Protein AF-A0A3R7MHE7-F1 (afdb_monomer)

Sequence (450 aa):
MKKVASTMKINSPQDFKVLLMLHLLTDVRHISLKADDLVHLDTDDCRDILQLVKDVPHFRMETLSLENITMEEGLLSSIMGRSPRLPPFEKPCALRSLHLDSCNVSDEDVVSALVGTRTDFNTLGNIICNGGDVKELQPAALQSLRYLSVESPRLSACGALILLVSLRNLQQIHYTTWSSPIGETLLFLNQINSTIGSFSLTSLAKWQPTEHSLRNLQKLCPRLQKLMIECFDPSLTSLDVLSEFKELTALNLRLVSEELIVSAVKALGKNLLELQVEFEEYSYHTISLDTIKTIQEHCPHLQRLEMKHVNISSNPGDHLHSKNTIALPELKELVLSSAVIQPASLETLLSGNESLESLVLDVNQDALTDTVLATFLKHNSLHRLSSIFLGAGSLSAQALTSLLCLPDLQKLSLDLKRFPFIPVFAFSSLEGSLSKGNFQCVLTNDVRDD

Mean predicted aligned error: 13.72 Å

Secondary structure (DSSP, 8-state):
-------EEE-SHHHHHHHHHHHHHTT-SEEEEEEEEEEE--HHHHHHHHHHTTT------SEEEEEEEE--TTHHHHHHTTS---TTS-------EEEEES----HHHHHHHHT-TT--HHHHHHHHHHT--GGGSPPPS-TT--EEEEE-TT--HHHHHHHHHH-TT--EEEEES-SS-HHHHHHHHHHH-TTS------EEEEE---HHHHHHHHHH-TT--EEEEE---TT----GGGGG-SS--EEEEES--HHHHHHHHHHHGGG-SEEEEE--TTT-EEEEHHHHHHHHHH-TT--EEEEESEEEE--TTHHHH-SS----TT--EEEEEEEEE-HHHHHHHHTT-TT--EEEEEE-TTTSBHHHHHHHHHHS--TT--EEEESS-B--HHHHHHHHT-TT--EEEE-GGG-TT--HHHHHHHHHHHTTTTPPP------S--

Foldseek 3Di:
DDQPAPADEDADLVSVLVLLLVPLLDLHQEYAYEYPEQHEQDPVSLVVSLVSSVPRAARQHQYDHYERYEYDAPSLLSSQVRHDPDPDDDDQRNHAEYHAHNYADALQRVCCNWQHVPDDLVVLVCCVVPVDQCVPRDARSCQNYAYDHHAHLRAELSSVLSCQSRNQNYAEYEDHNYVDAVLVSLVSCLVNVPPPDARNYQEYEPHADDPVSLLSCCVRHLQHAEYEYEYPDPRHQADLSLLSRPNHAEYEYEQDDLSHLLRNLQSCQCRYAYYHYYYDAQPQAEHELVSVVSSLVRRLNHAYYEYESHEYDYDPCNVVPPPDLRANANHAYYYYYAYEDAQVSLLSHLAPNQNYQEYHAPYDANNAELVSLVSNLVRYVNQNHAYYEHAHYAYDLVSVVSVVPRNNHNYYHYNVVRHPPCPVVSVVVVVVVCVVDPDDDDDDPPPPDD

Nearest PDB structures (foldseek):
  1dfj-assembly1_I  TM=5.451E-01  e=4.485E-06  Sus scrofa
  6brq-assembly2_D  TM=3.396E-01  e=7.312E-07  Oryza sativa Japonica Group
  8if6-assembly1_A  TM=3.819E-01  e=4.723E-06  Oryza sativa Japonica Group
  7z8v-assembly1_F  TM=4.742E-01  e=7.198E-04  Homo sapiens
  1fs2-assembly1_C  TM=4.479E-01  e=5.431E-03  Homo sapiens

pLDDT: mean 72.87, std 16.81, range [27.36, 97.81]

Solvent-accessible surface area (backbone atoms only — not comparable to full-atom values): 23672 Å² total; per-residue (Å²): 134,80,88,66,69,57,75,47,85,31,92,43,59,66,55,43,54,51,51,52,47,50,49,68,68,39,82,49,39,40,46,36,46,40,36,84,55,81,30,71,44,48,72,64,56,47,49,51,49,53,58,70,48,62,80,59,79,69,55,62,38,35,33,46,34,42,30,27,38,36,57,51,88,53,50,64,20,56,65,53,63,54,29,64,90,53,88,91,66,85,51,60,41,63,34,30,36,43,38,32,38,66,21,61,48,46,29,68,32,55,41,30,34,48,45,31,90,80,71,57,64,65,65,47,52,44,29,73,74,68,70,52,71,73,86,75,61,72,77,26,50,35,65,56,30,30,38,44,32,54,25,17,71,56,28,36,45,68,36,53,41,52,48,60,70,36,37,60,54,28,30,34,41,46,48,39,63,49,66,41,65,65,54,61,37,51,52,52,46,60,75,69,43,86,83,61,76,77,45,51,34,29,32,43,32,70,35,72,70,49,68,70,41,50,57,51,46,42,72,47,26,60,61,26,28,34,43,27,42,30,42,84,59,87,83,60,73,63,33,56,71,51,51,74,42,82,49,39,27,32,42,34,43,30,50,56,55,66,63,39,53,51,29,36,37,70,32,36,11,80,54,26,33,33,42,36,40,37,44,56,84,87,60,44,51,76,38,52,51,64,53,55,50,50,42,30,72,36,20,54,57,24,29,34,44,37,41,30,16,32,21,48,42,74,59,90,67,58,79,78,68,58,89,69,76,65,38,31,59,46,21,28,33,44,35,35,37,66,21,40,46,49,38,71,59,50,41,54,72,52,35,45,36,36,46,25,31,35,41,35,39,24,40,37,45,81,26,42,29,47,65,39,50,52,50,38,64,72,53,23,65,49,61,52,31,24,36,39,38,37,44,27,23,54,50,47,72,66,50,55,51,57,58,71,67,38,85,44,52,77,44,81,46,71,43,66,92,43,35,92,65,70,52,73,68,54,48,55,54,47,48,61,52,31,70,74,50,96,56,84,89,79,91,78,77,87,63,90,84,121

InterPro domains:
  IPR013101 Phosphate response ubiquitin E3 ligase 1-like, LRR [PF07723] (95-111)
  IPR032675 Leucine-rich repeat domain superfamily [G3DSA:3.80.10.10] (20-419)
  IPR055411 F-box/LRR-repeat protein 15/At3g58940/PEG3-like, LRR domain [PF24758] (298-366)

Radius of gyration: 25.89 Å; Cα contacts (8 Å, |Δi|>4): 893; chains: 1; bounding box: 60×51×73 Å

Organism: Penaeus vannamei (NCBI:txid6689)

Structure (mmCIF, N/CA/C/O backbone):
data_AF-A0A3R7MHE7-F1
#
_entry.id   AF-A0A3R7MHE7-F1
#
loop_
_atom_site.group_PDB
_atom_site.id
_atom_site.type_symbol
_atom_site.label_atom_id
_atom_site.label_alt_id
_atom_site.label_comp_id
_atom_site.label_asym_id
_atom_site.label_entity_id
_atom_site.label_seq_id
_atom_site.pdbx_PDB_ins_code
_atom_site.Cartn_x
_atom_site.Cartn_y
_atom_site.Cartn_z
_atom_site.occupancy
_atom_site.B_iso_or_equiv
_atom_site.auth_seq_id
_atom_site.auth_comp_id
_atom_site.auth_asym_id
_atom_site.auth_atom_id
_atom_site.pdbx_PDB_model_num
ATOM 1 N N . MET A 1 1 ? -16.681 -17.021 -22.315 1.00 27.77 1 MET A N 1
ATOM 2 C CA . MET A 1 1 ? -15.830 -18.065 -21.704 1.00 27.77 1 MET A CA 1
ATOM 3 C C . MET A 1 1 ? -15.075 -17.442 -20.546 1.00 27.77 1 MET A C 1
ATOM 5 O O . MET A 1 1 ? -14.620 -16.313 -20.675 1.00 27.77 1 MET A O 1
ATOM 9 N N . LYS A 1 2 ? -15.097 -18.126 -19.400 1.00 27.36 2 LYS A N 1
ATOM 10 C CA . LYS A 1 2 ? -14.645 -17.657 -18.084 1.00 27.36 2 LYS A CA 1
ATOM 11 C C . LYS A 1 2 ? -13.160 -17.268 -18.115 1.00 27.36 2 LYS A C 1
ATOM 13 O O . LYS A 1 2 ? -12.383 -17.934 -18.789 1.00 27.36 2 LYS A O 1
ATOM 18 N N . LYS A 1 3 ? -12.789 -16.216 -17.372 1.00 32.38 3 LYS A N 1
ATOM 19 C CA . LYS A 1 3 ? -11.398 -15.909 -17.006 1.00 32.38 3 LYS A CA 1
ATOM 20 C C . LYS A 1 3 ? -10.812 -17.149 -16.323 1.00 32.38 3 LYS A C 1
ATOM 22 O O . LYS A 1 3 ? -11.110 -17.390 -15.160 1.00 32.38 3 LYS A O 1
ATOM 27 N N . VAL A 1 4 ? -10.043 -17.955 -17.045 1.00 37.00 4 VAL A N 1
ATOM 28 C CA . VAL A 1 4 ? -9.148 -18.930 -16.420 1.00 37.00 4 VAL A CA 1
ATOM 29 C C . VAL A 1 4 ? -7.872 -18.152 -16.129 1.00 37.00 4 VAL A C 1
ATOM 31 O O . VAL A 1 4 ? -6.983 -18.083 -16.965 1.00 37.00 4 VAL A O 1
ATOM 34 N N . ALA A 1 5 ? -7.856 -17.450 -14.996 1.00 40.03 5 ALA A N 1
ATOM 35 C CA . ALA A 1 5 ? -6.602 -17.119 -14.340 1.00 40.03 5 ALA A CA 1
ATOM 36 C C . ALA A 1 5 ? -6.221 -18.391 -13.584 1.00 40.03 5 ALA A C 1
ATOM 38 O O . ALA A 1 5 ? -6.853 -18.739 -12.589 1.00 40.03 5 ALA A O 1
ATOM 39 N N . SER A 1 6 ? -5.290 -19.160 -14.126 1.00 46.72 6 SER A N 1
ATOM 40 C CA . SER A 1 6 ? -4.763 -20.355 -13.475 1.00 46.72 6 SER A CA 1
ATOM 41 C C . SER A 1 6 ? -3.659 -19.945 -12.512 1.00 46.72 6 SER A C 1
ATOM 43 O O . SER A 1 6 ? -2.501 -20.272 -12.719 1.00 46.72 6 SER A O 1
ATOM 45 N N . THR A 1 7 ? -4.006 -19.225 -11.445 1.00 47.75 7 THR A N 1
ATOM 46 C CA . THR A 1 7 ? -3.087 -19.089 -10.313 1.00 47.75 7 THR A CA 1
ATOM 47 C C . THR A 1 7 ? -3.014 -20.458 -9.643 1.00 47.75 7 THR A C 1
ATOM 49 O O . THR A 1 7 ? -3.844 -20.802 -8.802 1.00 47.75 7 THR A O 1
ATOM 52 N N . MET A 1 8 ? -2.098 -21.301 -10.107 1.00 57.91 8 MET A N 1
ATOM 53 C CA . MET A 1 8 ? -1.849 -22.618 -9.533 1.00 57.91 8 MET A CA 1
ATOM 54 C C . MET A 1 8 ? -0.556 -22.535 -8.739 1.00 57.91 8 MET A C 1
ATOM 56 O O . MET A 1 8 ? 0.442 -22.027 -9.243 1.00 57.91 8 MET A O 1
ATOM 60 N N . LYS A 1 9 ? -0.603 -23.004 -7.490 1.00 58.81 9 LYS A N 1
ATOM 61 C CA . LYS A 1 9 ? 0.602 -23.234 -6.698 1.00 58.81 9 LYS A CA 1
ATOM 62 C C . LYS A 1 9 ? 1.353 -24.410 -7.295 1.00 58.81 9 LYS A C 1
ATOM 64 O O . LYS A 1 9 ? 0.747 -25.447 -7.576 1.00 58.81 9 LYS A O 1
ATOM 69 N N . ILE A 1 10 ? 2.643 -24.219 -7.513 1.00 65.12 10 ILE A N 1
ATOM 70 C CA . ILE A 1 10 ? 3.487 -25.179 -8.206 1.00 65.12 10 ILE A CA 1
ATOM 71 C C . ILE A 1 10 ? 4.452 -25.771 -7.192 1.00 65.12 10 ILE A C 1
ATOM 73 O O . ILE A 1 10 ? 5.289 -25.063 -6.641 1.00 65.12 10 ILE A O 1
ATOM 77 N N . ASN A 1 11 ? 4.304 -27.076 -6.962 1.00 66.94 11 ASN A N 1
ATOM 78 C CA . ASN A 1 11 ? 5.062 -27.818 -5.956 1.00 66.94 11 ASN A CA 1
ATOM 79 C C . ASN A 1 11 ? 6.304 -28.512 -6.549 1.00 66.94 11 ASN A C 1
ATOM 81 O O . ASN A 1 11 ? 7.073 -29.119 -5.810 1.00 66.94 11 ASN A O 1
ATOM 85 N N . SER A 1 12 ? 6.483 -28.488 -7.878 1.00 70.31 12 SER A N 1
ATOM 86 C CA . SER A 1 12 ? 7.648 -29.073 -8.545 1.00 70.31 12 SER A CA 1
ATOM 87 C C . SER A 1 12 ? 8.007 -28.354 -9.862 1.00 70.31 12 SER A C 1
ATOM 89 O O . SER A 1 12 ? 7.116 -27.848 -10.552 1.00 70.31 12 SER A O 1
ATOM 91 N N . PRO A 1 13 ? 9.292 -28.347 -10.274 1.00 69.19 13 PRO A N 1
ATOM 92 C CA . PRO A 1 13 ? 9.730 -27.817 -11.573 1.00 69.19 13 PRO A CA 1
ATOM 93 C C . PRO A 1 13 ? 9.023 -28.460 -12.775 1.00 69.19 13 PRO A C 1
ATOM 95 O O . PRO A 1 13 ? 8.718 -27.795 -13.764 1.00 69.19 13 PRO A O 1
ATOM 98 N N . GLN A 1 14 ? 8.705 -29.753 -12.677 1.00 77.12 14 GLN A N 1
ATOM 99 C CA . GLN A 1 14 ? 8.017 -30.477 -13.743 1.00 77.12 14 GLN A CA 1
ATOM 100 C C . GLN A 1 14 ? 6.569 -29.997 -13.903 1.00 77.12 14 GLN A C 1
ATOM 102 O O . GLN A 1 14 ? 6.103 -29.814 -15.030 1.00 77.12 14 GLN A O 1
ATOM 107 N N . ASP A 1 15 ? 5.874 -29.740 -12.791 1.00 76.62 15 ASP A N 1
ATOM 108 C CA . ASP A 1 15 ? 4.529 -29.161 -12.814 1.00 76.62 15 ASP A CA 1
ATOM 109 C C . ASP A 1 15 ? 4.560 -27.755 -13.423 1.00 76.62 15 ASP A C 1
ATOM 111 O O . ASP A 1 15 ? 3.691 -27.422 -14.232 1.00 76.62 15 ASP A O 1
ATOM 115 N N . PHE A 1 16 ? 5.598 -26.963 -13.115 1.00 77.56 16 PHE A N 1
ATOM 116 C CA . PHE A 1 16 ? 5.815 -25.656 -13.739 1.00 77.56 16 PHE A CA 1
ATOM 117 C C . PHE A 1 16 ? 5.907 -25.773 -15.260 1.00 77.56 16 PHE A C 1
ATOM 119 O O . PHE A 1 16 ? 5.154 -25.115 -15.983 1.00 77.56 16 PHE A O 1
ATOM 126 N N . LYS A 1 17 ? 6.807 -26.637 -15.747 1.00 78.19 17 LYS A N 1
ATOM 127 C CA . LYS A 1 17 ? 7.044 -26.860 -17.179 1.00 78.19 17 LYS A CA 1
ATOM 128 C C . LYS A 1 17 ? 5.754 -27.282 -17.877 1.00 78.19 17 LYS A C 1
ATOM 130 O O . LYS A 1 17 ? 5.383 -26.694 -18.891 1.00 78.19 17 LYS A O 1
ATOM 135 N N . VAL A 1 18 ? 5.037 -28.259 -17.322 1.00 79.56 18 VAL A N 1
ATOM 136 C CA . VAL A 1 18 ? 3.774 -28.761 -17.886 1.00 79.56 18 VAL A CA 1
ATOM 137 C C . VAL A 1 18 ? 2.708 -27.669 -17.934 1.00 79.56 18 VAL A C 1
ATOM 139 O O . VAL A 1 18 ? 2.077 -27.495 -18.976 1.00 79.56 18 VAL A O 1
ATOM 142 N N . LEU A 1 19 ? 2.525 -26.904 -16.856 1.00 78.50 19 LEU A N 1
ATOM 143 C CA . LEU A 1 19 ? 1.540 -25.823 -16.806 1.00 78.50 19 LEU A CA 1
ATOM 144 C C . LEU A 1 19 ? 1.885 -24.690 -17.772 1.00 78.50 19 LEU A C 1
ATOM 146 O O . LEU A 1 19 ? 1.011 -24.247 -18.518 1.00 78.50 19 LEU A O 1
ATOM 150 N N . LEU A 1 20 ? 3.148 -24.259 -17.821 1.00 79.12 20 LEU A N 1
ATOM 151 C CA . LEU A 1 20 ? 3.601 -23.250 -18.774 1.00 79.12 20 LEU A CA 1
ATOM 152 C C . LEU A 1 20 ? 3.357 -23.717 -20.213 1.00 79.12 20 LEU A C 1
ATOM 154 O O . LEU A 1 20 ? 2.761 -22.982 -20.996 1.00 79.12 20 LEU A O 1
ATOM 158 N N . MET A 1 21 ? 3.731 -24.954 -20.555 1.00 78.19 21 MET A N 1
ATOM 159 C CA . MET A 1 21 ? 3.462 -25.517 -21.882 1.00 78.19 21 MET A CA 1
ATOM 160 C C . MET A 1 21 ? 1.963 -25.555 -22.183 1.00 78.19 21 MET A C 1
ATOM 162 O O . MET A 1 21 ? 1.548 -25.091 -23.241 1.00 78.19 21 MET A O 1
ATOM 166 N N . LEU A 1 22 ? 1.131 -26.039 -21.259 1.00 76.00 22 LEU A N 1
ATOM 167 C CA . LEU A 1 22 ? -0.324 -26.066 -21.432 1.00 76.00 22 LEU A CA 1
ATOM 168 C C . LEU A 1 22 ? -0.890 -24.665 -21.686 1.00 76.00 22 LEU A C 1
ATOM 170 O O . LEU A 1 22 ? -1.713 -24.495 -22.586 1.00 76.00 22 LEU A O 1
ATOM 174 N N . HIS A 1 23 ? -0.441 -23.657 -20.940 1.00 76.81 23 HIS A N 1
ATOM 175 C CA . HIS A 1 23 ? -0.891 -22.275 -21.105 1.00 76.81 23 HIS A CA 1
ATOM 176 C C . HIS A 1 23 ? -0.392 -21.607 -22.376 1.00 76.81 23 HIS A C 1
ATOM 178 O O . HIS A 1 23 ? -1.083 -20.741 -22.894 1.00 76.81 23 HIS A O 1
ATOM 184 N N . LEU A 1 24 ? 0.772 -21.995 -22.885 1.00 74.81 24 LEU A N 1
ATOM 185 C CA . LEU A 1 24 ? 1.274 -21.492 -24.161 1.00 74.81 24 LEU A CA 1
ATOM 18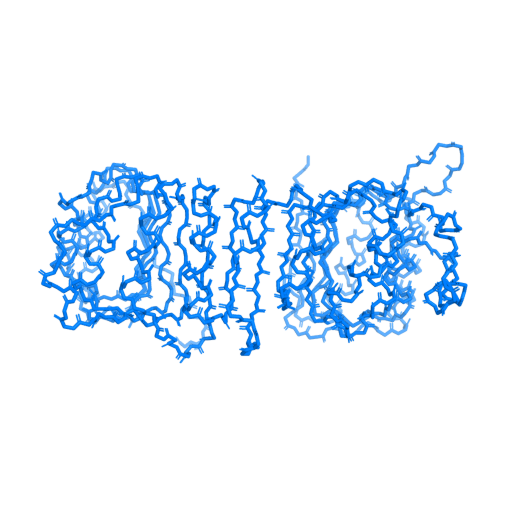6 C C . LEU A 1 24 ? 0.624 -22.206 -25.359 1.00 74.81 24 LEU A C 1
ATOM 188 O O . LEU A 1 24 ? 0.479 -21.608 -26.422 1.00 74.81 24 LEU A O 1
ATOM 192 N N . LEU A 1 25 ? 0.218 -23.472 -25.201 1.00 73.25 25 LEU A N 1
ATOM 193 C CA . LEU A 1 25 ? -0.496 -24.254 -26.220 1.00 73.25 25 LEU A CA 1
ATOM 194 C C . LEU A 1 25 ? -1.993 -23.898 -26.305 1.00 73.25 25 LEU A C 1
ATOM 196 O O . LEU A 1 25 ? -2.614 -24.063 -27.355 1.00 73.25 25 LEU A O 1
ATOM 200 N N . THR A 1 26 ? -2.596 -23.446 -25.205 1.00 65.88 26 THR A N 1
ATOM 201 C CA . THR A 1 26 ? -4.006 -23.028 -25.141 1.00 65.88 26 THR A CA 1
ATOM 202 C C . THR A 1 26 ? -4.063 -21.505 -25.209 1.00 65.88 26 THR A C 1
ATOM 204 O O . THR A 1 26 ? -3.370 -20.890 -24.432 1.00 65.88 26 THR A O 1
ATOM 207 N N . ASP A 1 27 ? -4.846 -20.872 -26.098 1.00 65.69 27 ASP A N 1
ATOM 208 C CA . ASP A 1 27 ? -4.922 -19.395 -26.289 1.00 65.69 27 ASP A CA 1
ATOM 209 C C . ASP A 1 27 ? -5.495 -18.629 -25.063 1.00 65.69 27 ASP A C 1
ATOM 211 O O . ASP A 1 27 ? -6.555 -17.996 -25.103 1.00 65.69 27 ASP A O 1
ATOM 215 N N . VAL A 1 28 ? -4.821 -18.744 -23.919 1.00 70.38 28 VAL A N 1
ATOM 216 C CA . VAL A 1 28 ? -5.136 -18.143 -22.628 1.00 70.38 28 VAL A CA 1
ATOM 217 C C . VAL A 1 28 ? -4.569 -16.731 -22.583 1.00 70.38 28 VAL A C 1
ATOM 219 O O . VAL A 1 28 ? -3.388 -16.491 -22.787 1.00 70.38 28 VAL A O 1
ATOM 222 N N . ARG A 1 29 ? -5.418 -15.760 -22.246 1.00 71.50 29 ARG A N 1
ATOM 223 C CA . ARG A 1 29 ? -5.016 -14.346 -22.250 1.00 71.50 29 ARG A CA 1
ATOM 224 C C . ARG A 1 29 ? -4.223 -13.912 -21.022 1.00 71.50 29 ARG A C 1
ATOM 226 O O . ARG A 1 29 ? -3.535 -12.898 -21.081 1.00 71.50 29 ARG A O 1
ATOM 233 N N . HIS A 1 30 ? -4.343 -14.639 -19.915 1.00 73.38 30 HIS A N 1
ATOM 234 C CA . HIS A 1 30 ? -3.713 -14.289 -18.645 1.00 73.38 30 HIS A CA 1
ATOM 235 C C . HIS A 1 30 ? -3.021 -15.517 -18.064 1.00 73.38 30 HIS A C 1
ATOM 237 O O . HIS A 1 30 ? -3.690 -16.448 -17.622 1.00 73.38 30 HIS A O 1
ATOM 243 N N . ILE A 1 31 ? -1.692 -15.501 -18.067 1.00 76.94 31 ILE A N 1
ATOM 244 C CA . ILE A 1 31 ? -0.862 -16.536 -17.453 1.00 76.94 31 ILE A CA 1
ATOM 245 C C . ILE A 1 31 ? -0.321 -15.972 -16.139 1.00 76.94 31 ILE A C 1
ATOM 247 O O . ILE A 1 31 ? 0.270 -14.894 -16.136 1.00 76.94 31 ILE A O 1
ATOM 251 N N . SER A 1 32 ? -0.536 -16.684 -15.033 1.00 79.06 32 SER A N 1
ATOM 252 C CA . SER A 1 32 ? 0.043 -16.362 -13.726 1.00 79.06 32 SER A CA 1
ATOM 253 C C . SER A 1 32 ? 0.520 -17.651 -13.075 1.00 79.06 32 SER A C 1
ATOM 255 O O . SER A 1 32 ? -0.299 -18.474 -12.679 1.00 79.06 32 SER A O 1
ATOM 257 N N . LEU A 1 33 ? 1.834 -17.848 -13.020 1.00 78.88 33 LEU A N 1
ATOM 258 C CA . LEU A 1 33 ? 2.457 -19.042 -12.459 1.00 78.88 33 LEU A CA 1
ATOM 259 C C . LEU A 1 33 ? 3.350 -18.634 -11.294 1.00 78.88 33 LEU A C 1
ATOM 261 O O . LEU A 1 33 ? 4.264 -17.828 -11.466 1.00 78.88 33 LEU A O 1
ATOM 265 N N . LYS A 1 34 ? 3.070 -19.211 -10.125 1.00 78.38 34 LYS A N 1
ATOM 266 C CA . LYS A 1 34 ? 3.801 -18.966 -8.885 1.00 78.38 34 LYS A CA 1
ATOM 267 C C . LYS A 1 34 ? 4.357 -20.281 -8.361 1.00 78.38 34 LYS A C 1
ATOM 269 O O . LYS A 1 34 ? 3.589 -21.208 -8.084 1.00 78.38 34 LYS A O 1
ATOM 274 N N . ALA A 1 35 ? 5.675 -20.341 -8.228 1.00 76.00 35 ALA A N 1
ATOM 275 C CA . ALA A 1 35 ? 6.346 -21.430 -7.540 1.00 76.00 35 ALA A CA 1
ATOM 276 C C . ALA A 1 35 ? 6.622 -21.036 -6.083 1.00 76.00 35 ALA A C 1
ATOM 278 O O . ALA A 1 35 ? 7.015 -19.900 -5.809 1.00 76.00 35 ALA A O 1
ATOM 279 N N . ASP A 1 36 ? 6.373 -21.961 -5.152 1.00 68.81 36 ASP A N 1
ATOM 280 C CA . ASP A 1 36 ? 6.685 -21.742 -3.732 1.00 68.81 36 ASP A CA 1
ATOM 281 C C . ASP A 1 36 ? 8.213 -21.810 -3.496 1.00 68.81 36 ASP A C 1
ATOM 283 O O . ASP A 1 36 ? 8.738 -21.059 -2.679 1.00 68.81 36 ASP A O 1
ATOM 287 N N . ASP A 1 37 ? 8.924 -22.617 -4.294 1.00 73.88 37 ASP A N 1
ATOM 288 C CA . ASP A 1 37 ? 10.389 -22.708 -4.339 1.00 73.88 37 ASP A CA 1
ATOM 289 C C . ASP A 1 37 ? 10.952 -22.190 -5.672 1.00 73.88 37 ASP A C 1
ATOM 291 O O . ASP A 1 37 ? 10.259 -22.167 -6.691 1.00 73.88 37 ASP A O 1
ATOM 295 N N . LEU A 1 38 ? 12.240 -21.825 -5.693 1.00 75.56 38 LEU A N 1
ATOM 296 C CA . LEU A 1 38 ? 12.929 -21.405 -6.917 1.00 75.56 38 LEU A CA 1
ATOM 297 C C . LEU A 1 38 ? 12.949 -22.542 -7.954 1.00 75.56 38 LEU A C 1
ATOM 299 O O . LEU A 1 38 ? 13.634 -23.551 -7.775 1.00 75.56 38 LEU A O 1
ATOM 303 N N . VAL A 1 39 ? 12.252 -22.352 -9.075 1.00 79.12 39 VAL A N 1
ATOM 304 C CA . VAL A 1 39 ? 12.245 -23.293 -10.203 1.00 79.12 39 VAL A CA 1
ATOM 305 C C . VAL A 1 39 ? 13.321 -22.901 -11.207 1.00 79.12 39 VAL A C 1
ATOM 307 O O . VAL A 1 39 ? 13.333 -21.781 -11.713 1.00 79.12 39 VAL A O 1
ATOM 310 N N . HIS A 1 40 ? 14.216 -23.833 -11.528 1.00 81.12 40 HIS A N 1
ATOM 311 C CA . HIS A 1 40 ? 15.213 -23.656 -12.578 1.00 81.12 40 HIS A CA 1
ATOM 312 C C . HIS A 1 40 ? 14.760 -24.365 -13.854 1.00 81.12 40 HIS A C 1
ATOM 314 O O . HIS A 1 40 ? 14.555 -25.575 -13.832 1.00 81.12 40 HIS A O 1
ATOM 320 N N . LEU A 1 41 ? 14.600 -23.608 -14.941 1.00 77.56 41 LEU A N 1
ATOM 321 C CA . LEU A 1 41 ? 14.450 -24.153 -16.287 1.00 77.56 41 LEU A CA 1
ATOM 322 C C . LEU A 1 41 ? 15.829 -24.215 -16.932 1.00 77.56 41 LEU A C 1
ATOM 324 O O . LEU A 1 41 ? 16.429 -23.171 -17.203 1.00 77.56 41 LEU A O 1
ATOM 328 N N . ASP A 1 42 ? 16.318 -25.427 -17.166 1.00 78.12 42 ASP A N 1
ATOM 329 C CA . ASP A 1 42 ? 17.597 -25.633 -17.837 1.00 78.12 42 ASP A CA 1
ATOM 330 C C . ASP A 1 42 ? 17.485 -25.462 -19.367 1.00 78.12 42 ASP A C 1
ATOM 332 O O . ASP A 1 42 ? 16.413 -25.204 -19.930 1.00 78.12 42 ASP A O 1
ATOM 336 N N . THR A 1 43 ? 18.617 -25.574 -20.063 1.00 76.12 43 THR A N 1
ATOM 337 C CA . THR A 1 43 ? 18.702 -25.433 -21.524 1.00 76.12 43 THR A CA 1
ATOM 338 C C . THR A 1 43 ? 17.779 -26.404 -22.268 1.00 76.12 43 THR A C 1
ATOM 340 O O . THR A 1 43 ? 17.192 -26.048 -23.298 1.00 76.12 43 THR A O 1
ATOM 343 N N . ASP A 1 44 ? 17.666 -27.644 -21.788 1.00 78.50 44 ASP A N 1
ATOM 344 C CA . ASP A 1 44 ? 16.885 -28.686 -22.453 1.00 78.50 44 ASP A CA 1
ATOM 345 C C . ASP A 1 44 ? 15.387 -28.467 -22.204 1.00 78.50 44 ASP A C 1
ATOM 347 O O . ASP A 1 44 ? 14.595 -28.545 -23.146 1.00 78.50 44 ASP A O 1
ATOM 351 N N . ASP A 1 45 ? 15.001 -28.041 -21.000 1.00 78.12 45 ASP A N 1
ATOM 352 C CA . ASP A 1 45 ? 13.647 -27.596 -20.680 1.00 78.12 45 ASP A CA 1
ATOM 353 C C . ASP A 1 45 ? 13.200 -26.432 -21.563 1.00 78.12 45 ASP A C 1
ATOM 355 O O . ASP A 1 45 ? 12.101 -26.459 -22.130 1.00 78.12 45 ASP A O 1
ATOM 359 N N . CYS A 1 46 ? 14.060 -25.424 -21.720 1.00 73.69 46 CYS A N 1
ATOM 360 C CA . CYS A 1 46 ? 13.799 -24.281 -22.586 1.00 73.69 46 CYS A CA 1
ATOM 361 C C . CYS A 1 46 ? 13.630 -24.728 -24.043 1.00 73.69 46 CYS A C 1
ATOM 363 O O . CYS A 1 46 ? 12.680 -24.314 -24.714 1.00 73.69 46 CYS A O 1
ATOM 365 N N . ARG A 1 47 ? 14.508 -25.610 -24.537 1.00 77.44 47 ARG A N 1
ATOM 366 C CA . ARG A 1 47 ? 14.431 -26.143 -25.905 1.00 77.44 47 ARG A CA 1
ATOM 367 C C . ARG A 1 47 ? 13.142 -26.929 -26.135 1.00 77.44 47 ARG A C 1
ATOM 369 O O . ARG A 1 47 ? 12.486 -26.705 -27.155 1.00 77.44 47 ARG A O 1
ATOM 376 N N . ASP A 1 48 ? 12.763 -27.785 -25.192 1.00 79.81 48 ASP A N 1
ATOM 377 C CA . ASP A 1 48 ? 11.536 -28.582 -25.245 1.00 79.81 48 ASP A CA 1
ATOM 378 C C . ASP A 1 48 ? 10.301 -27.687 -25.334 1.00 79.81 48 ASP A C 1
ATOM 380 O O . ASP A 1 48 ? 9.473 -27.855 -26.236 1.00 79.81 48 ASP A O 1
ATOM 384 N N . ILE A 1 49 ? 10.200 -26.696 -24.438 1.00 76.06 49 ILE A N 1
ATOM 385 C CA . ILE A 1 49 ? 9.102 -25.723 -24.431 1.00 76.06 49 ILE A CA 1
ATOM 386 C C . ILE A 1 49 ? 9.041 -25.027 -25.793 1.00 76.06 49 ILE A C 1
ATOM 388 O O . ILE A 1 49 ? 7.989 -25.012 -26.436 1.00 76.06 49 ILE A O 1
ATOM 392 N N . LEU A 1 50 ? 10.168 -24.491 -26.270 1.00 72.75 50 LEU A N 1
ATOM 393 C CA . LEU A 1 50 ? 10.243 -23.728 -27.518 1.00 72.75 50 LEU A CA 1
ATOM 394 C C . LEU A 1 50 ? 9.875 -24.547 -28.755 1.00 72.75 50 LEU A C 1
ATOM 396 O O . LEU A 1 50 ? 9.231 -24.004 -29.668 1.00 72.75 50 LEU A O 1
ATOM 400 N N . GLN A 1 51 ? 10.273 -25.821 -28.781 1.00 77.06 51 GLN A N 1
ATOM 401 C CA . GLN A 1 51 ? 9.952 -26.771 -29.839 1.00 77.06 51 GLN A CA 1
ATOM 402 C C . GLN A 1 51 ? 8.463 -27.120 -29.836 1.00 77.06 51 GLN A C 1
ATOM 404 O O . GLN A 1 51 ? 7.839 -27.084 -30.895 1.00 77.06 51 GLN A O 1
ATOM 409 N N . LEU A 1 52 ? 7.877 -27.376 -28.664 1.00 72.81 52 LEU A N 1
ATOM 410 C CA . LEU A 1 52 ? 6.452 -27.689 -28.515 1.00 72.81 52 LEU A CA 1
ATOM 411 C C . LEU A 1 52 ? 5.552 -26.527 -28.927 1.00 72.81 52 LEU A C 1
ATOM 413 O O . LEU A 1 52 ? 4.539 -26.726 -29.593 1.00 72.81 52 LEU A O 1
ATOM 417 N N . VAL A 1 53 ? 5.936 -25.301 -28.580 1.00 68.69 53 VAL A N 1
ATOM 418 C CA . VAL A 1 53 ? 5.128 -24.116 -28.892 1.00 68.69 53 VAL A CA 1
ATOM 419 C C . VAL A 1 53 ? 5.393 -23.561 -30.301 1.00 68.69 53 VAL A C 1
ATOM 421 O O . VAL A 1 53 ? 4.829 -22.530 -30.665 1.00 68.69 53 VAL A O 1
ATOM 424 N N . LYS A 1 54 ? 6.262 -24.203 -31.104 1.00 68.69 54 LYS A N 1
ATOM 425 C CA . LYS A 1 54 ? 6.725 -23.698 -32.414 1.00 68.69 54 LYS A CA 1
ATOM 426 C C . LYS A 1 54 ? 5.649 -23.580 -33.468 1.00 68.69 54 LYS A C 1
ATOM 428 O O . LYS A 1 54 ? 5.654 -22.606 -34.221 1.00 68.69 54 LYS A O 1
ATOM 433 N N . ASP A 1 55 ? 4.732 -24.528 -33.463 1.00 65.25 55 ASP A N 1
ATOM 434 C CA . ASP A 1 55 ? 3.703 -24.639 -34.486 1.00 65.25 55 ASP A CA 1
ATOM 435 C C . ASP A 1 55 ? 2.336 -24.145 -33.988 1.00 65.25 55 ASP A C 1
ATOM 437 O O . ASP A 1 55 ? 1.336 -24.292 -34.688 1.00 65.25 55 ASP A O 1
ATOM 441 N N . VAL A 1 56 ? 2.275 -23.535 -32.793 1.00 61.00 56 VAL A N 1
ATOM 442 C CA . VAL A 1 56 ? 1.043 -22.955 -32.239 1.00 61.00 56 VAL A CA 1
ATOM 443 C C . VAL A 1 56 ? 0.744 -21.630 -32.946 1.00 61.00 56 VAL A C 1
ATOM 445 O O . VAL A 1 56 ? 1.505 -20.668 -32.805 1.00 61.00 56 VAL A O 1
ATOM 448 N N . PRO A 1 57 ? -0.359 -21.526 -33.709 1.00 56.03 57 PRO A N 1
ATOM 449 C CA . PRO A 1 57 ? -0.727 -20.276 -34.349 1.00 56.03 57 PRO A CA 1
ATOM 450 C C . PRO A 1 57 ? -1.296 -19.288 -33.323 1.00 56.03 57 PRO A C 1
ATOM 452 O O . PRO A 1 57 ? -2.163 -19.646 -32.539 1.00 56.03 57 PRO A O 1
ATOM 455 N N . HIS A 1 58 ? -0.872 -18.024 -33.424 1.00 58.06 58 HIS A N 1
ATOM 456 C CA . HIS A 1 58 ? -1.489 -16.833 -32.819 1.00 58.06 58 HIS A CA 1
ATOM 457 C C . HIS A 1 58 ? -1.908 -16.961 -31.348 1.00 58.06 58 HIS A C 1
ATOM 459 O O . HIS A 1 58 ? -3.039 -17.321 -31.042 1.00 58.06 58 HIS A O 1
ATOM 465 N N . PHE A 1 59 ? -1.042 -16.505 -30.449 1.00 59.69 59 PHE A N 1
ATOM 466 C CA . PHE A 1 59 ? -1.350 -16.413 -29.026 1.00 59.69 59 PHE A CA 1
ATOM 467 C C . PHE A 1 59 ? -1.678 -14.964 -28.623 1.00 59.69 59 PHE A C 1
ATOM 469 O O . PHE A 1 59 ? -0.880 -14.052 -28.864 1.00 59.69 59 PHE A O 1
ATOM 476 N N . ARG A 1 60 ? -2.861 -14.712 -28.043 1.00 62.75 60 ARG A N 1
ATOM 477 C CA . ARG A 1 60 ? -3.311 -13.376 -27.592 1.00 62.75 60 ARG A CA 1
ATOM 478 C C . ARG A 1 60 ? -3.062 -13.170 -26.096 1.00 62.75 60 ARG A C 1
ATOM 480 O O . ARG A 1 60 ? -4.004 -12.975 -25.327 1.00 62.75 60 ARG A O 1
ATOM 487 N N . MET A 1 61 ? -1.793 -13.166 -25.693 1.00 69.75 61 MET A N 1
ATOM 488 C CA . MET A 1 61 ? -1.412 -12.861 -24.311 1.00 69.75 61 MET A CA 1
ATOM 489 C C . MET A 1 61 ? -1.674 -11.388 -23.979 1.00 69.75 61 MET A C 1
ATOM 491 O O . MET A 1 61 ? -1.134 -10.494 -24.627 1.00 69.75 61 MET A O 1
ATOM 495 N N . GLU A 1 62 ? -2.477 -11.132 -22.951 1.00 69.31 62 GLU A N 1
ATOM 496 C CA . GLU A 1 62 ? -2.704 -9.801 -22.377 1.00 69.31 62 GLU A CA 1
ATOM 497 C C . GLU A 1 62 ? -1.926 -9.618 -21.059 1.00 69.31 62 GLU A C 1
ATOM 499 O O . GLU A 1 62 ? -1.534 -8.493 -20.730 1.00 69.31 62 GLU A O 1
ATOM 504 N N . THR A 1 63 ? -1.661 -10.706 -20.322 1.00 67.81 63 THR A N 1
ATOM 505 C CA . THR A 1 63 ? -0.923 -10.696 -19.046 1.00 67.81 63 THR A CA 1
ATOM 506 C C . THR A 1 63 ? -0.010 -11.910 -18.903 1.00 67.81 63 THR A C 1
ATOM 508 O O . THR A 1 63 ? -0.464 -13.036 -19.105 1.00 67.81 63 THR A O 1
ATOM 511 N N . LEU A 1 64 ? 1.234 -11.668 -18.484 1.00 76.12 64 LEU A N 1
ATOM 512 C CA . LEU A 1 64 ? 2.182 -12.690 -18.040 1.00 76.12 64 LEU A CA 1
ATOM 513 C C . LEU A 1 64 ? 2.679 -12.334 -16.635 1.00 76.12 64 LEU A C 1
ATOM 515 O O . LEU A 1 64 ? 3.174 -11.229 -16.428 1.00 76.12 64 LEU A O 1
ATOM 519 N N . SER A 1 65 ? 2.522 -13.253 -15.688 1.00 77.62 65 SER A N 1
ATOM 520 C CA . SER A 1 65 ? 3.013 -13.150 -14.316 1.00 77.62 65 SER A CA 1
ATOM 521 C C . SER A 1 65 ? 3.763 -14.428 -13.962 1.00 77.62 65 SER A C 1
ATOM 523 O O . SER A 1 65 ? 3.200 -15.520 -14.044 1.00 77.62 65 SER A O 1
ATOM 525 N N . LEU A 1 66 ? 5.039 -14.280 -13.633 1.00 77.94 66 LEU A N 1
ATOM 526 C CA . LEU A 1 66 ? 5.962 -15.354 -13.291 1.00 77.94 66 LEU A CA 1
ATOM 527 C C . LEU A 1 66 ? 6.625 -14.994 -11.959 1.00 77.94 66 LEU A C 1
ATOM 529 O O . LEU A 1 66 ? 7.112 -13.874 -11.821 1.00 77.94 66 LEU A O 1
ATOM 533 N N . GLU A 1 67 ? 6.624 -15.917 -10.998 1.00 78.12 67 GLU A N 1
ATOM 534 C CA . GLU A 1 67 ? 7.238 -15.724 -9.678 1.00 78.12 67 GLU A CA 1
ATOM 535 C C . GLU A 1 67 ? 8.174 -16.893 -9.323 1.00 78.12 67 GLU A C 1
ATOM 537 O O . GLU A 1 67 ? 7.790 -18.053 -9.504 1.00 78.12 67 GLU A O 1
ATOM 542 N N . ASN A 1 68 ? 9.371 -16.582 -8.801 1.00 76.38 68 ASN A N 1
ATOM 543 C CA . ASN A 1 68 ? 10.402 -17.536 -8.350 1.00 76.38 68 ASN A CA 1
ATOM 544 C C . ASN A 1 68 ? 10.943 -18.468 -9.450 1.00 76.38 68 ASN A C 1
ATOM 546 O O . ASN A 1 68 ? 11.075 -19.678 -9.251 1.00 76.38 68 ASN A O 1
ATOM 550 N N . ILE A 1 69 ? 11.275 -17.925 -10.628 1.00 74.56 69 ILE A N 1
ATOM 551 C CA . ILE A 1 69 ? 11.765 -18.727 -11.763 1.00 74.56 69 ILE A CA 1
ATOM 552 C C . ILE A 1 69 ? 13.131 -18.237 -12.249 1.00 74.56 69 ILE A C 1
ATOM 554 O O . ILE A 1 69 ? 13.362 -17.053 -12.492 1.00 74.56 69 ILE A O 1
ATOM 558 N N . THR A 1 70 ? 14.041 -19.182 -12.464 1.00 75.06 70 THR A N 1
ATOM 559 C CA . THR A 1 70 ? 15.276 -18.973 -13.221 1.00 75.06 70 THR A CA 1
ATOM 560 C C . THR A 1 70 ? 15.091 -19.534 -14.623 1.00 75.06 70 THR A C 1
ATOM 562 O O . THR A 1 70 ? 14.771 -20.711 -14.777 1.00 75.06 70 THR A O 1
ATOM 565 N N . MET A 1 71 ? 15.290 -18.692 -15.634 1.00 73.44 71 MET A N 1
ATOM 566 C CA . MET A 1 71 ? 15.148 -19.043 -17.048 1.00 73.44 71 MET A CA 1
ATOM 567 C C . MET A 1 71 ? 16.496 -18.868 -17.743 1.00 73.44 71 MET A C 1
ATOM 569 O O . MET A 1 71 ? 17.263 -17.979 -17.370 1.00 73.44 71 MET A O 1
ATOM 573 N N . GLU A 1 72 ? 16.776 -19.687 -18.754 1.00 74.81 72 GLU A N 1
ATOM 574 C CA . GLU A 1 72 ? 17.882 -19.402 -19.664 1.00 74.81 72 GLU A CA 1
ATOM 575 C C . GLU A 1 72 ? 17.592 -18.213 -20.584 1.00 74.81 72 GLU A C 1
ATOM 577 O O . GLU A 1 72 ? 16.441 -17.883 -20.904 1.00 74.81 72 GLU A O 1
ATOM 582 N N . GLU A 1 73 ? 18.689 -17.616 -21.045 1.00 67.00 73 GLU A N 1
ATOM 583 C CA . GLU A 1 73 ? 18.693 -16.476 -21.946 1.00 67.00 73 GLU A CA 1
ATOM 584 C C . GLU A 1 73 ? 17.972 -16.815 -23.264 1.00 67.00 73 GLU A C 1
ATOM 586 O O . GLU A 1 73 ? 18.154 -17.872 -23.871 1.00 67.00 73 GLU A O 1
ATOM 591 N N . GLY A 1 74 ? 17.087 -15.928 -23.703 1.00 65.12 74 GLY A N 1
ATOM 592 C CA . GLY A 1 74 ? 16.293 -16.053 -24.921 1.00 65.12 74 GLY A CA 1
ATOM 593 C C . GLY A 1 74 ? 14.930 -16.735 -24.758 1.00 65.12 74 GLY A C 1
ATOM 594 O O . GLY A 1 74 ? 14.101 -16.626 -25.671 1.00 65.12 74 GLY A O 1
ATOM 595 N N . LEU A 1 75 ? 14.628 -17.391 -23.629 1.00 72.81 75 LEU A N 1
ATOM 596 C CA . LEU A 1 75 ? 13.322 -18.044 -23.440 1.00 72.81 75 LEU A CA 1
ATOM 597 C C . LEU A 1 75 ? 12.182 -17.011 -23.356 1.00 72.81 75 LEU A C 1
ATOM 599 O O . LEU A 1 75 ? 11.181 -17.138 -24.067 1.00 72.81 75 LEU A O 1
ATOM 603 N N . LEU A 1 76 ? 12.344 -15.957 -22.547 1.00 72.88 76 LEU A N 1
ATOM 604 C CA . LEU A 1 76 ? 11.341 -14.892 -22.393 1.00 72.88 76 LEU A CA 1
ATOM 605 C C . LEU A 1 76 ? 11.070 -14.178 -23.725 1.00 72.88 76 LEU A C 1
ATOM 607 O O . LEU A 1 76 ? 9.916 -14.008 -24.129 1.00 72.88 76 LEU A O 1
ATOM 611 N N . SER A 1 77 ? 12.132 -13.806 -24.442 1.00 67.44 77 SER A N 1
ATOM 612 C CA . SER A 1 77 ? 12.021 -13.123 -25.734 1.00 67.44 77 SER A CA 1
ATOM 613 C C . SER A 1 77 ? 11.368 -14.002 -26.798 1.00 67.44 77 SER A C 1
ATOM 615 O O . SER A 1 77 ? 10.578 -13.507 -27.603 1.00 67.44 77 SER A O 1
ATOM 617 N N . SER A 1 78 ? 11.604 -15.312 -26.759 1.00 70.50 78 SER A N 1
ATOM 618 C CA . SER A 1 78 ? 10.968 -16.275 -27.656 1.00 70.50 78 SER A CA 1
ATOM 619 C C . SER A 1 78 ? 9.484 -16.487 -27.348 1.00 70.50 78 SER A C 1
ATOM 621 O O . SER A 1 78 ? 8.682 -16.586 -28.279 1.00 70.50 78 SER A O 1
ATOM 623 N N . ILE A 1 79 ? 9.089 -16.509 -26.070 1.00 70.94 79 ILE A N 1
ATOM 624 C CA . ILE A 1 79 ? 7.674 -16.554 -25.661 1.00 70.94 79 ILE A CA 1
ATOM 625 C C . ILE A 1 79 ? 6.954 -15.279 -26.124 1.00 70.94 79 ILE A C 1
ATOM 627 O O . ILE A 1 79 ? 5.880 -15.342 -26.724 1.00 70.94 79 ILE A O 1
ATOM 631 N N . MET A 1 80 ? 7.563 -14.112 -25.902 1.00 66.88 80 MET A N 1
ATOM 632 C CA . MET A 1 80 ? 6.956 -12.810 -26.203 1.00 66.88 80 MET A CA 1
ATOM 633 C C . MET A 1 80 ? 6.977 -12.452 -27.698 1.00 66.88 80 MET A C 1
ATOM 635 O O . MET A 1 80 ? 6.046 -11.821 -28.205 1.00 66.88 80 MET A O 1
ATOM 639 N N . GLY A 1 81 ? 8.004 -12.890 -28.430 1.00 59.34 81 GLY A N 1
ATOM 640 C CA . GLY A 1 81 ? 8.218 -12.622 -29.855 1.00 59.34 81 GLY A CA 1
ATOM 641 C C . GLY A 1 81 ? 7.280 -13.374 -30.807 1.00 59.34 81 GLY A C 1
ATOM 642 O O . GLY A 1 81 ? 7.346 -13.153 -32.017 1.00 59.34 81 GLY A O 1
ATOM 643 N N . ARG A 1 82 ? 6.398 -14.237 -30.284 1.00 57.84 82 ARG A N 1
ATOM 644 C CA . ARG A 1 82 ? 5.484 -15.103 -31.051 1.00 57.84 82 ARG A CA 1
ATOM 645 C C . ARG A 1 82 ? 4.106 -14.521 -31.381 1.00 57.84 82 ARG A C 1
ATOM 647 O O . ARG A 1 82 ? 3.270 -15.206 -31.965 1.00 57.84 82 ARG A O 1
ATOM 654 N N . SER A 1 83 ? 3.873 -13.244 -31.095 1.00 44.16 83 SER A N 1
ATOM 655 C CA . SER A 1 83 ? 2.727 -12.511 -31.655 1.00 44.16 83 SER A CA 1
ATOM 656 C C . SER A 1 83 ? 2.918 -12.259 -33.161 1.00 44.16 83 SER A C 1
ATOM 658 O O . SER A 1 83 ? 4.055 -12.033 -33.578 1.00 44.16 83 SER A O 1
ATOM 660 N N . PRO A 1 84 ? 1.858 -12.275 -34.002 1.00 37.47 84 PRO A N 1
ATOM 661 C CA . PRO A 1 84 ? 1.983 -12.265 -35.460 1.00 37.47 84 PRO A CA 1
ATOM 662 C C . PRO A 1 84 ? 2.921 -11.177 -35.992 1.00 37.47 84 PRO A C 1
ATOM 664 O O . PRO A 1 84 ? 2.635 -9.985 -35.909 1.00 37.47 84 PRO A O 1
ATOM 667 N N . ARG A 1 85 ? 4.005 -11.615 -36.636 1.00 40.19 85 ARG A N 1
ATOM 668 C CA . ARG A 1 85 ? 4.750 -10.826 -37.620 1.00 40.19 85 ARG A CA 1
ATOM 669 C C . ARG A 1 85 ? 4.297 -11.255 -39.013 1.00 40.19 85 ARG A C 1
ATOM 671 O O . ARG A 1 85 ? 4.974 -12.037 -39.672 1.00 40.19 85 ARG A O 1
ATOM 678 N N . LEU A 1 86 ? 3.133 -10.774 -39.447 1.00 30.30 86 LEU A N 1
ATOM 679 C CA . LEU A 1 86 ? 2.710 -10.875 -40.846 1.00 30.30 86 LEU A CA 1
ATOM 680 C C . LEU A 1 86 ? 2.482 -9.464 -41.419 1.00 30.30 86 LEU A C 1
ATOM 682 O O . LEU A 1 86 ? 1.644 -8.732 -40.890 1.00 30.30 86 LEU A O 1
ATOM 686 N N . PRO A 1 87 ? 3.203 -9.063 -42.484 1.00 31.14 87 PRO A N 1
ATOM 687 C CA . PRO A 1 87 ? 2.919 -7.824 -43.208 1.00 31.14 87 PRO A CA 1
ATOM 688 C C . PRO A 1 87 ? 1.609 -7.957 -44.016 1.00 31.14 87 PRO A C 1
ATOM 690 O O . PRO A 1 87 ? 1.291 -9.066 -44.452 1.00 31.14 87 PRO A O 1
ATOM 693 N N . PRO A 1 88 ? 0.836 -6.872 -44.251 1.00 35.47 88 PRO A N 1
ATOM 694 C CA . PRO A 1 88 ? 1.200 -5.461 -44.093 1.00 35.47 88 PRO A CA 1
ATOM 695 C C . PRO A 1 88 ? 0.458 -4.722 -42.958 1.00 35.47 88 PRO A C 1
ATOM 697 O O . PRO A 1 88 ? 0.528 -3.501 -42.891 1.00 35.47 88 PRO A O 1
ATOM 700 N N . PHE A 1 89 ? -0.248 -5.425 -42.065 1.00 33.75 89 PHE A N 1
ATOM 701 C CA . PHE A 1 89 ? -0.961 -4.801 -40.942 1.00 33.75 89 PHE A CA 1
ATOM 702 C C . PHE A 1 89 ? -0.419 -5.313 -39.609 1.00 33.75 89 PHE A C 1
ATOM 704 O O . PHE A 1 89 ? -0.874 -6.315 -39.060 1.00 33.75 89 PHE A O 1
ATOM 711 N N . GLU A 1 90 ? 0.578 -4.582 -39.120 1.00 40.50 90 GLU A N 1
ATOM 712 C CA . GLU A 1 90 ? 1.174 -4.677 -37.793 1.00 40.50 90 GLU A CA 1
ATOM 713 C C . GLU A 1 90 ? 0.086 -4.713 -36.711 1.00 40.50 90 GLU A C 1
ATOM 715 O O . GLU A 1 90 ? -0.607 -3.724 -36.461 1.00 40.50 90 GLU A O 1
ATOM 720 N N . LYS A 1 91 ? -0.067 -5.847 -36.027 1.00 38.75 91 LYS A N 1
ATOM 721 C CA . LYS A 1 91 ? -0.640 -5.838 -34.682 1.00 38.75 91 LYS A CA 1
ATOM 722 C C . LYS A 1 91 ? 0.445 -6.297 -33.716 1.00 38.75 91 LYS A C 1
ATOM 724 O O . LYS A 1 91 ? 0.728 -7.495 -33.678 1.00 38.75 91 LYS A O 1
ATOM 729 N N . PRO A 1 92 ? 1.079 -5.363 -32.979 1.00 46.94 92 PRO A N 1
ATOM 730 C CA . PRO A 1 92 ? 2.029 -5.727 -31.940 1.00 46.94 92 PRO A CA 1
ATOM 731 C C . PRO A 1 92 ? 1.347 -6.643 -30.920 1.00 46.94 92 PRO A C 1
ATOM 733 O O . PRO A 1 92 ? 0.121 -6.620 -30.767 1.00 46.94 92 PRO A O 1
ATOM 736 N N . CYS A 1 93 ? 2.149 -7.478 -30.260 1.00 53.81 93 CYS A N 1
ATOM 737 C CA . CYS A 1 93 ? 1.701 -8.342 -29.172 1.00 53.81 93 CYS A CA 1
ATOM 738 C C . CYS A 1 93 ? 0.795 -7.564 -28.215 1.00 53.81 93 CYS A C 1
ATOM 740 O O . CYS A 1 93 ? 1.130 -6.459 -27.807 1.00 53.81 93 CYS A O 1
ATOM 742 N N . ALA A 1 94 ? -0.383 -8.121 -27.911 1.00 60.75 94 ALA A N 1
ATOM 743 C CA . ALA A 1 94 ? -1.446 -7.447 -27.163 1.00 60.75 94 ALA A CA 1
ATOM 744 C C . ALA A 1 94 ? -1.159 -7.343 -25.654 1.00 60.75 94 ALA A C 1
ATOM 746 O O . ALA A 1 94 ? -2.058 -6.998 -24.883 1.00 60.75 94 ALA A O 1
ATOM 747 N N . LEU A 1 95 ? 0.076 -7.641 -25.241 1.00 62.16 95 LEU A N 1
ATOM 748 C CA . LEU A 1 95 ? 0.498 -7.661 -23.853 1.00 62.16 95 LEU A CA 1
ATOM 749 C C . LEU A 1 95 ? 0.304 -6.273 -23.240 1.00 62.16 95 LEU A C 1
ATOM 751 O O . LEU A 1 95 ? 0.788 -5.263 -23.762 1.00 62.16 95 LEU A O 1
ATOM 755 N N . ARG A 1 96 ? -0.446 -6.232 -22.138 1.00 62.59 96 ARG A N 1
ATOM 756 C CA . ARG A 1 96 ? -0.728 -5.018 -21.364 1.00 62.59 96 ARG A CA 1
ATOM 757 C C . ARG A 1 96 ? 0.004 -5.013 -20.030 1.00 62.59 96 ARG A C 1
ATOM 759 O O . ARG A 1 96 ? 0.313 -3.925 -19.549 1.00 62.59 96 ARG A O 1
ATOM 766 N N . SER A 1 97 ? 0.282 -6.192 -19.471 1.00 60.00 97 SER A N 1
ATOM 767 C CA . SER A 1 97 ? 0.903 -6.359 -18.155 1.00 60.00 97 SER A CA 1
ATOM 768 C C . SER A 1 97 ? 1.968 -7.454 -18.166 1.00 60.00 97 SER A C 1
ATOM 770 O O . SER A 1 97 ? 1.693 -8.562 -18.634 1.00 60.00 97 SER A O 1
ATOM 772 N N . LEU A 1 98 ? 3.150 -7.149 -17.630 1.00 73.19 98 LEU A N 1
ATOM 773 C CA . LEU A 1 98 ? 4.238 -8.101 -17.401 1.00 73.19 98 LEU A CA 1
ATOM 774 C C . LEU A 1 98 ? 4.699 -8.005 -15.942 1.00 73.19 98 LEU A C 1
ATOM 776 O O . LEU A 1 98 ? 5.067 -6.918 -15.493 1.00 73.19 98 LEU A O 1
ATOM 780 N N . HIS A 1 99 ? 4.683 -9.137 -15.239 1.00 72.00 99 HIS A N 1
ATOM 781 C CA . HIS A 1 99 ? 5.188 -9.288 -13.876 1.00 72.00 99 HIS A CA 1
ATOM 782 C C . HIS A 1 99 ? 6.216 -10.418 -13.843 1.00 72.00 99 HIS A C 1
ATOM 784 O O . HIS A 1 99 ? 5.891 -11.555 -14.185 1.00 72.00 99 HIS A O 1
ATOM 790 N N . LEU A 1 100 ? 7.446 -10.092 -13.471 1.00 71.38 100 LEU A N 1
ATOM 791 C CA . LEU A 1 100 ? 8.541 -11.034 -13.274 1.00 71.38 100 LEU A CA 1
ATOM 792 C C . LEU A 1 100 ? 9.060 -10.814 -11.855 1.00 71.38 100 LEU A C 1
ATOM 794 O O . LEU A 1 100 ? 9.908 -9.950 -11.647 1.00 71.38 100 LEU A O 1
ATOM 798 N N . ASP A 1 101 ? 8.511 -11.546 -10.895 1.00 68.12 101 ASP A N 1
ATOM 799 C CA . ASP A 1 101 ? 8.812 -11.371 -9.475 1.00 68.12 101 ASP A CA 1
ATOM 800 C C . ASP A 1 101 ? 9.834 -12.438 -9.043 1.00 68.12 101 ASP A C 1
ATOM 802 O O . ASP A 1 101 ? 9.706 -13.616 -9.389 1.00 68.12 101 ASP A O 1
ATOM 806 N N . SER A 1 102 ? 10.902 -12.032 -8.351 1.00 67.31 102 SER A N 1
ATOM 807 C CA . SER A 1 102 ? 12.027 -12.909 -7.977 1.00 67.31 102 SER A CA 1
ATOM 808 C C . SER A 1 102 ? 12.532 -13.812 -9.125 1.00 67.31 102 SER A C 1
ATOM 810 O O . SER A 1 102 ? 12.811 -15.000 -8.944 1.00 67.31 102 SER A O 1
ATOM 812 N N . CYS A 1 103 ? 12.627 -13.250 -10.336 1.00 68.19 103 CYS A N 1
ATOM 813 C CA . CYS A 1 103 ? 13.070 -13.958 -11.538 1.00 68.19 103 CYS A CA 1
ATOM 814 C C . CYS A 1 103 ? 14.507 -13.565 -11.908 1.00 68.19 103 CYS A C 1
ATOM 816 O O . CYS A 1 103 ? 14.859 -12.389 -11.930 1.00 68.19 103 CYS A O 1
ATOM 818 N N . ASN A 1 104 ? 15.348 -14.534 -12.274 1.00 71.12 104 ASN A N 1
ATOM 819 C CA . ASN A 1 104 ? 16.743 -14.266 -12.649 1.00 71.12 104 ASN A CA 1
ATOM 820 C C . ASN A 1 104 ? 16.884 -13.991 -14.161 1.00 71.12 104 ASN A C 1
ATOM 822 O O . ASN A 1 104 ? 17.409 -14.826 -14.894 1.00 71.12 104 ASN A O 1
ATOM 826 N N . VAL A 1 105 ? 16.381 -12.842 -14.627 1.00 67.88 105 VAL A N 1
ATOM 827 C CA . VAL A 1 105 ? 16.395 -12.426 -16.050 1.00 67.88 105 VAL A CA 1
ATOM 828 C C . VAL A 1 105 ? 17.453 -11.351 -16.330 1.00 67.88 105 VAL A C 1
ATOM 830 O O . VAL A 1 105 ? 17.625 -10.448 -15.508 1.00 67.88 105 VAL A O 1
ATOM 833 N N . SER A 1 106 ? 18.163 -11.431 -17.465 1.00 68.25 106 SER A N 1
ATOM 834 C CA . SER A 1 106 ? 19.184 -10.443 -17.866 1.00 68.25 106 SER A CA 1
ATOM 835 C C . SER A 1 106 ? 18.575 -9.202 -18.540 1.00 68.25 106 SER A C 1
ATOM 837 O O . SER A 1 106 ? 17.430 -9.220 -19.002 1.00 68.25 106 SER A O 1
ATOM 839 N N . ASP A 1 107 ? 19.346 -8.110 -18.624 1.00 65.25 107 ASP A N 1
ATOM 840 C CA . ASP A 1 107 ? 18.982 -6.939 -19.437 1.00 65.25 107 ASP A CA 1
ATOM 841 C C . ASP A 1 107 ? 18.691 -7.316 -20.886 1.00 65.25 107 ASP A C 1
ATOM 843 O O . ASP A 1 107 ? 17.698 -6.865 -21.464 1.00 65.25 107 ASP A O 1
ATOM 847 N N . GLU A 1 108 ? 19.561 -8.148 -21.463 1.00 65.62 108 GLU A N 1
ATOM 848 C CA . GLU A 1 108 ? 19.462 -8.593 -22.847 1.00 65.62 108 GLU A CA 1
ATOM 849 C C . GLU A 1 108 ? 18.154 -9.332 -23.085 1.00 65.62 108 GLU A C 1
ATOM 851 O O . GLU A 1 108 ? 17.459 -9.026 -24.054 1.00 65.62 108 GLU A O 1
ATOM 856 N N . ASP A 1 109 ? 17.739 -10.194 -22.160 1.00 66.56 109 ASP A N 1
ATOM 857 C CA . ASP A 1 109 ? 16.466 -10.901 -22.244 1.00 66.56 109 ASP A CA 1
ATOM 858 C C . ASP A 1 109 ? 15.256 -9.984 -22.195 1.00 66.56 109 ASP A C 1
ATOM 860 O O . ASP A 1 109 ? 14.382 -10.055 -23.065 1.00 66.56 109 ASP A O 1
ATOM 864 N N . VAL A 1 110 ? 15.188 -9.127 -21.175 1.00 67.75 110 VAL A N 1
ATOM 865 C CA . VAL A 1 110 ? 14.014 -8.287 -20.923 1.00 67.75 110 VAL A CA 1
ATOM 866 C C . VAL A 1 110 ? 13.861 -7.249 -22.033 1.00 67.75 110 VAL A C 1
ATOM 868 O O . VAL A 1 110 ? 12.767 -7.070 -22.574 1.00 67.75 110 VAL A O 1
ATOM 871 N N . VAL A 1 111 ? 14.951 -6.601 -22.444 1.00 66.50 111 VAL A N 1
ATOM 872 C CA . VAL A 1 111 ? 14.936 -5.619 -23.536 1.00 66.50 111 VAL A CA 1
ATOM 873 C C . VAL A 1 111 ? 14.693 -6.293 -24.884 1.00 66.50 111 VAL A C 1
ATOM 875 O O . VAL A 1 111 ? 13.888 -5.789 -25.669 1.00 66.50 111 VAL A O 1
ATOM 878 N N . SER A 1 112 ? 15.315 -7.441 -25.173 1.00 66.75 112 SER A N 1
ATOM 879 C CA . SER A 1 112 ? 15.063 -8.159 -26.433 1.00 66.75 112 SER A CA 1
ATOM 880 C C . SER A 1 112 ? 13.618 -8.635 -26.530 1.00 66.75 112 SER A C 1
ATOM 882 O O . SER A 1 112 ? 13.035 -8.617 -27.617 1.00 66.75 112 SER A O 1
ATOM 884 N N . ALA A 1 113 ? 13.021 -9.027 -25.402 1.00 61.94 113 ALA A N 1
ATOM 885 C CA . ALA A 1 113 ? 11.622 -9.419 -25.326 1.00 61.94 113 ALA A CA 1
ATOM 886 C C . ALA A 1 113 ? 10.665 -8.231 -25.498 1.00 61.94 113 ALA A C 1
ATOM 888 O O . ALA A 1 113 ? 9.641 -8.362 -26.173 1.00 61.94 113 ALA A O 1
ATOM 889 N N . LEU A 1 114 ? 10.989 -7.076 -24.903 1.00 63.28 114 LEU A N 1
ATOM 890 C CA . LEU A 1 114 ? 10.084 -5.926 -24.843 1.00 63.28 114 LEU A CA 1
ATOM 891 C C . LEU A 1 114 ? 10.228 -4.948 -26.017 1.00 63.28 114 LEU A C 1
ATOM 893 O O . LEU A 1 114 ? 9.238 -4.400 -26.512 1.00 63.28 114 LEU A O 1
ATOM 897 N N . VAL A 1 115 ? 11.457 -4.730 -26.471 1.00 61.69 115 VAL A N 1
ATOM 898 C CA . VAL A 1 115 ? 11.812 -3.766 -27.522 1.00 61.69 115 VAL A CA 1
ATOM 899 C C . VAL A 1 115 ? 12.065 -4.482 -28.848 1.00 61.69 115 VAL A C 1
ATOM 901 O O . VAL A 1 115 ? 11.613 -4.001 -29.888 1.00 61.69 115 VAL A O 1
ATOM 904 N N . GLY A 1 116 ? 12.664 -5.677 -28.807 1.00 59.72 116 GLY A N 1
ATOM 905 C CA . GLY A 1 116 ? 12.855 -6.567 -29.954 1.00 59.72 116 GLY A CA 1
ATOM 906 C C . GLY A 1 116 ? 14.299 -7.053 -30.121 1.00 59.72 116 GLY A C 1
ATOM 907 O O . GLY A 1 116 ? 15.249 -6.414 -29.689 1.00 59.72 116 GLY A O 1
ATOM 908 N N . THR A 1 117 ? 14.475 -8.167 -30.837 1.00 52.34 117 THR A N 1
ATOM 909 C CA . THR A 1 117 ? 15.763 -8.866 -31.052 1.00 52.34 117 THR A CA 1
ATOM 910 C C . THR A 1 117 ? 16.776 -8.131 -31.951 1.00 52.34 117 THR A C 1
ATOM 912 O O . THR A 1 117 ? 17.761 -8.728 -32.370 1.00 52.34 117 THR A O 1
ATOM 915 N N . ARG A 1 118 ? 16.507 -6.881 -32.352 1.00 50.19 118 ARG A N 1
ATOM 916 C CA . ARG A 1 118 ? 17.404 -6.053 -33.189 1.00 50.19 118 ARG A CA 1
ATOM 917 C C . ARG A 1 118 ? 18.013 -4.873 -32.426 1.00 50.19 118 ARG A C 1
ATOM 919 O O . ARG A 1 118 ? 18.677 -4.043 -33.040 1.00 50.19 118 ARG A O 1
ATOM 926 N N . THR A 1 119 ? 17.766 -4.778 -31.124 1.00 52.88 119 THR A N 1
ATOM 927 C CA . THR A 1 119 ? 18.321 -3.726 -30.271 1.00 52.88 119 THR A CA 1
ATOM 928 C C . THR A 1 119 ? 19.810 -4.002 -30.052 1.00 52.88 119 THR A C 1
ATOM 930 O O . THR A 1 119 ? 20.162 -4.932 -29.335 1.00 52.88 119 THR A O 1
ATOM 933 N N . ASP A 1 120 ? 20.689 -3.239 -30.708 1.00 54.22 120 ASP A N 1
ATOM 934 C CA . ASP A 1 120 ? 22.137 -3.347 -30.495 1.00 54.22 120 ASP A CA 1
ATOM 935 C C . ASP A 1 120 ? 22.539 -2.615 -29.209 1.00 54.22 120 ASP A C 1
ATOM 937 O O . ASP A 1 120 ? 22.625 -1.383 -29.161 1.00 54.22 120 ASP A O 1
ATOM 941 N N . PHE A 1 121 ? 22.803 -3.398 -28.165 1.00 50.50 121 PHE A N 1
ATOM 942 C CA . PHE A 1 121 ? 23.279 -2.914 -26.874 1.00 50.50 121 PHE A CA 1
ATOM 943 C C . PHE A 1 121 ? 24.595 -2.130 -26.964 1.00 50.50 121 PHE A C 1
ATOM 945 O O . PHE A 1 121 ? 24.797 -1.216 -26.166 1.00 50.50 121 PHE A O 1
ATOM 952 N N . ASN A 1 122 ? 25.462 -2.401 -27.948 1.00 50.81 122 ASN A N 1
ATOM 953 C CA . ASN A 1 122 ? 26.738 -1.690 -28.103 1.00 50.81 122 ASN A CA 1
ATOM 954 C C . ASN A 1 122 ? 26.549 -0.279 -28.668 1.00 50.81 122 ASN A C 1
ATOM 956 O O . ASN A 1 122 ? 27.162 0.678 -28.190 1.00 50.81 122 ASN A O 1
ATOM 960 N N . THR A 1 123 ? 25.665 -0.123 -29.656 1.00 47.19 123 THR A N 1
ATOM 961 C CA . THR A 1 123 ? 25.262 1.198 -30.166 1.00 47.19 123 THR A CA 1
ATOM 962 C C . THR A 1 123 ? 24.601 2.027 -29.059 1.00 47.19 123 THR A C 1
ATOM 964 O O . THR A 1 123 ? 24.845 3.226 -28.945 1.00 47.19 123 THR A O 1
ATOM 967 N N . LEU A 1 124 ? 23.852 1.380 -28.165 1.00 48.03 124 LEU A N 1
ATOM 968 C CA . LEU A 1 124 ? 23.227 2.021 -27.008 1.00 48.03 124 LEU A CA 1
ATOM 969 C C . LEU A 1 124 ? 24.202 2.383 -25.891 1.00 48.03 124 LEU A C 1
ATOM 971 O O . LEU A 1 124 ? 24.122 3.493 -25.370 1.00 48.03 124 LEU A O 1
ATOM 975 N N . GLY A 1 125 ? 25.167 1.517 -25.582 1.00 41.81 125 GLY A N 1
ATOM 976 C CA . GLY A 1 125 ? 26.294 1.856 -24.713 1.00 41.81 125 GLY A CA 1
ATOM 977 C C . GLY A 1 125 ? 27.064 3.067 -25.244 1.00 41.81 125 GLY A C 1
ATOM 978 O O . GLY A 1 125 ? 27.452 3.936 -24.472 1.00 41.81 125 GLY A O 1
ATOM 979 N N . ASN A 1 126 ? 27.190 3.204 -26.567 1.00 40.12 126 ASN A N 1
ATOM 980 C CA . ASN A 1 126 ? 27.771 4.393 -27.192 1.00 40.12 126 ASN A CA 1
ATOM 981 C C . ASN A 1 126 ? 26.877 5.639 -27.092 1.00 40.12 126 ASN A C 1
ATOM 983 O O . ASN A 1 126 ? 27.413 6.724 -26.889 1.00 40.12 126 ASN A O 1
ATOM 987 N N . ILE A 1 127 ? 25.548 5.522 -27.188 1.00 42.00 127 ILE A N 1
ATOM 988 C CA . ILE A 1 127 ? 24.627 6.645 -26.929 1.00 42.00 127 ILE A CA 1
ATOM 989 C C . ILE A 1 127 ? 24.735 7.095 -25.462 1.00 42.00 127 ILE A C 1
ATOM 991 O O . ILE A 1 127 ? 24.809 8.296 -25.203 1.00 42.00 127 ILE A O 1
ATOM 995 N N . ILE A 1 128 ? 24.810 6.140 -24.525 1.00 40.03 128 ILE A N 1
ATOM 996 C CA . ILE A 1 128 ? 24.923 6.373 -23.077 1.00 40.03 128 ILE A CA 1
ATOM 997 C C . ILE A 1 128 ? 26.270 7.008 -22.707 1.00 40.03 128 ILE A C 1
ATOM 999 O O . ILE A 1 128 ? 26.308 7.974 -21.949 1.00 40.03 128 ILE A O 1
ATOM 1003 N N . CYS A 1 129 ? 27.369 6.519 -23.281 1.00 32.41 129 CYS A N 1
ATOM 1004 C CA . CYS A 1 129 ? 28.718 6.995 -22.974 1.00 32.41 129 CYS A CA 1
ATOM 1005 C C . CYS A 1 129 ? 29.133 8.250 -23.761 1.00 32.41 129 CYS A C 1
ATOM 1007 O O . CYS A 1 129 ? 29.967 9.008 -23.273 1.00 32.41 129 CYS A O 1
ATOM 1009 N N . ASN A 1 130 ? 28.577 8.484 -24.959 1.00 35.56 130 ASN A N 1
ATOM 1010 C CA . ASN A 1 130 ? 29.041 9.541 -25.873 1.00 35.56 130 ASN A CA 1
ATOM 1011 C C . ASN A 1 130 ? 27.966 10.578 -26.254 1.00 35.56 130 ASN A C 1
ATOM 1013 O O . ASN A 1 130 ? 28.238 11.440 -27.089 1.00 35.56 130 ASN A O 1
ATOM 1017 N N . GLY A 1 131 ? 26.762 10.527 -25.666 1.00 35.97 131 GLY A N 1
ATOM 1018 C CA . GLY A 1 131 ? 25.710 11.529 -25.892 1.00 35.97 131 GLY A CA 1
ATOM 1019 C C . GLY A 1 131 ? 25.076 11.474 -27.287 1.00 35.97 131 GLY A C 1
ATOM 1020 O O . GLY A 1 131 ? 24.861 12.514 -27.909 1.00 35.97 131 GLY A O 1
ATOM 1021 N N . GLY A 1 132 ? 24.811 10.269 -27.799 1.00 40.50 132 GLY A N 1
ATOM 1022 C CA . GLY A 1 132 ? 24.183 10.066 -29.114 1.00 40.50 132 GLY A CA 1
ATOM 1023 C C . GLY A 1 132 ? 22.721 10.544 -29.192 1.00 40.50 132 GLY A C 1
ATOM 1024 O O . GLY A 1 132 ? 22.044 10.692 -28.175 1.00 40.50 132 GLY A O 1
ATOM 1025 N N . ASP A 1 133 ? 22.215 10.790 -30.408 1.00 45.41 133 ASP A N 1
ATOM 1026 C CA . ASP A 1 133 ? 20.838 11.262 -30.635 1.00 45.41 133 ASP A CA 1
ATOM 1027 C C . ASP A 1 133 ? 19.835 10.099 -30.472 1.00 45.41 133 ASP A C 1
ATOM 1029 O O . ASP A 1 133 ? 19.817 9.146 -31.250 1.00 45.41 133 ASP A O 1
ATOM 1033 N N . VAL A 1 134 ? 18.951 10.181 -29.469 1.00 48.22 134 VAL A N 1
ATOM 1034 C CA . VAL A 1 134 ? 17.933 9.153 -29.151 1.00 48.22 134 VAL A CA 1
ATOM 1035 C C . VAL A 1 134 ? 16.927 8.906 -30.281 1.00 48.22 134 VAL A C 1
ATOM 1037 O O . VAL A 1 134 ? 16.201 7.912 -30.257 1.00 48.22 134 VAL A O 1
ATOM 1040 N N . LYS A 1 135 ? 16.905 9.743 -31.322 1.00 49.00 135 LYS A N 1
ATOM 1041 C CA . LYS A 1 135 ? 16.140 9.480 -32.553 1.00 49.00 135 LYS A CA 1
ATOM 1042 C C . LYS A 1 135 ? 16.563 8.205 -33.291 1.00 49.00 135 LYS A C 1
ATOM 1044 O O . LYS A 1 135 ? 15.802 7.739 -34.136 1.00 49.00 135 LYS A O 1
ATOM 1049 N N . GLU A 1 136 ? 17.730 7.643 -32.983 1.00 46.12 136 GLU A N 1
ATOM 1050 C CA . GLU A 1 136 ? 18.205 6.373 -33.548 1.00 46.12 136 GLU A CA 1
ATOM 1051 C C . GLU A 1 136 ? 17.562 5.132 -32.897 1.00 46.12 136 GLU A C 1
ATOM 1053 O O . GLU A 1 136 ? 17.647 4.031 -33.445 1.00 46.12 136 GLU A O 1
ATOM 1058 N N . LEU A 1 137 ? 16.860 5.291 -31.766 1.00 50.66 137 LEU A N 1
ATOM 1059 C CA . LEU A 1 137 ? 16.130 4.200 -31.118 1.00 50.66 137 LEU A CA 1
ATOM 1060 C C . LEU A 1 137 ? 14.830 3.883 -31.866 1.00 50.66 137 LEU A C 1
ATOM 1062 O O . LEU A 1 137 ? 13.925 4.715 -31.970 1.00 50.66 137 LEU A O 1
ATOM 1066 N N . GLN A 1 138 ? 14.717 2.650 -32.371 1.00 50.62 138 GLN A N 1
ATOM 1067 C CA . GLN A 1 138 ? 13.482 2.175 -32.995 1.00 50.62 138 GLN A CA 1
ATOM 1068 C C . GLN A 1 138 ? 12.330 2.142 -31.972 1.00 50.62 138 GLN A C 1
ATOM 1070 O O . GLN A 1 138 ? 12.552 1.814 -30.805 1.00 50.62 138 GLN A O 1
ATOM 1075 N N . PRO A 1 139 ? 11.086 2.462 -32.376 1.00 51.12 139 PRO A N 1
ATOM 1076 C CA . PRO A 1 139 ? 9.931 2.344 -31.491 1.00 51.12 139 PRO A CA 1
ATOM 1077 C C . PRO A 1 139 ? 9.787 0.905 -30.971 1.00 51.12 139 PRO A C 1
ATOM 1079 O O . PRO A 1 139 ? 9.915 -0.040 -31.748 1.00 51.12 139 PRO A O 1
ATOM 1082 N N . ALA A 1 140 ? 9.492 0.741 -29.671 1.00 56.22 140 ALA A N 1
ATOM 1083 C CA . ALA A 1 140 ? 9.315 -0.579 -29.061 1.00 56.22 140 ALA A CA 1
ATOM 1084 C C . ALA A 1 140 ? 8.313 -1.436 -29.841 1.00 56.22 140 ALA A C 1
ATOM 1086 O O . ALA A 1 140 ? 7.234 -0.962 -30.212 1.00 56.22 140 ALA A O 1
ATOM 1087 N N . ALA A 1 141 ? 8.614 -2.730 -29.969 1.00 53.75 141 ALA A N 1
ATOM 1088 C CA . ALA A 1 141 ? 7.680 -3.719 -30.499 1.00 53.75 141 ALA A CA 1
ATOM 1089 C C . ALA A 1 141 ? 6.373 -3.830 -29.679 1.00 53.75 141 ALA A C 1
ATOM 1091 O O . ALA A 1 141 ? 5.370 -4.314 -30.200 1.00 53.75 141 ALA A O 1
ATOM 1092 N N . LEU A 1 142 ? 6.357 -3.374 -28.417 1.00 55.28 142 LEU A N 1
ATOM 1093 C CA . LEU A 1 142 ? 5.236 -3.488 -27.472 1.00 55.28 142 LEU A CA 1
ATOM 1094 C C . LEU A 1 142 ? 4.656 -2.140 -27.022 1.00 55.28 142 LEU A C 1
ATOM 1096 O O . LEU A 1 142 ? 4.633 -1.804 -25.839 1.00 55.28 142 LEU A O 1
ATOM 1100 N N . GLN A 1 143 ? 4.098 -1.363 -27.950 1.00 62.19 143 GLN A N 1
ATOM 1101 C CA . GLN A 1 143 ? 3.446 -0.095 -27.589 1.00 62.19 143 GLN A CA 1
ATOM 1102 C C . GLN A 1 143 ? 2.152 -0.246 -26.762 1.00 62.19 143 GLN A C 1
ATOM 1104 O O . GLN A 1 143 ? 1.639 0.752 -26.256 1.00 62.19 143 GLN A O 1
ATOM 1109 N N . SER A 1 144 ? 1.590 -1.452 -26.629 1.00 59.25 144 SER A N 1
ATOM 1110 C CA . SER A 1 144 ? 0.377 -1.708 -25.838 1.00 59.25 144 SER A CA 1
ATOM 1111 C C . SER A 1 144 ? 0.624 -1.886 -24.340 1.00 59.25 144 SER A C 1
ATOM 1113 O O . SER A 1 144 ? -0.352 -1.873 -23.585 1.00 59.25 144 SER A O 1
ATOM 1115 N N . LEU A 1 145 ? 1.880 -2.064 -23.914 1.00 61.94 145 LEU A N 1
ATOM 1116 C CA . LEU A 1 145 ? 2.222 -2.333 -22.520 1.00 61.94 145 LEU A CA 1
ATOM 1117 C C . LEU A 1 145 ? 1.887 -1.121 -21.637 1.00 61.94 145 LEU A C 1
ATOM 1119 O O . LEU A 1 145 ? 2.241 0.015 -21.961 1.00 61.94 145 LEU A O 1
ATOM 1123 N N . ARG A 1 146 ? 1.184 -1.365 -20.528 1.00 64.75 146 ARG A N 1
ATOM 1124 C CA . ARG A 1 146 ? 0.754 -0.340 -19.560 1.00 64.75 146 ARG A CA 1
ATOM 1125 C C . ARG A 1 146 ? 1.337 -0.566 -18.167 1.00 64.75 146 ARG A C 1
ATOM 1127 O O . ARG A 1 146 ? 1.537 0.412 -17.454 1.00 64.75 146 ARG A O 1
ATOM 1134 N N . TYR A 1 147 ? 1.650 -1.809 -17.816 1.00 62.69 147 TYR A N 1
ATOM 1135 C CA . TYR A 1 147 ? 2.125 -2.195 -16.489 1.00 62.69 147 TYR A CA 1
ATOM 1136 C C . TYR A 1 147 ? 3.396 -3.040 -16.609 1.00 62.69 147 TYR A C 1
ATOM 1138 O O . TYR A 1 147 ? 3.428 -3.997 -17.391 1.00 62.69 147 TYR A O 1
ATOM 1146 N N . LEU A 1 148 ? 4.424 -2.682 -15.840 1.00 71.19 148 LEU A N 1
ATOM 1147 C CA . LEU A 1 148 ? 5.706 -3.384 -15.791 1.00 71.19 148 LEU A CA 1
ATOM 1148 C C . LEU A 1 148 ? 6.152 -3.561 -14.332 1.00 71.19 148 LEU A C 1
ATOM 1150 O O . LEU A 1 148 ? 6.321 -2.576 -13.612 1.00 71.19 148 LEU A O 1
ATOM 1154 N N . SER A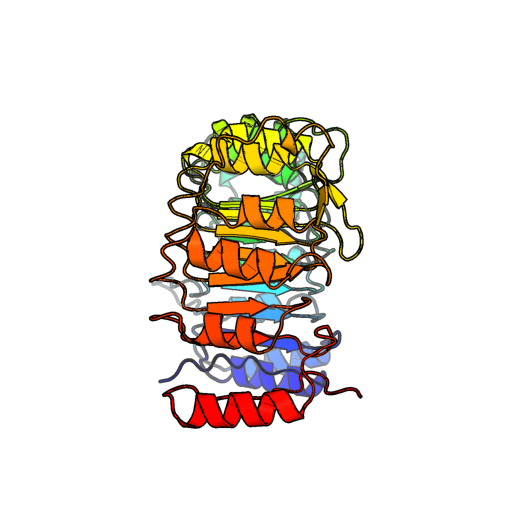 1 149 ? 6.352 -4.812 -13.920 1.00 70.06 149 SER A N 1
ATOM 1155 C CA . SER A 1 149 ? 6.984 -5.211 -12.656 1.00 70.06 149 SER A CA 1
ATOM 1156 C C . SER A 1 149 ? 8.103 -6.186 -12.993 1.00 70.06 149 SER A C 1
ATOM 1158 O O . SER A 1 149 ? 7.838 -7.235 -13.580 1.00 70.06 149 SER A O 1
ATOM 1160 N N . VAL A 1 150 ? 9.349 -5.818 -12.699 1.00 65.38 150 VAL A N 1
ATOM 1161 C CA . VAL A 1 150 ? 10.514 -6.683 -12.926 1.00 65.38 150 VAL A CA 1
ATOM 1162 C C . VAL A 1 150 ? 11.406 -6.607 -11.699 1.00 65.38 150 VAL A C 1
ATOM 1164 O O . VAL A 1 150 ? 12.042 -5.581 -11.453 1.00 65.38 150 VAL A O 1
ATOM 1167 N N . GLU A 1 151 ? 11.454 -7.706 -10.961 1.00 66.25 151 GLU A N 1
ATOM 1168 C CA . GLU A 1 151 ? 12.333 -7.944 -9.827 1.00 66.25 151 GLU A CA 1
ATOM 1169 C C . GLU A 1 151 ? 13.447 -8.899 -10.267 1.00 66.25 151 GLU A C 1
ATOM 1171 O O . GLU A 1 151 ? 13.292 -10.120 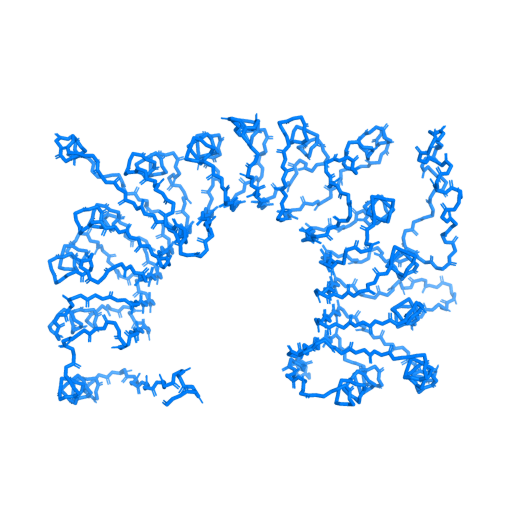-10.259 1.00 66.25 151 GLU A O 1
ATOM 1176 N N . SER A 1 152 ? 14.570 -8.325 -10.710 1.00 62.19 152 SER A N 1
ATOM 1177 C CA . SER A 1 152 ? 15.769 -9.080 -11.080 1.00 62.19 152 SER A CA 1
ATOM 1178 C C . SER A 1 152 ? 17.029 -8.317 -10.670 1.00 62.19 152 SER A C 1
ATOM 1180 O O . SER A 1 152 ? 17.218 -7.185 -11.127 1.00 62.19 152 SER A O 1
ATOM 1182 N N . PRO A 1 153 ? 17.949 -8.938 -9.905 1.00 60.44 153 PRO A N 1
ATOM 1183 C CA . PRO A 1 153 ? 19.216 -8.313 -9.528 1.00 60.44 153 PRO A CA 1
ATOM 1184 C C . PRO A 1 153 ? 20.157 -8.101 -10.725 1.00 60.44 153 PRO A C 1
ATOM 1186 O O . PRO A 1 153 ? 21.163 -7.408 -10.592 1.00 60.44 153 PRO A O 1
ATOM 1189 N N . ARG A 1 154 ? 19.859 -8.700 -11.888 1.00 65.25 154 ARG A N 1
ATOM 1190 C CA . ARG A 1 154 ? 20.650 -8.569 -13.121 1.00 65.25 154 ARG A CA 1
ATOM 1191 C C . ARG A 1 154 ? 20.166 -7.457 -14.050 1.00 65.25 154 ARG A C 1
ATOM 1193 O O . ARG A 1 154 ? 20.848 -7.191 -15.035 1.00 65.25 154 ARG A O 1
ATOM 1200 N N . LEU A 1 155 ? 19.028 -6.819 -13.761 1.00 64.44 155 LEU A N 1
ATOM 1201 C CA . LEU A 1 155 ? 18.565 -5.685 -14.558 1.00 64.44 155 LEU A CA 1
ATOM 1202 C C . LEU A 1 155 ? 19.401 -4.442 -14.203 1.00 64.44 155 LEU A C 1
ATOM 1204 O O . LEU A 1 155 ? 19.450 -4.036 -13.035 1.00 64.44 155 LEU A O 1
ATOM 1208 N N . SER A 1 156 ? 20.089 -3.855 -15.179 1.00 63.53 156 SER A N 1
ATOM 1209 C CA . SER A 1 156 ? 20.922 -2.657 -15.025 1.00 63.53 156 SER A CA 1
ATOM 1210 C C . SER A 1 156 ? 20.230 -1.376 -15.473 1.00 63.53 156 SER A C 1
ATOM 1212 O O . SER A 1 156 ? 19.169 -1.384 -16.103 1.00 63.53 156 SER A O 1
ATOM 1214 N N . ALA A 1 157 ? 20.877 -0.245 -15.171 1.00 59.78 157 ALA A N 1
ATOM 1215 C CA . ALA A 1 157 ? 20.452 1.090 -15.592 1.00 59.78 157 ALA A CA 1
ATOM 1216 C C . ALA A 1 157 ? 20.250 1.156 -17.103 1.00 59.78 157 ALA A C 1
ATOM 1218 O O . ALA A 1 157 ? 19.317 1.797 -17.577 1.00 59.78 157 ALA A O 1
ATOM 1219 N N . CYS A 1 158 ? 21.106 0.482 -17.869 1.00 57.12 158 CYS A N 1
ATOM 1220 C CA . CYS A 1 158 ? 21.044 0.488 -19.323 1.00 57.12 158 CYS A CA 1
ATOM 1221 C C . CYS A 1 158 ? 19.769 -0.200 -19.824 1.00 57.12 158 CYS A C 1
ATOM 1223 O O . CYS A 1 158 ? 19.057 0.370 -20.653 1.00 57.12 158 CYS A O 1
ATOM 1225 N N . GLY A 1 159 ? 19.430 -1.376 -19.283 1.00 62.16 159 GLY A N 1
ATOM 1226 C CA . GLY A 1 159 ? 18.184 -2.071 -19.608 1.00 62.16 159 GLY A CA 1
ATOM 1227 C C . GLY A 1 159 ? 16.960 -1.243 -19.221 1.00 62.16 159 GLY A C 1
ATOM 1228 O O . GLY A 1 159 ? 16.084 -0.993 -20.050 1.00 62.16 159 GLY A O 1
ATOM 1229 N N . ALA A 1 160 ? 16.951 -0.713 -17.999 1.00 65.69 160 ALA A N 1
ATOM 1230 C CA . ALA A 1 160 ? 15.918 0.188 -17.499 1.00 65.69 160 ALA A CA 1
ATOM 1231 C C . ALA A 1 160 ? 15.686 1.412 -18.400 1.00 65.69 160 ALA A C 1
ATOM 1233 O O . ALA A 1 160 ? 14.550 1.711 -18.772 1.00 65.69 160 ALA A O 1
ATOM 1234 N N . LEU A 1 161 ? 16.759 2.102 -18.789 1.00 62.75 161 LEU A N 1
ATOM 1235 C CA . LEU A 1 161 ? 16.716 3.256 -19.684 1.00 62.75 161 LEU A CA 1
ATOM 1236 C C . LEU A 1 161 ? 16.058 2.907 -21.016 1.00 62.75 161 LEU A C 1
ATOM 1238 O O . LEU A 1 161 ? 15.144 3.606 -21.455 1.00 62.75 161 LEU A O 1
ATOM 1242 N N . ILE A 1 162 ? 16.483 1.808 -21.640 1.00 62.88 162 ILE A N 1
ATOM 1243 C CA . ILE A 1 162 ? 15.950 1.369 -22.932 1.00 62.88 162 ILE A CA 1
ATOM 1244 C C . ILE A 1 162 ? 14.451 1.082 -22.823 1.00 62.88 162 ILE A C 1
ATOM 1246 O O . ILE A 1 162 ? 13.676 1.510 -23.685 1.00 62.88 162 ILE A O 1
ATOM 1250 N N . LEU A 1 163 ? 14.022 0.414 -21.752 1.00 66.94 163 LEU A N 1
ATOM 1251 C CA . LEU A 1 163 ? 12.608 0.137 -21.508 1.00 66.94 163 LEU A CA 1
ATOM 1252 C C . LEU A 1 163 ? 11.804 1.431 -21.361 1.00 66.94 163 LEU A C 1
ATOM 1254 O O . LEU A 1 163 ? 10.772 1.584 -22.011 1.00 66.94 163 LEU A O 1
ATOM 1258 N N . LEU A 1 164 ? 12.290 2.388 -20.574 1.00 67.88 164 LEU A N 1
ATOM 1259 C CA . LEU A 1 164 ? 11.578 3.640 -20.311 1.00 67.88 164 LEU A CA 1
ATOM 1260 C C . LEU A 1 164 ? 11.515 4.563 -21.537 1.00 67.88 164 LEU A C 1
ATOM 1262 O O . LEU A 1 164 ? 10.467 5.159 -21.788 1.00 67.88 164 LEU A O 1
ATOM 1266 N N . VAL A 1 165 ? 12.582 4.645 -22.342 1.00 62.91 165 VAL A N 1
ATOM 1267 C CA . VAL A 1 165 ? 12.580 5.414 -23.605 1.00 62.91 165 VAL A CA 1
ATOM 1268 C C . VAL A 1 165 ? 11.623 4.795 -24.629 1.00 62.91 165 VAL A C 1
ATOM 1270 O O . VAL A 1 165 ? 10.923 5.508 -25.359 1.00 62.91 165 VAL A O 1
ATOM 1273 N N . SER A 1 166 ? 11.587 3.464 -24.695 1.00 61.88 166 SER A N 1
ATOM 1274 C CA . SER A 1 166 ? 10.886 2.747 -25.762 1.00 61.88 166 SER A CA 1
ATOM 1275 C C . SER A 1 166 ? 9.398 2.527 -25.443 1.00 61.88 166 SER A C 1
ATOM 1277 O O . SER A 1 166 ? 8.562 2.540 -26.350 1.00 61.88 166 SER A O 1
ATOM 1279 N N . LEU A 1 167 ? 9.028 2.394 -24.163 1.00 65.12 167 LEU A N 1
ATOM 1280 C CA . LEU A 1 167 ? 7.662 2.128 -23.689 1.00 65.12 167 LEU A CA 1
ATOM 1281 C C . LEU A 1 167 ? 6.911 3.418 -23.314 1.00 65.12 167 LEU A C 1
ATOM 1283 O O . LEU A 1 167 ? 6.445 3.598 -22.192 1.00 65.12 167 LEU A O 1
ATOM 1287 N N . ARG A 1 168 ? 6.717 4.316 -24.286 1.00 64.44 168 ARG A N 1
ATOM 1288 C CA . ARG A 1 168 ? 6.087 5.647 -24.087 1.00 64.44 168 ARG A CA 1
ATOM 1289 C C . ARG A 1 168 ? 4.660 5.633 -23.519 1.00 64.44 168 ARG A C 1
ATOM 1291 O O . ARG A 1 168 ? 4.140 6.665 -23.118 1.00 64.44 168 ARG A O 1
ATOM 1298 N N . ASN A 1 169 ? 4.016 4.473 -23.547 1.00 64.25 169 ASN A N 1
ATOM 1299 C CA . ASN A 1 169 ? 2.626 4.241 -23.174 1.00 64.25 169 ASN A CA 1
ATOM 1300 C C . ASN A 1 169 ? 2.467 3.656 -21.760 1.00 64.25 169 ASN A C 1
ATOM 1302 O O . ASN A 1 169 ? 1.338 3.375 -21.338 1.00 64.25 169 ASN A O 1
ATOM 1306 N N . LEU A 1 170 ? 3.579 3.444 -21.055 1.00 67.88 170 LEU A N 1
ATOM 1307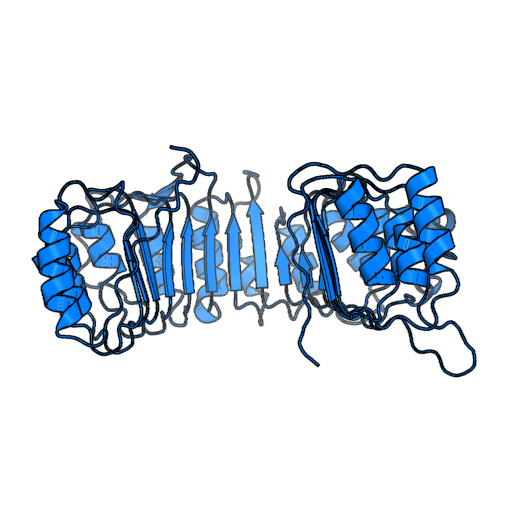 C CA . LEU A 1 170 ? 3.603 2.829 -19.740 1.00 67.88 170 LEU A CA 1
ATOM 1308 C C . LEU A 1 170 ? 2.909 3.728 -18.708 1.00 67.88 170 LEU A C 1
ATOM 1310 O O . LEU A 1 170 ? 3.128 4.939 -18.663 1.00 67.88 170 LEU A O 1
ATOM 1314 N N . GLN A 1 171 ? 2.041 3.126 -17.899 1.00 68.88 171 GLN A N 1
ATOM 1315 C CA . GLN A 1 171 ? 1.257 3.809 -16.873 1.00 68.88 171 GLN A CA 1
ATOM 1316 C C . GLN A 1 171 ? 1.744 3.487 -15.469 1.00 68.88 171 GLN A C 1
ATOM 1318 O O . GLN A 1 171 ? 1.604 4.327 -14.587 1.00 68.88 171 GLN A O 1
ATOM 1323 N N . GLN A 1 172 ? 2.290 2.300 -15.220 1.00 66.44 172 GLN A N 1
ATOM 1324 C CA . GLN A 1 172 ? 2.741 1.914 -13.886 1.00 66.44 172 GLN A CA 1
ATOM 1325 C C . GLN A 1 172 ? 4.051 1.139 -13.962 1.00 66.44 172 GLN A C 1
ATOM 1327 O O . GLN A 1 172 ? 4.204 0.254 -14.809 1.00 66.44 172 GLN A O 1
ATOM 1332 N N . ILE A 1 173 ? 4.963 1.476 -13.052 1.00 71.69 173 ILE A N 1
ATOM 1333 C CA . ILE A 1 173 ? 6.224 0.772 -12.839 1.00 71.69 173 ILE A CA 1
ATOM 1334 C C . ILE A 1 173 ? 6.279 0.360 -11.378 1.00 71.69 173 ILE A C 1
ATOM 1336 O O . ILE A 1 173 ? 6.230 1.206 -10.481 1.00 71.69 173 ILE A O 1
ATOM 1340 N N . HIS A 1 174 ? 6.431 -0.935 -11.145 1.00 65.75 174 HIS A N 1
ATOM 1341 C CA . HIS A 1 174 ? 6.898 -1.431 -9.863 1.00 65.75 174 HIS A CA 1
ATOM 1342 C C . HIS A 1 174 ? 8.406 -1.642 -9.985 1.00 65.75 174 HIS A C 1
ATOM 1344 O O . HIS A 1 174 ? 8.860 -2.548 -10.683 1.00 65.75 174 HIS A O 1
ATOM 1350 N N . TYR A 1 175 ? 9.178 -0.733 -9.393 1.00 62.88 175 TYR A N 1
ATOM 1351 C CA . TYR A 1 175 ? 10.630 -0.824 -9.380 1.00 62.88 175 TYR A CA 1
ATOM 1352 C C . TYR A 1 175 ? 11.033 -1.658 -8.167 1.00 62.88 175 TYR A C 1
ATOM 1354 O O . TYR A 1 175 ? 10.668 -1.321 -7.049 1.00 62.88 175 TYR A O 1
ATOM 1362 N N . THR A 1 176 ? 11.754 -2.754 -8.371 1.00 57.53 176 THR A N 1
ATOM 1363 C CA . THR A 1 176 ? 12.174 -3.647 -7.284 1.00 57.53 176 THR A CA 1
ATOM 1364 C C . THR A 1 176 ? 13.540 -4.240 -7.617 1.00 57.53 176 THR A C 1
ATOM 1366 O O . THR A 1 176 ? 13.704 -4.825 -8.684 1.00 57.53 176 THR A O 1
ATOM 1369 N N . THR A 1 177 ? 14.513 -4.068 -6.714 1.00 59.28 177 THR A N 1
ATOM 1370 C CA . THR A 1 177 ? 15.845 -4.712 -6.747 1.00 59.28 177 THR A CA 1
ATOM 1371 C C . THR A 1 177 ? 16.591 -4.640 -8.090 1.00 59.28 177 THR A C 1
ATOM 1373 O O . THR A 1 177 ? 17.133 -5.647 -8.541 1.00 59.28 177 THR A O 1
ATOM 1376 N N . TRP A 1 178 ? 16.635 -3.479 -8.754 1.00 62.06 178 TRP A N 1
ATOM 1377 C CA . TRP A 1 178 ? 17.530 -3.297 -9.909 1.00 62.06 178 TRP A CA 1
ATOM 1378 C C . TRP A 1 178 ? 18.962 -3.056 -9.429 1.00 62.06 178 TRP A C 1
ATOM 1380 O O . TRP A 1 178 ? 19.181 -2.517 -8.342 1.00 62.06 178 TRP A O 1
ATOM 1390 N N . SER A 1 179 ? 19.946 -3.412 -10.254 1.00 60.00 179 SER A N 1
ATOM 1391 C CA . SER A 1 179 ? 21.369 -3.211 -9.931 1.00 60.00 179 SER A CA 1
ATOM 1392 C C . SER A 1 179 ? 21.800 -1.736 -9.914 1.00 60.00 179 SER A C 1
ATOM 1394 O O . SER A 1 179 ? 22.908 -1.427 -9.482 1.00 60.00 179 SER A O 1
ATOM 1396 N N . SER A 1 180 ? 20.931 -0.815 -10.343 1.00 60.50 180 SER A N 1
ATOM 1397 C CA . SER A 1 180 ? 21.196 0.626 -10.400 1.00 60.50 180 SER A CA 1
ATOM 1398 C C . SER A 1 180 ? 20.006 1.459 -9.915 1.00 60.50 180 SER A C 1
ATOM 1400 O O . SER A 1 180 ? 18.875 1.120 -10.275 1.00 60.50 180 SER A O 1
ATOM 1402 N N . PRO A 1 181 ? 20.219 2.604 -9.240 1.00 64.75 181 PRO A N 1
ATOM 1403 C CA . PRO A 1 181 ? 19.132 3.472 -8.803 1.00 64.75 181 PRO A CA 1
ATOM 1404 C C . PRO A 1 181 ? 18.331 4.037 -9.984 1.00 64.75 181 PRO A C 1
ATOM 1406 O O . PRO A 1 181 ? 18.882 4.670 -10.889 1.00 64.75 181 PRO A O 1
ATOM 1409 N N . ILE A 1 182 ? 16.999 3.935 -9.930 1.00 67.69 182 ILE A N 1
ATOM 1410 C CA . ILE A 1 182 ? 16.112 4.580 -10.917 1.00 67.69 182 ILE A CA 1
ATOM 1411 C C . ILE A 1 182 ? 16.323 6.103 -10.994 1.00 67.69 182 ILE A C 1
ATOM 1413 O O . ILE A 1 182 ? 16.056 6.710 -12.025 1.00 67.69 182 ILE A O 1
ATOM 1417 N N . GLY A 1 183 ? 16.858 6.732 -9.941 1.00 65.00 183 GLY A N 1
ATOM 1418 C CA . GLY A 1 183 ? 17.200 8.156 -9.939 1.00 65.00 183 GLY A CA 1
ATOM 1419 C C . GLY A 1 183 ? 18.209 8.543 -11.027 1.00 65.00 183 GLY A C 1
ATOM 1420 O O . GLY A 1 183 ? 17.997 9.542 -11.712 1.00 65.00 183 GLY A O 1
ATOM 1421 N N . GLU A 1 184 ? 19.258 7.742 -11.239 1.00 65.62 184 GLU A N 1
ATOM 1422 C CA . GLU A 1 184 ? 20.267 7.975 -12.290 1.00 65.62 184 GLU A CA 1
ATOM 1423 C C . GLU A 1 184 ? 19.685 7.739 -13.686 1.00 65.62 184 GLU A C 1
ATOM 1425 O O . GLU A 1 184 ? 19.905 8.519 -14.611 1.00 65.62 184 GLU A O 1
ATOM 1430 N N . THR A 1 185 ? 18.845 6.710 -13.802 1.00 69.06 185 THR A N 1
ATOM 1431 C CA . THR A 1 185 ? 18.081 6.395 -15.015 1.00 69.06 185 THR A CA 1
ATOM 1432 C C . THR A 1 185 ? 17.163 7.569 -15.397 1.00 69.06 185 THR A C 1
ATOM 1434 O O . THR A 1 185 ? 17.158 8.027 -16.537 1.00 69.06 185 THR A O 1
ATOM 1437 N N . LEU A 1 186 ? 16.419 8.131 -14.440 1.00 69.88 186 LEU A N 1
ATOM 1438 C CA . LEU A 1 186 ? 15.538 9.285 -14.661 1.00 69.88 186 LEU A CA 1
ATOM 1439 C C . LEU A 1 186 ? 16.322 10.570 -14.957 1.00 69.88 186 LEU A C 1
ATOM 1441 O O . LEU A 1 186 ? 15.924 11.353 -15.818 1.00 69.88 186 LEU A O 1
ATOM 1445 N N . LEU A 1 187 ? 17.446 10.791 -14.277 1.00 66.44 187 LEU A N 1
ATOM 1446 C CA . LEU A 1 187 ? 18.356 11.904 -14.553 1.00 66.44 187 LEU A CA 1
ATOM 1447 C C . LEU A 1 187 ? 18.829 11.892 -16.004 1.00 66.44 187 LEU A C 1
ATOM 1449 O O . LEU A 1 187 ? 18.732 12.904 -16.700 1.00 66.44 187 LEU A O 1
ATOM 1453 N N . PHE A 1 188 ? 19.294 10.734 -16.458 1.00 66.19 188 PHE A N 1
ATOM 1454 C CA . PHE A 1 188 ? 19.773 10.545 -17.815 1.00 66.19 188 PHE A CA 1
ATOM 1455 C C . PHE A 1 188 ? 18.639 10.690 -18.840 1.00 66.19 188 PHE A C 1
ATOM 1457 O O . PHE A 1 188 ? 18.790 11.411 -19.826 1.00 66.19 188 PHE A O 1
ATOM 1464 N N . LEU A 1 189 ? 17.455 10.128 -18.561 1.00 66.50 189 LEU A N 1
ATOM 1465 C CA . LEU A 1 189 ? 16.254 10.365 -19.373 1.00 66.50 189 LEU A CA 1
ATOM 1466 C C . LEU A 1 189 ? 15.976 11.857 -19.537 1.00 66.50 189 LEU A C 1
ATOM 1468 O O . LEU A 1 189 ? 15.759 12.308 -20.655 1.00 66.50 189 LEU A O 1
ATOM 1472 N N . ASN A 1 190 ? 16.022 12.633 -18.454 1.00 65.38 190 ASN A N 1
ATOM 1473 C CA . ASN A 1 190 ? 15.775 14.073 -18.489 1.00 65.38 190 ASN A CA 1
ATOM 1474 C C . ASN A 1 190 ? 16.815 14.836 -19.330 1.00 65.38 190 ASN A C 1
ATOM 1476 O O . ASN A 1 190 ? 16.462 15.786 -20.025 1.00 65.38 190 ASN A O 1
ATOM 1480 N N . GLN A 1 191 ? 18.082 14.411 -19.306 1.00 65.75 191 GLN A N 1
ATOM 1481 C CA . GLN A 1 191 ? 19.149 15.018 -20.113 1.00 65.75 191 GLN A CA 1
ATOM 1482 C C . GLN A 1 191 ? 18.938 14.797 -21.614 1.00 65.75 191 GLN A C 1
ATOM 1484 O O . GLN A 1 191 ? 19.280 15.669 -22.413 1.00 65.75 191 GLN A O 1
ATOM 1489 N N . ILE A 1 192 ? 18.329 13.673 -21.999 1.00 58.41 192 ILE A N 1
ATOM 1490 C CA . ILE A 1 192 ? 18.078 13.360 -23.407 1.00 58.41 192 ILE A CA 1
ATOM 1491 C C . ILE A 1 192 ? 16.674 13.791 -23.882 1.00 58.41 192 ILE A C 1
ATOM 1493 O O . ILE A 1 192 ? 16.459 14.032 -25.072 1.00 58.41 192 ILE A O 1
ATOM 1497 N N . ASN A 1 193 ? 15.709 13.966 -22.973 1.00 53.78 193 ASN A N 1
ATOM 1498 C CA . ASN A 1 193 ? 14.285 14.190 -23.277 1.00 53.78 193 ASN A CA 1
ATOM 1499 C C . ASN A 1 193 ? 13.888 15.597 -23.764 1.00 53.78 193 ASN A C 1
ATOM 1501 O O . ASN A 1 193 ? 12.713 15.952 -23.698 1.00 53.78 193 ASN A O 1
ATOM 1505 N N . SER A 1 194 ? 14.785 16.402 -24.339 1.00 48.38 194 SER A N 1
ATOM 1506 C CA . SER A 1 194 ? 14.398 17.734 -24.852 1.00 48.38 194 SER A CA 1
ATOM 1507 C C . SER A 1 194 ? 13.330 17.709 -25.971 1.00 48.38 194 SER A C 1
ATOM 1509 O O . SER A 1 194 ? 12.802 18.759 -26.332 1.00 48.38 194 SER A O 1
ATOM 1511 N N . THR A 1 195 ? 12.976 16.533 -26.517 1.00 47.53 195 THR A N 1
ATOM 1512 C CA . THR A 1 195 ? 12.058 16.387 -27.667 1.00 47.53 195 THR A CA 1
ATOM 1513 C C . THR A 1 195 ? 10.998 15.277 -27.568 1.00 47.53 195 THR A C 1
ATOM 1515 O O . THR A 1 195 ? 10.197 15.135 -28.494 1.00 47.53 195 THR A O 1
ATOM 1518 N N . ILE A 1 196 ? 10.924 14.498 -26.484 1.00 47.12 196 ILE A N 1
ATOM 1519 C CA . ILE A 1 196 ? 10.004 13.348 -26.383 1.00 47.12 196 ILE A CA 1
ATOM 1520 C C . ILE A 1 196 ? 8.975 13.645 -25.291 1.00 47.12 196 ILE A C 1
ATOM 1522 O O . ILE A 1 196 ? 9.331 13.945 -24.159 1.00 47.12 196 ILE A O 1
ATOM 1526 N N . GLY A 1 197 ? 7.693 13.643 -25.669 1.00 49.16 197 GLY A N 1
ATOM 1527 C CA . GLY A 1 197 ? 6.575 14.069 -24.824 1.00 49.16 197 GLY A CA 1
ATOM 1528 C C . GLY A 1 197 ? 6.439 13.332 -23.483 1.00 49.16 197 GLY A C 1
ATOM 1529 O O . GLY A 1 197 ? 7.102 12.333 -23.223 1.00 49.16 197 GLY A O 1
ATOM 1530 N N . SER A 1 198 ? 5.536 13.848 -22.644 1.00 51.28 198 SER A N 1
ATOM 1531 C CA . SER A 1 198 ? 5.293 13.423 -21.258 1.00 51.28 198 SER A CA 1
ATOM 1532 C C . SER A 1 198 ? 5.223 11.903 -21.078 1.00 51.28 198 SER A C 1
ATOM 1534 O O . SER A 1 198 ? 4.400 11.243 -21.718 1.00 51.28 198 SER A O 1
ATOM 1536 N N . PHE A 1 199 ? 6.017 11.373 -20.148 1.00 60.09 199 PHE A N 1
ATOM 1537 C CA . PHE A 1 199 ? 5.924 9.988 -19.699 1.00 60.09 199 PHE A CA 1
ATOM 1538 C C . PHE A 1 199 ? 4.609 9.804 -18.919 1.00 60.09 199 PHE A C 1
ATOM 1540 O O . PHE A 1 199 ? 4.317 10.572 -18.002 1.00 60.09 199 PHE A O 1
ATOM 1547 N N . SER A 1 200 ? 3.771 8.830 -19.294 1.00 57.31 200 SER A N 1
ATOM 1548 C CA . SER A 1 200 ? 2.420 8.654 -18.723 1.00 57.31 200 SER A CA 1
ATOM 1549 C C . SER A 1 200 ? 2.390 7.886 -17.399 1.00 57.31 200 SER A C 1
ATOM 1551 O O . SER A 1 200 ? 1.394 7.230 -17.094 1.00 57.31 200 SER A O 1
ATOM 1553 N N . LEU A 1 201 ? 3.473 7.933 -16.621 1.00 66.50 201 LEU A N 1
ATOM 1554 C CA . LEU A 1 201 ? 3.565 7.201 -15.365 1.00 66.50 201 LEU A CA 1
ATOM 1555 C C . LEU A 1 201 ? 2.597 7.781 -14.332 1.00 66.50 201 LEU A C 1
ATOM 1557 O O . LEU A 1 201 ? 2.674 8.948 -13.962 1.00 66.50 201 LEU A O 1
ATOM 1561 N N . THR A 1 202 ? 1.703 6.924 -13.861 1.00 62.19 202 THR A N 1
ATOM 1562 C CA . THR A 1 202 ? 0.701 7.177 -12.823 1.00 62.19 202 THR A CA 1
ATOM 1563 C C . THR A 1 202 ? 1.063 6.515 -11.494 1.00 62.19 202 THR A C 1
ATOM 1565 O O . THR A 1 202 ? 0.525 6.946 -10.484 1.00 62.19 202 THR A O 1
ATOM 1568 N N . SER A 1 203 ? 1.975 5.528 -11.466 1.00 61.06 203 SER A N 1
ATOM 1569 C CA . SER A 1 203 ? 2.409 4.835 -10.240 1.00 61.06 203 SER A CA 1
ATOM 1570 C C . SER A 1 203 ? 3.892 4.445 -10.266 1.00 61.06 203 SER A C 1
ATOM 1572 O O . SER A 1 203 ? 4.324 3.828 -11.242 1.00 61.06 203 SER A O 1
ATOM 1574 N N . LEU A 1 204 ? 4.629 4.733 -9.186 1.00 69.06 204 LEU A N 1
ATOM 1575 C CA . LEU A 1 204 ? 6.009 4.277 -8.937 1.00 69.06 204 LEU A CA 1
ATOM 1576 C C . LEU A 1 204 ? 6.126 3.678 -7.528 1.00 69.06 204 LEU A C 1
ATOM 1578 O O . LEU A 1 204 ? 5.608 4.283 -6.592 1.00 69.06 204 LEU A O 1
ATOM 1582 N N . ALA A 1 205 ? 6.814 2.540 -7.366 1.00 63.31 205 ALA A N 1
ATOM 1583 C CA . ALA A 1 205 ? 6.995 1.904 -6.056 1.00 63.31 205 ALA A CA 1
ATOM 1584 C C . ALA A 1 205 ? 8.423 1.432 -5.717 1.00 63.31 205 ALA A C 1
ATOM 1586 O O . ALA A 1 205 ? 9.226 1.273 -6.627 1.00 63.31 205 ALA A O 1
ATOM 1587 N N . LYS A 1 206 ? 8.698 1.268 -4.404 1.00 65.12 206 LYS A N 1
ATOM 1588 C CA . LYS A 1 206 ? 9.983 0.944 -3.722 1.00 65.12 206 LYS A CA 1
ATOM 1589 C C . LYS A 1 206 ? 11.153 1.817 -4.175 1.00 65.12 206 LYS A C 1
ATOM 1591 O O . LYS A 1 206 ? 12.217 1.331 -4.555 1.00 65.12 206 LYS A O 1
ATOM 1596 N N . TRP A 1 207 ? 10.948 3.131 -4.171 1.00 70.88 207 TRP A N 1
ATOM 1597 C CA . TRP A 1 207 ? 11.973 4.072 -4.604 1.00 70.88 207 TRP A CA 1
ATOM 1598 C C . TRP A 1 207 ? 12.681 4.750 -3.430 1.00 70.88 207 TRP A C 1
ATOM 1600 O O . TRP A 1 207 ? 12.010 5.265 -2.545 1.00 70.88 207 TRP A O 1
ATOM 1610 N N . GLN A 1 208 ? 14.015 4.816 -3.489 1.00 76.75 208 GLN A N 1
ATOM 1611 C CA . GLN A 1 208 ? 14.886 5.585 -2.591 1.00 76.75 208 GLN A CA 1
ATOM 1612 C C . GLN A 1 208 ? 15.316 6.908 -3.254 1.00 76.75 208 GLN A C 1
ATOM 1614 O O . GLN A 1 208 ? 16.292 6.926 -4.012 1.00 76.75 208 GLN A O 1
ATOM 1619 N N . PRO A 1 209 ? 14.573 8.012 -3.056 1.00 77.69 209 PRO A N 1
ATOM 1620 C CA . PRO A 1 209 ? 14.886 9.287 -3.679 1.00 77.69 209 PRO A CA 1
ATOM 1621 C C . PRO A 1 209 ? 15.900 10.123 -2.895 1.00 77.69 209 PRO A C 1
ATOM 1623 O O . PRO A 1 209 ? 15.910 10.156 -1.671 1.00 77.69 209 PRO A O 1
ATOM 1626 N N . THR A 1 210 ? 16.639 10.950 -3.630 1.00 79.31 210 THR A N 1
ATOM 1627 C CA . THR A 1 210 ? 17.153 12.240 -3.141 1.00 79.31 210 THR A CA 1
ATOM 1628 C C . THR A 1 210 ? 16.195 13.373 -3.522 1.00 79.31 210 THR A C 1
ATOM 1630 O O . THR A 1 210 ? 15.419 13.235 -4.477 1.00 79.31 210 THR A O 1
ATOM 1633 N N . GLU A 1 211 ? 16.288 14.539 -2.871 1.00 77.12 211 GLU A N 1
ATOM 1634 C CA . GLU A 1 211 ? 15.469 15.713 -3.232 1.00 77.12 211 GLU A CA 1
ATOM 1635 C C . GLU A 1 211 ? 15.619 16.080 -4.722 1.00 77.12 211 GLU A C 1
ATOM 1637 O O . GLU A 1 211 ? 14.638 16.328 -5.428 1.00 77.12 211 GLU A O 1
ATOM 1642 N N . HIS A 1 212 ? 16.851 16.043 -5.241 1.00 78.50 212 HIS A N 1
ATOM 1643 C CA . HIS A 1 212 ? 17.123 16.323 -6.650 1.00 78.50 212 HIS A CA 1
ATOM 1644 C C . HIS A 1 212 ? 16.416 15.327 -7.581 1.00 78.50 212 HIS A C 1
ATOM 1646 O O . HIS A 1 212 ? 15.833 15.717 -8.595 1.00 78.50 212 HIS A O 1
ATOM 1652 N N . SER A 1 213 ? 16.420 14.041 -7.222 1.00 77.69 213 SER A N 1
ATOM 1653 C CA . SER A 1 213 ? 15.760 13.000 -8.011 1.00 77.69 213 SER A CA 1
ATOM 1654 C C . SER A 1 213 ? 14.227 13.126 -8.004 1.00 77.69 213 SER A C 1
ATOM 1656 O O . SER A 1 213 ? 13.611 12.923 -9.050 1.00 77.69 213 SER A O 1
ATOM 1658 N N . LEU A 1 214 ? 13.614 13.573 -6.897 1.00 82.31 214 LEU A N 1
ATOM 1659 C CA . LEU A 1 214 ? 12.176 13.883 -6.810 1.00 82.31 214 LEU A CA 1
ATOM 1660 C C . LEU A 1 214 ? 11.772 15.020 -7.750 1.00 82.31 214 LEU A C 1
ATOM 1662 O O . LEU A 1 214 ? 10.791 14.891 -8.485 1.00 82.31 214 LEU A O 1
ATOM 1666 N N . ARG A 1 215 ? 12.564 16.098 -7.798 1.00 82.69 215 ARG A N 1
ATOM 1667 C CA . ARG A 1 215 ? 12.333 17.216 -8.731 1.00 82.69 215 ARG A CA 1
ATOM 1668 C C . ARG A 1 215 ? 12.416 16.769 -10.189 1.00 82.69 215 ARG A C 1
ATOM 1670 O O . ARG A 1 215 ? 11.652 17.237 -11.030 1.00 82.69 215 ARG A O 1
ATOM 1677 N N . ASN A 1 216 ? 13.335 15.861 -10.510 1.00 78.56 216 ASN A N 1
ATOM 1678 C CA . ASN A 1 216 ? 13.440 15.319 -11.865 1.00 78.56 216 ASN A CA 1
ATOM 1679 C C . ASN A 1 216 ? 12.271 14.390 -12.203 1.00 78.56 216 ASN A C 1
ATOM 1681 O O . ASN A 1 216 ? 11.737 14.479 -13.309 1.00 78.56 216 ASN A O 1
ATOM 1685 N N . LEU A 1 217 ? 11.824 13.561 -11.254 1.00 80.56 217 LEU A N 1
ATOM 1686 C CA . LEU A 1 217 ? 10.637 12.728 -11.438 1.00 80.56 217 LEU A CA 1
ATOM 1687 C C . LEU A 1 217 ? 9.401 13.586 -11.729 1.00 80.56 217 LEU A C 1
ATOM 1689 O O . LEU A 1 217 ? 8.665 13.277 -12.662 1.00 80.56 217 LEU A O 1
ATOM 1693 N N . GLN A 1 218 ? 9.207 14.680 -10.990 1.00 82.81 218 GLN A N 1
ATOM 1694 C CA . GLN A 1 218 ? 8.094 15.609 -11.199 1.00 82.81 218 GLN A CA 1
ATOM 1695 C C . GLN A 1 218 ? 8.066 16.171 -12.627 1.00 82.81 218 GLN A C 1
ATOM 1697 O O . GLN A 1 218 ? 7.013 16.188 -13.266 1.00 82.81 218 GLN A O 1
ATOM 1702 N N . LYS A 1 219 ? 9.230 16.569 -13.159 1.00 78.56 219 LYS A N 1
ATOM 1703 C CA . LYS A 1 219 ? 9.354 17.094 -14.528 1.00 78.56 219 LYS A CA 1
ATOM 1704 C C . LYS A 1 219 ? 9.014 16.049 -15.587 1.00 78.56 219 LYS A C 1
ATOM 1706 O O . LYS A 1 219 ? 8.394 16.376 -16.596 1.00 78.56 219 LYS A O 1
ATOM 1711 N N . LEU A 1 220 ? 9.428 14.804 -15.363 1.00 74.56 220 LEU A N 1
ATOM 1712 C CA . LEU A 1 220 ? 9.217 13.699 -16.300 1.00 74.56 220 LEU A CA 1
ATOM 1713 C C . LEU A 1 220 ? 7.788 13.146 -16.244 1.00 74.56 220 LEU A C 1
ATOM 1715 O O . LEU A 1 220 ? 7.228 12.782 -17.279 1.00 74.56 220 LEU A O 1
ATOM 1719 N N . CYS A 1 221 ? 7.206 13.100 -15.045 1.00 77.31 221 CYS A N 1
ATOM 1720 C CA . CYS A 1 221 ? 5.935 12.447 -14.738 1.00 77.31 221 CYS A CA 1
ATOM 1721 C C . CYS A 1 221 ? 4.955 13.427 -14.065 1.00 77.31 221 CYS A C 1
ATOM 1723 O O . CYS A 1 221 ? 4.531 13.196 -12.931 1.00 77.31 221 CYS A O 1
ATOM 1725 N N . PRO A 1 222 ? 4.539 14.518 -14.735 1.00 78.06 222 PRO A N 1
ATOM 1726 C CA . PRO A 1 222 ? 3.695 15.546 -14.115 1.00 78.06 222 PRO A CA 1
ATOM 1727 C C . PRO A 1 222 ? 2.284 15.056 -13.744 1.00 78.06 222 PRO A C 1
ATOM 1729 O O . PRO A 1 222 ? 1.569 15.741 -13.016 1.00 78.06 222 PRO A O 1
ATOM 1732 N N . ARG A 1 223 ? 1.877 13.883 -14.250 1.00 81.81 223 ARG A N 1
ATOM 1733 C CA . ARG A 1 223 ? 0.565 13.252 -14.030 1.00 81.81 223 ARG A CA 1
ATOM 1734 C C . ARG A 1 223 ? 0.624 12.048 -13.083 1.00 81.81 223 ARG A C 1
ATOM 1736 O O . ARG A 1 223 ? -0.246 11.182 -13.133 1.00 81.81 223 ARG A O 1
ATOM 1743 N N . LEU A 1 224 ? 1.678 11.951 -12.274 1.00 86.06 224 LEU A N 1
ATOM 1744 C CA . LEU A 1 224 ? 1.827 10.874 -11.301 1.00 86.06 224 LEU A CA 1
ATOM 1745 C C . LEU A 1 224 ? 0.699 10.948 -10.260 1.00 86.06 224 LEU A C 1
ATOM 1747 O O . LEU A 1 224 ? 0.466 12.012 -9.693 1.00 86.06 224 LEU A O 1
ATOM 1751 N N . GLN A 1 225 ? 0.019 9.823 -10.018 1.00 88.62 225 GLN A N 1
ATOM 1752 C CA . GLN A 1 225 ? -1.145 9.728 -9.124 1.00 88.62 225 GLN A CA 1
ATOM 1753 C C . GLN A 1 225 ? -0.869 8.914 -7.861 1.00 88.62 225 GLN A C 1
ATOM 1755 O O . GLN A 1 225 ? -1.489 9.155 -6.825 1.00 88.62 225 GLN A O 1
ATOM 1760 N N . LYS A 1 226 ? 0.058 7.957 -7.945 1.00 87.75 226 LYS A N 1
ATOM 1761 C CA . LYS A 1 226 ? 0.491 7.089 -6.855 1.00 87.75 226 LYS A CA 1
ATOM 1762 C C . LYS A 1 226 ? 2.014 7.093 -6.761 1.00 87.75 226 LYS A C 1
ATOM 1764 O O . LYS A 1 226 ? 2.707 6.969 -7.772 1.00 87.75 226 LYS A O 1
ATOM 1769 N N . LEU A 1 227 ? 2.542 7.212 -5.553 1.00 89.81 227 LEU A N 1
ATOM 1770 C CA . LEU A 1 227 ? 3.978 7.161 -5.307 1.00 89.81 227 LEU A CA 1
ATOM 1771 C C . LEU A 1 227 ? 4.246 6.372 -4.033 1.00 89.81 227 LEU A C 1
ATOM 1773 O O . LEU A 1 227 ? 3.613 6.617 -3.011 1.00 89.81 227 LEU A O 1
ATOM 1777 N N . MET A 1 228 ? 5.200 5.451 -4.088 1.00 87.56 228 MET A N 1
ATOM 1778 C CA . MET A 1 228 ? 5.733 4.793 -2.910 1.00 87.56 228 MET A CA 1
ATOM 1779 C C . MET A 1 228 ? 7.221 5.098 -2.753 1.00 87.56 228 MET A C 1
ATOM 1781 O O . MET A 1 228 ? 8.028 4.791 -3.634 1.00 87.56 228 MET A O 1
ATOM 1785 N N . ILE A 1 229 ? 7.552 5.704 -1.616 1.00 87.44 229 ILE A N 1
ATOM 1786 C CA . ILE A 1 229 ? 8.898 6.096 -1.207 1.00 87.44 229 ILE A CA 1
ATOM 1787 C C . ILE A 1 229 ? 9.352 5.138 -0.114 1.00 87.44 229 ILE A C 1
ATOM 1789 O O . ILE A 1 229 ? 8.638 4.922 0.859 1.00 87.44 229 ILE A O 1
ATOM 1793 N N . GLU A 1 230 ? 10.550 4.599 -0.266 1.00 84.50 230 GLU A N 1
ATOM 1794 C CA . GLU A 1 230 ? 11.256 3.816 0.737 1.00 84.50 230 GLU A CA 1
ATOM 1795 C C . GLU A 1 230 ? 12.555 4.556 1.064 1.00 84.50 230 GLU A C 1
ATOM 1797 O O . GLU A 1 230 ? 13.326 4.807 0.146 1.00 84.50 230 GLU A O 1
ATOM 1802 N N . CYS A 1 231 ? 12.806 4.984 2.306 1.00 77.00 231 CYS A N 1
ATOM 1803 C CA . CYS A 1 231 ? 13.975 5.837 2.590 1.00 77.00 231 CYS A CA 1
ATOM 1804 C C . CYS A 1 231 ? 14.626 5.575 3.950 1.00 77.00 231 CYS A C 1
ATOM 1806 O O . CYS A 1 231 ? 14.216 6.145 4.950 1.00 77.00 231 CYS A O 1
ATOM 1808 N N . PHE A 1 232 ? 15.729 4.823 3.941 1.00 66.25 232 PHE A N 1
ATOM 1809 C CA . PHE A 1 232 ? 16.620 4.639 5.095 1.00 66.25 232 PHE A CA 1
ATOM 1810 C C . PHE A 1 232 ? 17.738 5.685 5.207 1.00 66.25 232 PHE A C 1
ATOM 1812 O O . PHE A 1 232 ? 18.492 5.677 6.180 1.00 66.25 232 PHE A O 1
ATOM 1819 N N . ASP A 1 233 ? 17.911 6.533 4.190 1.00 63.31 233 ASP A N 1
ATOM 1820 C CA . ASP A 1 233 ? 19.045 7.451 4.122 1.00 63.31 233 ASP A CA 1
ATOM 1821 C C . ASP A 1 233 ? 18.816 8.676 5.031 1.00 63.31 233 ASP A C 1
ATOM 1823 O O . ASP A 1 233 ? 17.847 9.410 4.821 1.00 63.31 233 ASP A O 1
ATOM 1827 N N . PRO A 1 234 ? 19.710 8.955 6.001 1.00 63.16 234 PRO A N 1
ATOM 1828 C CA . PRO A 1 234 ? 19.630 10.151 6.842 1.00 63.16 234 PRO A CA 1
ATOM 1829 C C . PRO A 1 234 ? 19.820 11.475 6.078 1.00 63.16 234 PRO A C 1
ATOM 1831 O O . PRO A 1 234 ? 19.653 12.543 6.668 1.00 63.16 234 PRO A O 1
ATOM 1834 N N . SER A 1 235 ? 20.208 11.445 4.797 1.00 70.94 235 SER A N 1
ATOM 1835 C CA . SER A 1 235 ? 20.434 12.649 3.989 1.00 70.94 235 SER A CA 1
ATOM 1836 C C . SER A 1 235 ? 19.143 13.341 3.530 1.00 70.94 235 SER A C 1
ATOM 1838 O O . SER A 1 235 ? 19.142 14.559 3.325 1.00 70.94 235 SER A O 1
ATOM 1840 N N . LEU A 1 236 ? 18.038 12.599 3.390 1.00 79.00 236 LEU A N 1
ATOM 1841 C CA . LEU A 1 236 ? 16.743 13.156 3.013 1.00 79.00 236 LEU A CA 1
ATOM 1842 C C . LEU A 1 236 ? 16.009 13.626 4.270 1.00 79.00 236 LEU A C 1
ATOM 1844 O O . LEU A 1 236 ? 15.587 12.822 5.092 1.00 79.00 236 LEU A O 1
ATOM 1848 N N . THR A 1 237 ? 15.838 14.939 4.408 1.00 80.75 237 THR A N 1
ATOM 1849 C CA . THR A 1 237 ? 15.226 15.553 5.601 1.00 80.75 237 THR A CA 1
ATOM 1850 C C . THR A 1 237 ? 13.864 16.190 5.334 1.00 80.75 237 THR A C 1
ATOM 1852 O O . THR A 1 237 ? 13.170 16.571 6.274 1.00 80.75 237 THR A O 1
ATOM 1855 N N . SER A 1 238 ? 13.462 16.315 4.065 1.00 87.06 238 SER A N 1
ATOM 1856 C CA . SER A 1 238 ? 12.189 16.915 3.663 1.00 87.06 238 SER A CA 1
ATOM 1857 C C . SER A 1 238 ? 11.653 16.306 2.364 1.00 87.06 238 SER A C 1
ATOM 1859 O O . SER A 1 238 ? 12.406 15.903 1.475 1.00 87.06 238 SER A O 1
ATOM 1861 N N . LEU A 1 239 ? 10.325 16.280 2.259 1.00 90.31 239 LEU A N 1
ATOM 1862 C CA . LEU A 1 239 ? 9.535 15.883 1.097 1.00 90.31 239 LEU A CA 1
ATOM 1863 C C . LEU A 1 239 ? 8.668 17.041 0.568 1.00 90.31 239 LEU A C 1
ATOM 1865 O O . LEU A 1 239 ? 7.692 16.809 -0.143 1.00 90.31 239 LEU A O 1
ATOM 1869 N N . ASP A 1 240 ? 9.032 18.298 0.839 1.00 90.62 240 ASP A N 1
ATOM 1870 C CA . ASP A 1 240 ? 8.240 19.474 0.430 1.00 90.62 240 ASP A CA 1
ATOM 1871 C C . ASP A 1 240 ? 8.059 19.587 -1.095 1.00 90.62 240 ASP A C 1
ATOM 1873 O O . ASP A 1 240 ? 7.055 20.115 -1.581 1.00 90.62 240 ASP A O 1
ATOM 1877 N N . VAL A 1 241 ? 8.996 19.027 -1.867 1.00 90.00 241 VAL A N 1
ATOM 1878 C CA . VAL A 1 241 ? 8.906 18.890 -3.331 1.00 90.00 241 VAL A CA 1
ATOM 1879 C C . VAL A 1 241 ? 7.645 18.147 -3.785 1.00 90.00 241 VAL A C 1
ATOM 1881 O O . VAL A 1 241 ? 7.175 18.367 -4.900 1.00 90.00 241 VAL A O 1
ATOM 1884 N N . LEU A 1 242 ? 7.047 17.308 -2.933 1.00 91.81 242 LEU A N 1
ATOM 1885 C CA . LEU A 1 242 ? 5.800 16.619 -3.256 1.00 91.81 242 LEU A CA 1
ATOM 1886 C C . LEU A 1 242 ? 4.653 17.598 -3.560 1.00 91.81 242 LEU A C 1
ATOM 1888 O O . LEU A 1 242 ? 3.783 17.276 -4.364 1.00 91.81 242 LEU A O 1
ATOM 1892 N N . SER A 1 243 ? 4.699 18.825 -3.030 1.00 92.25 243 SER A N 1
ATOM 1893 C CA . SER A 1 243 ? 3.727 19.887 -3.346 1.00 92.25 243 SER A CA 1
ATOM 1894 C C . SER A 1 243 ? 3.689 20.279 -4.834 1.00 92.25 243 SER A C 1
ATOM 1896 O O . SER A 1 243 ? 2.708 20.858 -5.305 1.00 92.25 243 SER A O 1
ATOM 1898 N N . GLU A 1 244 ? 4.727 19.941 -5.606 1.00 91.50 244 GLU A N 1
ATOM 1899 C CA . GLU A 1 244 ? 4.807 20.194 -7.048 1.00 91.50 244 GLU A CA 1
ATOM 1900 C C . GLU A 1 244 ? 4.039 19.150 -7.888 1.00 91.50 244 GLU A C 1
ATOM 1902 O O . GLU A 1 244 ? 3.825 19.356 -9.092 1.00 91.50 244 GLU A O 1
ATOM 1907 N N . PHE A 1 245 ? 3.592 18.045 -7.278 1.00 90.31 245 PHE A N 1
ATOM 1908 C CA . PHE A 1 245 ? 2.802 16.999 -7.929 1.00 90.31 245 PHE A CA 1
ATOM 1909 C C . PHE A 1 245 ? 1.301 17.282 -7.801 1.00 90.31 245 PHE A C 1
ATOM 1911 O O . PHE A 1 245 ? 0.682 17.070 -6.763 1.00 90.31 245 PHE A O 1
ATOM 1918 N N . LYS A 1 246 ? 0.689 17.742 -8.896 1.00 88.44 246 LYS A N 1
ATOM 1919 C CA . LYS A 1 246 ? -0.710 18.207 -8.897 1.00 88.44 246 LYS A CA 1
ATOM 1920 C C . LYS A 1 246 ? -1.756 17.093 -8.916 1.00 88.44 246 LYS A C 1
ATOM 1922 O O . LYS A 1 246 ? -2.878 17.329 -8.488 1.00 88.44 246 LYS A O 1
ATOM 1927 N N . GLU A 1 247 ? -1.411 15.925 -9.455 1.00 90.50 247 GLU A N 1
ATOM 1928 C CA . GLU A 1 247 ? -2.328 14.782 -9.593 1.00 90.50 247 GLU A CA 1
ATOM 1929 C C . GLU A 1 247 ? -2.056 13.675 -8.556 1.00 90.50 247 GLU A C 1
ATOM 1931 O O . GLU A 1 247 ? -2.734 12.653 -8.585 1.00 90.50 247 GLU A O 1
ATOM 1936 N N . LEU A 1 248 ? -1.091 13.857 -7.643 1.00 92.50 248 LEU A N 1
ATOM 1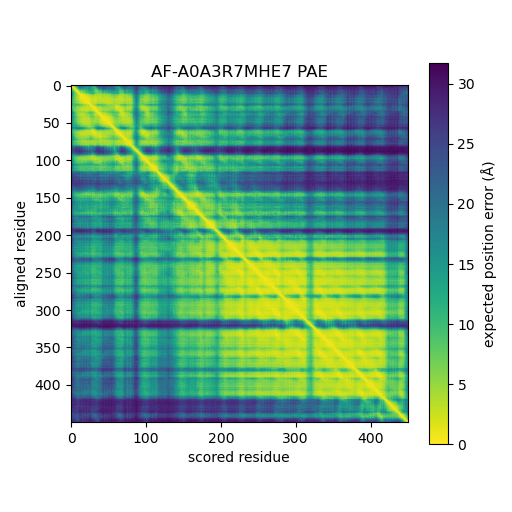937 C CA . LEU A 1 248 ? -0.690 12.831 -6.677 1.00 92.50 248 LEU A CA 1
ATOM 1938 C C . LEU A 1 248 ? -1.721 12.717 -5.548 1.00 92.50 248 LEU A C 1
ATOM 1940 O O . LEU A 1 248 ? -1.849 13.620 -4.724 1.00 92.50 248 LEU A O 1
ATOM 1944 N N . THR A 1 249 ? -2.442 11.595 -5.520 1.00 94.81 249 THR A N 1
ATOM 1945 C CA . THR A 1 249 ? -3.537 11.330 -4.573 1.00 94.81 249 THR A CA 1
ATOM 1946 C C . THR A 1 249 ? -3.267 10.153 -3.640 1.00 94.81 249 THR A C 1
ATOM 1948 O O . THR A 1 249 ? -3.968 10.011 -2.642 1.00 94.81 249 THR A O 1
ATOM 1951 N N . ALA A 1 250 ? -2.295 9.292 -3.948 1.00 94.38 250 ALA A N 1
ATOM 1952 C CA . ALA A 1 250 ? -1.931 8.153 -3.108 1.00 94.38 250 ALA A CA 1
ATOM 1953 C C . ALA A 1 250 ? -0.433 8.150 -2.797 1.00 94.38 250 ALA A C 1
ATOM 1955 O O . ALA A 1 250 ? 0.396 8.197 -3.712 1.00 94.38 250 ALA A O 1
ATOM 1956 N N . LEU A 1 251 ? -0.097 8.052 -1.514 1.00 95.38 251 LEU A N 1
ATOM 1957 C CA . LEU A 1 251 ? 1.278 8.013 -1.037 1.00 95.38 251 LEU A CA 1
ATOM 1958 C C . LEU A 1 251 ? 1.486 6.811 -0.117 1.00 95.38 251 LEU A C 1
ATOM 1960 O O . LEU A 1 251 ? 0.743 6.616 0.842 1.00 95.38 251 LEU A O 1
ATOM 1964 N N . ASN A 1 252 ? 2.530 6.038 -0.388 1.00 93.44 252 ASN A N 1
ATOM 1965 C CA . ASN A 1 252 ? 3.015 5.006 0.517 1.00 93.44 252 ASN A CA 1
ATOM 1966 C C . ASN A 1 252 ? 4.438 5.364 0.966 1.00 93.44 252 ASN A C 1
ATOM 1968 O O . ASN A 1 252 ? 5.317 5.629 0.147 1.00 93.44 252 ASN A O 1
ATOM 1972 N N . LEU A 1 253 ? 4.642 5.426 2.272 1.00 92.38 253 LEU A N 1
ATOM 1973 C CA . LEU A 1 253 ? 5.904 5.746 2.910 1.00 92.38 253 LEU A CA 1
ATOM 1974 C C . LEU A 1 253 ? 6.391 4.519 3.674 1.00 92.38 253 LEU A C 1
ATOM 1976 O O . LEU A 1 253 ? 5.784 4.106 4.661 1.00 92.38 253 LEU A O 1
ATOM 1980 N N . ARG A 1 254 ? 7.506 3.953 3.227 1.00 88.88 254 ARG A N 1
ATOM 1981 C CA . ARG A 1 254 ? 8.119 2.772 3.819 1.00 88.88 254 ARG A CA 1
ATOM 1982 C C . ARG A 1 254 ? 9.453 3.135 4.464 1.00 88.88 254 ARG A C 1
ATOM 1984 O O . ARG A 1 254 ? 10.309 3.739 3.825 1.00 88.88 254 ARG A O 1
ATOM 1991 N N . LEU A 1 255 ? 9.641 2.739 5.718 1.00 86.12 255 LEU A N 1
ATOM 1992 C CA . LEU A 1 255 ? 10.924 2.829 6.428 1.00 86.12 255 LEU A CA 1
ATOM 1993 C C . LEU A 1 255 ? 11.480 4.261 6.492 1.00 86.12 255 LEU A C 1
ATOM 1995 O O . LEU A 1 255 ? 12.688 4.447 6.493 1.00 86.12 255 LEU A O 1
ATOM 1999 N N . VAL A 1 256 ? 10.594 5.261 6.530 1.00 87.25 256 VAL A N 1
ATOM 2000 C CA . VAL A 1 256 ? 10.936 6.692 6.564 1.00 87.25 256 VAL A CA 1
ATOM 2001 C C . VAL A 1 256 ? 10.931 7.239 7.993 1.00 87.25 256 VAL A C 1
ATOM 2003 O O . VAL A 1 256 ? 10.237 6.708 8.854 1.00 87.25 256 VAL A O 1
ATOM 2006 N N . SER A 1 257 ? 11.633 8.345 8.247 1.00 88.88 257 SER A N 1
ATOM 2007 C CA . SER A 1 257 ? 11.558 9.020 9.548 1.00 88.88 257 SER A CA 1
ATOM 2008 C C . SER A 1 257 ? 10.214 9.729 9.772 1.00 88.88 257 SER A C 1
ATOM 2010 O O . SER A 1 257 ? 9.495 10.070 8.826 1.00 88.88 257 SER A O 1
ATOM 2012 N N . GLU A 1 258 ? 9.889 10.000 11.036 1.00 89.81 258 GLU A N 1
ATOM 2013 C CA . GLU A 1 258 ? 8.689 10.749 11.418 1.00 89.81 258 GLU A CA 1
ATOM 2014 C C . GLU A 1 258 ? 8.649 12.154 10.786 1.00 89.81 258 GLU A C 1
ATOM 2016 O O . GLU A 1 258 ? 7.599 12.589 10.303 1.00 89.81 258 GLU A O 1
ATOM 2021 N N . GLU A 1 259 ? 9.791 12.845 10.697 1.00 90.81 259 GLU A N 1
ATOM 2022 C CA . GLU A 1 259 ? 9.872 14.172 10.076 1.00 90.81 259 GLU A CA 1
ATOM 2023 C C . GLU A 1 259 ? 9.494 14.139 8.591 1.00 90.81 259 GLU A C 1
ATOM 2025 O O . GLU A 1 259 ? 8.824 15.054 8.098 1.00 90.81 259 GLU A O 1
ATOM 2030 N N . LEU A 1 260 ? 9.871 13.072 7.880 1.00 91.38 260 LEU A N 1
ATOM 2031 C CA . LEU A 1 260 ? 9.519 12.888 6.473 1.00 91.38 260 LEU A CA 1
ATOM 2032 C C . LEU A 1 260 ? 8.023 12.620 6.294 1.00 91.38 260 LEU A C 1
ATOM 2034 O O . LEU A 1 260 ? 7.426 13.170 5.366 1.00 91.38 260 LEU A O 1
ATOM 2038 N N . ILE A 1 261 ? 7.397 11.849 7.193 1.00 93.31 261 ILE A N 1
ATOM 2039 C CA . ILE A 1 261 ? 5.937 11.648 7.196 1.00 93.31 261 ILE A CA 1
ATOM 2040 C C . ILE A 1 261 ? 5.237 13.001 7.342 1.00 93.31 261 ILE A C 1
ATOM 2042 O O . ILE A 1 261 ? 4.382 13.352 6.526 1.00 93.31 261 ILE A O 1
ATOM 2046 N N . VAL A 1 262 ? 5.637 13.793 8.339 1.00 94.00 262 VAL A N 1
ATOM 2047 C CA . VAL A 1 262 ? 5.066 15.121 8.604 1.00 94.00 262 VAL A CA 1
ATOM 2048 C C . VAL A 1 262 ? 5.271 16.072 7.422 1.00 94.00 262 VAL A C 1
ATOM 2050 O O . VAL A 1 262 ? 4.332 16.775 7.038 1.00 94.00 262 VAL A O 1
ATOM 2053 N N . SER A 1 263 ? 6.465 16.100 6.823 1.00 94.44 263 SER A N 1
ATOM 2054 C CA . SER A 1 263 ? 6.750 16.930 5.645 1.00 94.44 263 S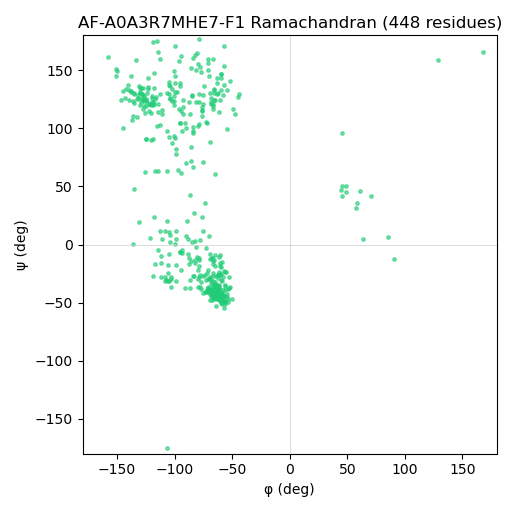ER A CA 1
ATOM 2055 C C . SER A 1 263 ? 5.882 16.526 4.448 1.00 94.44 263 SER A C 1
ATOM 2057 O O . SER A 1 263 ? 5.239 17.387 3.846 1.00 94.44 263 SER A O 1
ATOM 2059 N N . ALA A 1 264 ? 5.756 15.229 4.153 1.00 94.50 264 ALA A N 1
ATOM 2060 C CA . ALA A 1 264 ? 4.921 14.749 3.053 1.00 94.50 264 ALA A CA 1
ATOM 2061 C C . ALA A 1 264 ? 3.434 15.079 3.249 1.00 94.50 264 ALA A C 1
ATOM 2063 O O . ALA A 1 264 ? 2.770 15.549 2.322 1.00 94.50 264 ALA A O 1
ATOM 2064 N N . VAL A 1 265 ? 2.921 14.879 4.464 1.00 95.88 265 VAL A N 1
ATOM 2065 C CA . VAL A 1 265 ? 1.538 15.199 4.843 1.00 95.88 265 VAL A CA 1
ATOM 2066 C C . VAL A 1 265 ? 1.257 16.692 4.676 1.00 95.88 265 VAL A C 1
ATOM 2068 O O . VAL A 1 265 ? 0.241 17.066 4.092 1.00 95.88 265 VAL A O 1
ATOM 2071 N N . LYS A 1 266 ? 2.173 17.563 5.111 1.00 95.38 266 LYS A N 1
ATOM 2072 C CA . LYS A 1 266 ? 2.037 19.016 4.924 1.00 95.38 266 LYS A CA 1
ATOM 2073 C C . LYS A 1 266 ? 2.107 19.426 3.453 1.00 95.38 266 LYS A C 1
ATOM 2075 O O . LYS A 1 266 ? 1.385 20.334 3.045 1.00 95.38 266 LYS A O 1
ATOM 2080 N N . ALA A 1 267 ? 2.941 18.756 2.661 1.00 94.44 267 ALA A N 1
ATOM 2081 C CA . ALA A 1 267 ? 3.116 19.049 1.243 1.00 94.44 267 ALA A CA 1
ATOM 2082 C C . ALA A 1 267 ? 1.909 18.626 0.384 1.00 94.44 267 ALA A C 1
ATOM 2084 O O . ALA A 1 267 ? 1.537 19.352 -0.539 1.00 94.44 267 ALA A O 1
ATOM 2085 N N . LEU A 1 268 ? 1.292 17.474 0.682 1.00 94.75 268 LEU A N 1
ATOM 2086 C CA . LEU A 1 268 ? 0.257 16.854 -0.161 1.00 94.75 268 LEU A CA 1
ATOM 2087 C C . LEU A 1 268 ? -1.150 16.841 0.427 1.00 94.75 268 LEU A C 1
ATOM 2089 O O . LEU A 1 268 ? -2.093 16.595 -0.323 1.00 94.75 268 LEU A O 1
ATOM 2093 N N . GLY A 1 269 ? -1.317 17.070 1.730 1.00 91.38 269 GLY A N 1
ATOM 2094 C CA . GLY A 1 269 ? -2.498 16.615 2.469 1.00 91.38 269 GLY A CA 1
ATOM 2095 C C . GLY A 1 269 ? -3.848 16.999 1.856 1.00 91.38 269 GLY A C 1
ATOM 2096 O O . GLY A 1 269 ? -4.758 16.177 1.802 1.00 91.38 269 GLY A O 1
ATOM 2097 N N . LYS A 1 270 ? -3.967 18.195 1.266 1.00 91.88 270 LYS A N 1
ATOM 2098 C CA . LYS A 1 270 ? -5.207 18.656 0.609 1.00 91.88 270 LYS A CA 1
ATOM 2099 C C . LYS A 1 270 ? -5.647 17.806 -0.587 1.00 91.88 270 LYS A C 1
ATOM 2101 O O . LYS A 1 270 ? -6.830 17.804 -0.908 1.00 91.88 270 LYS A O 1
ATOM 2106 N N . ASN A 1 271 ? -4.716 17.127 -1.249 1.00 92.81 271 ASN A N 1
ATOM 2107 C CA . ASN A 1 271 ? -4.976 16.293 -2.424 1.00 92.81 271 ASN A CA 1
ATOM 2108 C C . ASN A 1 271 ? -4.932 14.791 -2.094 1.00 92.81 271 ASN A C 1
ATOM 2110 O O . ASN A 1 271 ? -5.239 13.966 -2.954 1.00 92.81 271 ASN A O 1
ATOM 2114 N N . LEU A 1 272 ? -4.519 14.428 -0.876 1.00 95.88 272 LEU A N 1
ATOM 2115 C CA . LEU A 1 272 ? -4.233 13.050 -0.509 1.00 95.88 272 LEU A CA 1
ATOM 2116 C C . LEU A 1 272 ? -5.522 12.293 -0.158 1.00 95.88 272 LEU A C 1
ATOM 2118 O O . LEU A 1 272 ? -6.261 12.682 0.743 1.00 95.88 272 LEU A O 1
ATOM 2122 N N . LEU A 1 273 ? -5.763 11.192 -0.868 1.00 97.25 273 LEU A N 1
ATOM 2123 C CA . LEU A 1 273 ? -6.897 10.283 -0.678 1.00 97.25 273 LEU A CA 1
ATOM 2124 C C . LEU A 1 273 ? -6.474 8.967 -0.013 1.00 97.25 273 LEU A C 1
ATOM 2126 O O . LEU A 1 273 ? -7.257 8.376 0.727 1.00 97.25 273 LEU A O 1
ATOM 2130 N N . GLU A 1 274 ? -5.247 8.506 -0.259 1.00 97.75 274 GLU A N 1
ATOM 2131 C CA . GLU A 1 274 ? -4.701 7.263 0.297 1.00 97.75 274 GLU A CA 1
ATOM 2132 C C . GLU A 1 274 ? -3.327 7.544 0.927 1.00 97.75 274 GLU A C 1
ATOM 2134 O O . GLU A 1 274 ? -2.430 8.057 0.252 1.00 97.75 274 GLU A O 1
ATOM 2139 N N . LEU A 1 275 ? -3.154 7.190 2.203 1.00 97.69 275 LEU A N 1
ATOM 2140 C CA . LEU A 1 275 ? -1.870 7.237 2.904 1.00 97.69 275 LEU A CA 1
ATOM 2141 C C . LEU A 1 275 ? -1.570 5.875 3.529 1.00 97.69 275 LEU A C 1
ATOM 2143 O O . LEU A 1 275 ? -2.345 5.382 4.350 1.00 97.69 275 LEU A O 1
ATOM 2147 N N . GLN A 1 276 ? -0.423 5.306 3.173 1.00 96.12 276 GLN A N 1
ATOM 2148 C CA . GLN A 1 276 ? 0.130 4.117 3.812 1.00 96.12 276 GLN A CA 1
ATOM 2149 C C . GLN A 1 276 ? 1.482 4.450 4.444 1.00 96.12 276 GLN A C 1
ATOM 2151 O O . GLN A 1 276 ? 2.323 5.085 3.810 1.00 96.12 276 GLN A O 1
ATOM 2156 N N . VAL A 1 277 ? 1.691 4.006 5.680 1.00 94.56 277 VAL A N 1
ATOM 2157 C CA . VAL A 1 277 ? 2.964 4.086 6.400 1.00 94.56 277 VAL A CA 1
ATOM 2158 C C . VAL A 1 277 ? 3.353 2.683 6.854 1.00 94.56 277 VAL A C 1
ATOM 2160 O O . VAL A 1 277 ? 2.574 2.007 7.526 1.00 94.56 277 VAL A O 1
ATOM 2163 N N . GLU A 1 278 ? 4.546 2.229 6.489 1.00 91.94 278 GLU A N 1
ATOM 2164 C CA . GLU A 1 278 ? 5.007 0.865 6.754 1.00 91.94 278 GLU A CA 1
ATOM 2165 C C . GLU A 1 278 ? 6.443 0.854 7.274 1.00 91.94 278 GLU A C 1
ATOM 2167 O O . GLU A 1 278 ? 7.337 1.450 6.678 1.00 91.94 278 GLU A O 1
ATOM 2172 N N . PHE A 1 279 ? 6.673 0.141 8.372 1.00 89.38 279 PHE A N 1
ATOM 2173 C CA . PHE A 1 279 ? 8.007 -0.111 8.911 1.00 89.38 279 PHE A CA 1
ATOM 2174 C C . PHE A 1 279 ? 8.359 -1.597 8.861 1.00 89.38 279 PHE A C 1
ATOM 2176 O O . PHE A 1 279 ? 7.542 -2.432 8.479 1.00 89.38 279 PHE A O 1
ATOM 2183 N N . GLU A 1 280 ? 9.596 -1.921 9.228 1.00 84.88 280 GLU A N 1
ATOM 2184 C CA . GLU A 1 280 ? 10.082 -3.295 9.277 1.00 84.88 280 GLU A CA 1
ATOM 2185 C C . GLU A 1 280 ? 9.276 -4.080 10.310 1.00 84.88 280 GLU A C 1
ATOM 2187 O O . GLU A 1 280 ? 8.970 -3.575 11.398 1.00 84.88 280 GLU A O 1
ATOM 2192 N N . GLU A 1 281 ? 8.939 -5.321 9.971 1.00 78.88 281 GLU A N 1
ATOM 2193 C CA . GLU A 1 281 ? 8.211 -6.206 10.870 1.00 78.88 281 GLU A CA 1
ATOM 2194 C C . GLU A 1 281 ? 8.959 -6.315 12.208 1.00 78.88 281 GLU A C 1
ATOM 2196 O O . GLU A 1 281 ? 10.179 -6.469 12.244 1.00 78.88 281 GLU A O 1
ATOM 2201 N N . TYR A 1 282 ? 8.234 -6.185 13.320 1.00 70.75 282 TYR A N 1
ATOM 2202 C CA . TYR A 1 282 ? 8.778 -6.207 14.688 1.00 70.75 282 TYR A CA 1
ATOM 2203 C C . TYR A 1 282 ? 9.750 -5.074 15.064 1.00 70.75 282 TYR A C 1
ATOM 2205 O O . TYR A 1 282 ? 10.251 -5.074 16.190 1.00 70.75 282 TYR A O 1
ATOM 2213 N N . SER A 1 283 ? 9.988 -4.086 14.194 1.00 73.88 283 SER A N 1
ATOM 2214 C CA . SER A 1 283 ? 10.804 -2.911 14.545 1.00 73.88 283 SER A CA 1
ATOM 2215 C C . SER A 1 283 ? 10.074 -1.941 15.484 1.00 73.88 283 SER A C 1
ATOM 2217 O O . SER A 1 283 ? 10.726 -1.238 16.255 1.00 73.88 283 SER A O 1
ATOM 2219 N N . TYR A 1 284 ? 8.731 -1.931 15.442 1.00 69.19 284 TYR A N 1
ATOM 2220 C CA . TYR A 1 284 ? 7.849 -1.071 16.243 1.00 69.19 284 TYR A CA 1
ATOM 2221 C C . TYR A 1 284 ? 8.324 0.384 16.277 1.00 69.19 284 TYR A C 1
ATOM 2223 O O . TYR A 1 284 ? 8.467 0.981 17.347 1.00 69.19 284 TYR A O 1
ATOM 2231 N N . HIS A 1 285 ? 8.598 0.942 15.094 1.00 83.81 285 HIS A N 1
ATOM 2232 C CA . HIS A 1 285 ? 9.130 2.292 14.986 1.00 83.81 285 HIS A CA 1
ATOM 2233 C C . HIS A 1 285 ? 8.180 3.291 15.648 1.00 83.81 285 HIS A C 1
ATOM 2235 O O . HIS A 1 285 ? 6.971 3.290 15.391 1.00 83.81 285 HIS A O 1
ATOM 2241 N N . THR A 1 286 ? 8.729 4.120 16.532 1.00 87.88 286 THR A N 1
ATOM 2242 C CA . THR A 1 286 ? 7.929 5.057 17.312 1.00 87.88 286 THR A CA 1
ATOM 2243 C C . THR A 1 286 ? 7.494 6.226 16.445 1.00 87.88 286 THR A C 1
ATOM 2245 O O . THR A 1 286 ? 8.324 6.874 15.817 1.00 87.88 286 THR A O 1
ATOM 2248 N N . ILE A 1 287 ? 6.197 6.515 16.460 1.00 89.94 287 ILE A N 1
ATOM 2249 C CA . ILE A 1 287 ? 5.614 7.742 15.926 1.00 89.94 287 ILE A CA 1
ATOM 2250 C C . ILE A 1 287 ? 4.827 8.434 17.037 1.00 89.94 287 ILE A C 1
ATOM 2252 O O . ILE A 1 287 ? 4.214 7.779 17.889 1.00 89.94 287 ILE A O 1
ATOM 2256 N N . SER A 1 288 ? 4.854 9.760 17.067 1.00 90.12 288 SER A N 1
ATOM 2257 C CA . SER A 1 288 ? 4.105 10.526 18.059 1.00 90.12 288 SER A CA 1
ATOM 2258 C C . SER A 1 288 ? 2.627 10.651 17.685 1.00 90.12 288 SER A C 1
ATOM 2260 O O . SER A 1 288 ? 2.234 10.637 16.513 1.00 90.12 288 SER A O 1
ATOM 2262 N N . LEU A 1 289 ? 1.785 10.851 18.697 1.00 87.12 289 LEU A N 1
ATOM 2263 C CA . LEU A 1 289 ? 0.384 11.215 18.500 1.00 87.12 289 LEU A CA 1
ATOM 2264 C C . LEU A 1 289 ? 0.235 12.559 17.758 1.00 87.12 289 LEU A C 1
ATOM 2266 O O . LEU A 1 289 ? -0.765 12.772 17.077 1.00 87.12 289 LEU A O 1
ATOM 2270 N N . ASP A 1 290 ? 1.227 13.448 17.829 1.00 87.81 290 ASP A N 1
ATOM 2271 C CA . ASP A 1 290 ? 1.231 14.711 17.082 1.00 87.81 290 ASP A CA 1
ATOM 2272 C C . ASP A 1 290 ? 1.367 14.502 15.568 1.00 87.81 290 ASP A C 1
ATOM 2274 O O . ASP A 1 290 ? 0.770 15.248 14.785 1.00 87.81 290 ASP A O 1
ATOM 2278 N N . THR A 1 291 ? 2.058 13.448 15.133 1.00 91.25 291 THR A N 1
ATOM 2279 C CA . THR A 1 291 ? 2.073 13.052 13.717 1.00 91.25 291 THR A CA 1
ATOM 2280 C C . THR A 1 291 ? 0.688 12.610 13.251 1.00 91.25 291 THR A C 1
ATOM 2282 O O . THR A 1 291 ? 0.241 13.019 12.179 1.00 91.25 291 THR A O 1
ATOM 2285 N N . ILE A 1 292 ? -0.051 11.870 14.084 1.00 90.81 292 ILE A N 1
ATOM 2286 C CA . ILE A 1 292 ? -1.446 11.501 13.799 1.00 90.81 292 ILE A CA 1
ATOM 2287 C C . ILE A 1 292 ? -2.336 12.746 13.705 1.00 90.81 292 ILE A C 1
ATOM 2289 O O . ILE A 1 292 ? -3.083 12.886 12.737 1.00 90.81 292 ILE A O 1
ATOM 2293 N N . LYS A 1 293 ? -2.213 13.690 14.649 1.00 89.31 293 LYS A N 1
ATOM 2294 C CA . LYS A 1 293 ? -2.948 14.968 14.592 1.00 89.31 293 LYS A CA 1
ATOM 2295 C C . LYS A 1 293 ? -2.613 15.747 13.323 1.00 89.31 293 LYS A C 1
ATOM 2297 O O . LYS A 1 293 ? -3.509 16.263 12.667 1.00 89.31 293 LYS A O 1
ATOM 2302 N N . THR A 1 294 ? -1.340 15.777 12.930 1.00 92.56 294 THR A N 1
ATOM 2303 C CA . THR A 1 294 ? -0.905 16.446 11.698 1.00 92.56 294 THR A CA 1
ATOM 2304 C C . THR A 1 294 ? -1.583 15.837 10.468 1.00 92.56 294 THR A C 1
ATOM 2306 O O . THR A 1 294 ? -2.045 16.588 9.607 1.00 92.56 294 THR A O 1
ATOM 2309 N N . ILE A 1 295 ? -1.697 14.503 10.397 1.00 94.12 295 ILE A N 1
ATOM 2310 C CA . ILE A 1 295 ? -2.446 13.800 9.338 1.00 94.12 295 ILE A CA 1
ATOM 2311 C C . ILE A 1 295 ? -3.918 14.225 9.354 1.00 94.12 295 ILE A C 1
ATOM 2313 O O . ILE A 1 295 ? -4.449 14.609 8.313 1.00 94.12 295 ILE A O 1
ATOM 2317 N N . GLN A 1 296 ? -4.560 14.210 10.523 1.00 91.56 296 GLN A N 1
ATOM 2318 C CA . GLN A 1 296 ? -5.963 14.607 10.682 1.00 91.56 296 GLN A CA 1
ATOM 2319 C C . GLN A 1 296 ? -6.213 16.068 10.262 1.00 91.56 296 GLN A C 1
ATOM 2321 O O . GLN A 1 296 ? -7.221 16.367 9.627 1.00 91.56 296 GLN A O 1
ATOM 2326 N N . GLU A 1 297 ? -5.283 16.976 10.562 1.00 92.12 297 GLU A N 1
ATOM 2327 C CA . GLU A 1 297 ? -5.372 18.403 10.229 1.00 92.12 297 GLU A CA 1
ATOM 2328 C C . GLU A 1 297 ? -5.181 18.700 8.740 1.00 92.12 297 GLU A C 1
ATOM 2330 O O . GLU A 1 297 ? -5.850 19.576 8.186 1.00 92.12 297 GLU A O 1
ATOM 2335 N N . HIS A 1 298 ? -4.237 18.014 8.093 1.00 94.81 298 HIS A N 1
ATOM 2336 C CA . HIS A 1 298 ? -3.796 18.374 6.745 1.00 94.81 298 HIS A CA 1
ATOM 2337 C C . HIS A 1 298 ? -4.454 17.531 5.653 1.00 94.81 298 HIS A C 1
ATOM 2339 O O . HIS A 1 298 ? -4.456 17.977 4.504 1.00 94.81 298 HIS A O 1
ATOM 2345 N N . CYS A 1 299 ? -5.047 16.378 5.987 1.00 95.50 299 CYS A N 1
ATOM 2346 C CA . CYS A 1 299 ? -5.634 15.435 5.031 1.00 95.50 299 CYS A CA 1
ATOM 2347 C C . CYS A 1 299 ? -7.168 15.297 5.175 1.00 95.50 299 CYS A C 1
ATOM 2349 O O . CYS A 1 299 ? -7.662 14.209 5.468 1.00 95.50 299 CYS A O 1
ATOM 2351 N N . PRO A 1 300 ? -7.966 16.359 4.943 1.00 93.44 300 PRO A N 1
ATOM 2352 C CA . PRO A 1 300 ? -9.417 16.327 5.174 1.00 93.44 300 PRO A CA 1
ATOM 2353 C C . PRO A 1 300 ? -10.186 15.380 4.236 1.00 93.44 300 PRO A C 1
ATOM 2355 O O . PRO A 1 300 ? -11.268 14.919 4.590 1.00 93.44 300 PRO A O 1
ATOM 2358 N N . HIS A 1 301 ? -9.631 15.088 3.056 1.00 95.56 301 HIS A N 1
ATOM 2359 C CA . HIS A 1 301 ? -10.233 14.220 2.035 1.00 95.56 301 HIS A CA 1
ATOM 2360 C C . HIS A 1 301 ? -9.677 12.786 2.065 1.00 95.56 301 HIS A C 1
ATOM 2362 O O . HIS A 1 301 ? -9.895 12.017 1.127 1.00 95.56 301 HIS A O 1
ATOM 2368 N N . LEU A 1 302 ? -8.933 12.420 3.117 1.00 97.12 302 LEU A N 1
ATOM 2369 C CA . LEU A 1 302 ? -8.322 11.100 3.221 1.00 97.12 302 LEU A CA 1
ATOM 2370 C C . LEU A 1 302 ? -9.404 10.020 3.319 1.00 97.12 302 LEU A C 1
ATOM 2372 O O . LEU A 1 302 ? -10.240 10.051 4.218 1.00 97.12 302 LEU A O 1
ATOM 2376 N N . GLN A 1 303 ? -9.362 9.049 2.408 1.00 97.31 303 GLN A N 1
ATOM 2377 C CA . GLN A 1 303 ? -10.319 7.943 2.325 1.00 97.31 303 GLN A CA 1
ATOM 2378 C C . GLN A 1 303 ? -9.748 6.636 2.875 1.00 97.31 303 GLN A C 1
ATOM 2380 O O . GLN A 1 303 ? -10.510 5.823 3.399 1.00 97.31 303 GLN A O 1
ATOM 2385 N N . ARG A 1 304 ? -8.427 6.440 2.787 1.00 97.81 304 ARG A N 1
ATOM 2386 C CA . ARG A 1 304 ? -7.721 5.274 3.334 1.00 97.81 304 ARG A CA 1
ATOM 2387 C C . ARG A 1 304 ? -6.499 5.712 4.133 1.00 97.81 304 ARG A C 1
ATOM 2389 O O . ARG A 1 304 ? -5.630 6.399 3.594 1.00 97.81 304 ARG A O 1
ATOM 2396 N N . LEU A 1 305 ? -6.426 5.261 5.383 1.00 97.69 305 LEU A N 1
ATOM 2397 C CA . LEU A 1 305 ? -5.252 5.382 6.243 1.00 97.69 305 LEU A CA 1
ATOM 2398 C C . LEU A 1 305 ? -4.799 3.989 6.679 1.00 97.69 305 LEU A C 1
ATOM 2400 O O . LEU A 1 305 ? -5.551 3.258 7.325 1.00 97.69 305 LEU A O 1
ATOM 2404 N N . GLU A 1 306 ? -3.565 3.636 6.344 1.00 97.44 306 GLU A N 1
ATOM 2405 C CA . GLU A 1 306 ? -2.962 2.352 6.689 1.00 97.44 306 GLU A CA 1
ATOM 2406 C C . GLU A 1 306 ? -1.617 2.558 7.379 1.00 97.44 306 GLU A C 1
ATOM 2408 O O . GLU A 1 306 ? -0.747 3.257 6.864 1.00 97.44 306 GLU A O 1
ATOM 2413 N N . MET A 1 307 ? -1.439 1.952 8.550 1.00 95.38 307 MET A N 1
ATOM 2414 C CA . MET A 1 307 ? -0.205 2.030 9.329 1.00 95.38 307 MET A CA 1
ATOM 2415 C C . MET A 1 307 ? 0.206 0.631 9.783 1.00 95.38 307 MET A C 1
ATOM 2417 O O . MET A 1 307 ? -0.583 -0.080 10.413 1.00 95.38 307 MET A O 1
ATOM 2421 N N . LYS A 1 308 ? 1.438 0.230 9.460 1.00 93.12 308 LYS A N 1
ATOM 2422 C CA . LYS A 1 308 ? 1.970 -1.110 9.737 1.00 93.12 308 LYS A CA 1
ATOM 2423 C C . LYS A 1 308 ? 3.238 -1.054 10.569 1.00 93.12 308 LYS A C 1
ATOM 2425 O O . LYS A 1 308 ? 4.145 -0.286 10.250 1.00 93.12 308 LYS A O 1
ATOM 2430 N N . HIS A 1 309 ? 3.311 -1.918 11.580 1.00 92.12 309 HIS A N 1
ATOM 2431 C CA . HIS A 1 309 ? 4.496 -2.098 12.428 1.00 92.12 309 HIS A CA 1
ATOM 2432 C C . HIS A 1 309 ? 4.939 -0.807 13.143 1.00 92.12 309 HIS A C 1
ATOM 2434 O O . HIS A 1 309 ? 6.128 -0.551 13.325 1.00 92.12 309 HIS A O 1
ATOM 2440 N N . VAL A 1 310 ? 3.965 0.014 13.550 1.00 91.75 310 VAL A N 1
ATOM 2441 C CA . VAL A 1 310 ? 4.177 1.305 14.224 1.00 91.75 310 VAL A CA 1
ATOM 2442 C C . VAL A 1 310 ? 3.972 1.202 15.733 1.00 91.75 310 VAL A C 1
ATOM 2444 O O . VAL A 1 310 ? 3.132 0.436 16.203 1.00 91.75 310 VAL A O 1
ATOM 2447 N N . ASN A 1 311 ? 4.684 2.026 16.496 1.00 91.88 311 ASN A N 1
ATOM 2448 C CA . ASN A 1 311 ? 4.419 2.278 17.909 1.00 91.88 311 ASN A CA 1
ATOM 2449 C C . ASN A 1 311 ? 3.950 3.727 18.098 1.00 91.88 311 ASN A C 1
ATOM 2451 O O . ASN A 1 311 ? 4.745 4.662 18.057 1.00 91.88 311 ASN A O 1
ATOM 2455 N N . ILE A 1 312 ? 2.647 3.919 18.283 1.00 91.38 312 ILE A N 1
ATOM 2456 C CA . ILE A 1 312 ? 2.017 5.225 18.471 1.00 91.38 312 ILE A CA 1
ATOM 2457 C C . ILE A 1 312 ? 2.127 5.611 19.946 1.00 91.38 312 ILE A C 1
ATOM 2459 O O . ILE A 1 312 ? 1.358 5.154 20.798 1.00 91.38 312 ILE A O 1
ATOM 2463 N N . SER A 1 313 ? 3.085 6.487 20.234 1.00 87.12 313 SER A N 1
ATOM 2464 C CA . SER A 1 313 ? 3.345 7.004 21.575 1.00 87.12 313 SER A CA 1
ATOM 2465 C C . SER A 1 313 ? 2.636 8.341 21.809 1.00 87.12 313 SER A C 1
ATOM 2467 O O . SER A 1 313 ? 2.601 9.209 20.937 1.00 87.12 313 SER A O 1
ATOM 2469 N N . SER A 1 314 ? 2.060 8.514 22.997 1.00 78.69 314 SER A N 1
ATOM 2470 C CA . SER A 1 314 ? 1.564 9.802 23.488 1.00 78.69 314 SER A CA 1
ATOM 2471 C C . SER A 1 314 ? 2.523 10.356 24.536 1.00 78.69 314 SER A C 1
ATOM 2473 O O . SER A 1 314 ? 2.990 9.636 25.425 1.00 78.69 314 SER A O 1
ATOM 2475 N N . ASN A 1 315 ? 2.803 11.653 24.461 1.00 69.06 315 ASN A N 1
ATOM 2476 C CA . ASN A 1 315 ? 3.494 12.360 25.527 1.00 69.06 315 ASN A CA 1
ATOM 2477 C C . ASN A 1 315 ? 2.495 12.736 26.636 1.00 69.06 315 ASN A C 1
ATOM 2479 O O . ASN A 1 315 ? 1.333 13.031 26.353 1.00 69.06 315 ASN A O 1
ATOM 2483 N N . PRO A 1 316 ? 2.925 12.832 27.909 1.00 54.41 316 PRO A N 1
ATOM 2484 C CA . PRO A 1 316 ? 2.049 13.216 29.024 1.00 54.41 316 PRO A CA 1
ATOM 2485 C C . PRO A 1 316 ? 1.326 14.565 28.830 1.00 54.41 316 PRO A C 1
ATOM 2487 O O . PRO A 1 316 ? 0.280 14.799 29.432 1.00 54.41 316 PRO A O 1
ATOM 2490 N N . GLY A 1 317 ? 1.874 15.451 27.988 1.00 51.66 317 GLY A N 1
ATOM 2491 C CA . GLY A 1 317 ? 1.278 16.740 27.621 1.00 51.66 317 GLY A CA 1
ATOM 2492 C C . GLY A 1 317 ? 0.158 16.667 26.575 1.00 51.66 317 GLY A C 1
ATOM 2493 O O . GLY A 1 317 ? -0.649 17.593 26.494 1.00 51.66 317 GLY A O 1
ATOM 2494 N N . ASP A 1 318 ? 0.045 15.572 25.819 1.00 52.97 318 ASP A N 1
ATOM 2495 C CA . ASP A 1 318 ? -0.917 15.452 24.713 1.00 52.97 318 ASP A CA 1
ATOM 2496 C C . ASP A 1 318 ? -2.366 15.379 25.195 1.00 52.97 318 ASP A C 1
ATOM 2498 O O . ASP A 1 318 ? -3.280 15.860 24.524 1.00 52.97 318 ASP A O 1
ATOM 2502 N N . HIS A 1 319 ? -2.571 14.844 26.399 1.00 51.62 319 HIS A N 1
ATOM 2503 C CA . HIS A 1 319 ? -3.882 14.722 27.036 1.00 51.62 319 HIS A CA 1
ATOM 2504 C C . HIS A 1 319 ? -4.384 16.037 27.661 1.00 51.62 319 HIS A C 1
ATOM 2506 O O . HIS A 1 319 ? -5.559 16.144 28.007 1.00 51.62 319 HIS A O 1
ATOM 2512 N N . LEU A 1 320 ? -3.519 17.050 27.813 1.00 45.09 320 LEU A N 1
ATOM 2513 C CA . LEU A 1 320 ? -3.872 18.349 28.408 1.00 45.09 320 LEU A CA 1
ATOM 2514 C C . LEU A 1 320 ? -4.432 19.349 27.379 1.00 45.09 320 LEU A C 1
ATOM 2516 O O . LEU A 1 320 ? -5.083 20.321 27.769 1.00 45.09 320 LEU A O 1
ATOM 2520 N N . HIS A 1 321 ? -4.227 19.107 26.078 1.00 42.25 321 HIS A N 1
ATOM 2521 C CA . HIS A 1 321 ? -4.587 20.037 24.998 1.00 42.25 321 HIS A CA 1
ATOM 2522 C C . HIS A 1 321 ? -5.690 19.536 24.040 1.00 42.25 321 HIS A C 1
ATOM 2524 O O . HIS A 1 321 ? -6.161 20.309 23.206 1.00 42.25 321 HIS A O 1
ATOM 2530 N N . SER A 1 322 ? -6.179 18.298 24.159 1.00 46.47 322 SER A N 1
ATOM 2531 C CA . SER A 1 322 ? -7.048 17.664 23.148 1.00 46.47 322 SER A CA 1
ATOM 2532 C C . SER A 1 322 ? -8.556 17.941 23.289 1.00 46.47 322 SER A C 1
ATOM 2534 O O . SER A 1 322 ? -9.382 17.053 23.090 1.00 46.47 322 SER A O 1
ATOM 2536 N N . LYS A 1 323 ? -8.974 19.181 23.585 1.00 46.06 323 LYS A N 1
ATOM 2537 C CA . LYS A 1 323 ? -10.417 19.519 23.542 1.00 46.06 323 LYS A CA 1
ATOM 2538 C C . LYS A 1 323 ? -11.023 19.470 22.133 1.00 46.06 323 LYS A C 1
ATOM 2540 O O . LYS A 1 323 ? -12.243 19.430 22.022 1.00 46.06 323 LYS A O 1
ATOM 2545 N N . ASN A 1 324 ? -10.193 19.428 21.091 1.00 54.25 324 ASN A N 1
ATOM 2546 C CA . ASN A 1 324 ? -10.627 19.310 19.704 1.00 54.25 324 ASN A CA 1
ATOM 2547 C C . ASN A 1 324 ? -10.033 18.035 19.097 1.00 54.25 324 ASN A C 1
ATOM 2549 O O . ASN A 1 324 ? -8.934 18.062 18.551 1.00 54.25 324 ASN A O 1
ATOM 2553 N N . THR A 1 325 ? -10.741 16.914 19.212 1.00 64.88 325 THR A N 1
ATOM 2554 C CA . THR A 1 325 ? -10.448 15.735 18.391 1.00 64.88 325 THR A CA 1
ATOM 2555 C C . THR A 1 325 ? -10.768 16.078 16.939 1.00 64.88 325 THR A C 1
ATOM 2557 O O . THR A 1 325 ? -11.896 16.468 16.635 1.00 64.88 325 THR A O 1
ATOM 2560 N N . ILE A 1 326 ? -9.775 15.987 16.057 1.00 78.94 326 ILE A N 1
ATOM 2561 C CA . ILE A 1 326 ? -9.932 16.288 14.632 1.00 78.94 326 ILE A CA 1
ATOM 2562 C C . ILE A 1 326 ? -10.225 14.972 13.924 1.00 78.94 326 ILE A C 1
ATOM 2564 O O . ILE A 1 326 ? -9.406 14.059 13.933 1.00 78.94 326 ILE A O 1
ATOM 2568 N N . ALA A 1 327 ? -11.422 14.860 13.362 1.00 84.38 327 ALA A N 1
ATOM 2569 C CA . ALA A 1 327 ? -11.851 13.669 12.646 1.00 84.38 327 ALA A CA 1
ATOM 2570 C C . ALA A 1 327 ? -11.378 13.680 11.187 1.00 84.38 327 ALA A C 1
ATOM 2572 O O . ALA A 1 327 ? -11.115 14.744 10.622 1.00 84.38 327 ALA A O 1
ATOM 2573 N N . LEU A 1 328 ? -11.349 12.500 10.563 1.00 91.06 328 LEU A N 1
ATOM 2574 C CA . LEU A 1 328 ? -11.180 12.345 9.119 1.00 91.06 328 LEU A CA 1
ATOM 2575 C C . LEU A 1 328 ? -12.564 12.080 8.496 1.00 91.06 328 LEU A C 1
ATOM 2577 O O . LEU A 1 328 ? -13.019 10.935 8.463 1.00 91.06 328 LEU A O 1
ATOM 2581 N N . PRO A 1 329 ? -13.277 13.121 8.025 1.00 89.69 329 PRO A N 1
ATOM 2582 C CA . PRO A 1 329 ? -14.700 13.017 7.693 1.00 89.69 329 PRO A CA 1
ATOM 2583 C C . PRO A 1 329 ? -14.986 12.099 6.498 1.00 89.69 329 PRO A C 1
ATOM 2585 O O . PRO A 1 329 ? -16.068 11.516 6.413 1.00 89.69 329 PRO A O 1
ATOM 2588 N N . GLU A 1 330 ? -14.031 11.955 5.578 1.00 94.44 330 GLU A N 1
ATOM 2589 C CA . GLU A 1 330 ? -14.154 11.126 4.373 1.00 94.44 330 GLU A CA 1
ATOM 2590 C C . GLU A 1 330 ? -13.491 9.745 4.507 1.00 94.44 330 GLU A C 1
ATOM 2592 O O . GLU A 1 330 ? -13.482 8.980 3.537 1.00 94.44 330 GLU A O 1
ATOM 2597 N N . LEU A 1 331 ? -12.973 9.399 5.693 1.00 95.50 331 LEU A N 1
ATOM 2598 C CA . LEU A 1 331 ? -12.269 8.140 5.918 1.00 95.50 331 LEU A CA 1
ATOM 2599 C C . LEU A 1 331 ? -13.226 6.958 5.781 1.00 95.50 331 LEU A C 1
ATOM 2601 O O . LEU A 1 331 ? -14.160 6.809 6.566 1.00 95.50 331 LEU A O 1
ATOM 2605 N N . LYS A 1 332 ? -12.962 6.102 4.795 1.00 96.31 332 LYS A N 1
ATOM 2606 C CA . LYS A 1 332 ? -13.705 4.863 4.539 1.00 96.31 332 LYS A CA 1
ATOM 2607 C C . LYS A 1 332 ? -12.990 3.652 5.111 1.00 96.31 332 LYS A C 1
ATOM 2609 O O . LYS A 1 332 ? -13.645 2.698 5.516 1.00 96.31 332 LYS A O 1
ATOM 2614 N N . GLU A 1 333 ? -11.664 3.680 5.151 1.00 97.31 333 GLU A N 1
ATOM 2615 C CA . GLU A 1 333 ? -10.863 2.540 5.571 1.00 97.31 333 GLU A CA 1
ATOM 2616 C C . GLU A 1 333 ? -9.737 2.959 6.514 1.00 97.31 333 GLU A C 1
ATOM 2618 O O . GLU A 1 333 ? -8.894 3.791 6.171 1.00 97.31 333 GLU A O 1
ATOM 2623 N N . LEU A 1 334 ? -9.724 2.342 7.697 1.00 97.00 334 LEU A N 1
ATOM 2624 C CA . LEU A 1 334 ? -8.659 2.477 8.683 1.00 97.00 334 LEU A CA 1
ATOM 2625 C C . LEU A 1 334 ? -8.028 1.110 8.941 1.00 97.00 334 LEU A C 1
ATOM 2627 O O . LEU A 1 334 ? -8.715 0.173 9.356 1.00 97.00 334 LEU A O 1
ATOM 2631 N N . VAL A 1 335 ? -6.717 1.020 8.732 1.00 97.12 335 VAL A N 1
ATOM 2632 C CA . VAL A 1 335 ? -5.937 -0.200 8.938 1.00 97.12 335 VAL A CA 1
ATOM 2633 C C . VAL A 1 335 ? -4.774 0.087 9.876 1.00 97.12 335 VAL A C 1
ATOM 2635 O O . VAL A 1 335 ? -3.838 0.796 9.518 1.00 97.12 335 VAL A O 1
ATOM 2638 N N . LEU A 1 336 ? -4.807 -0.506 11.066 1.00 95.38 336 LEU A N 1
ATOM 2639 C CA . LEU A 1 336 ? -3.667 -0.596 11.973 1.00 95.38 336 LEU A CA 1
ATOM 2640 C C . LEU A 1 336 ? -3.241 -2.059 12.034 1.00 95.38 336 LEU A C 1
ATOM 2642 O O . LEU A 1 336 ? -4.006 -2.894 12.513 1.00 95.38 336 LEU A O 1
ATOM 2646 N N . SER A 1 337 ? -2.060 -2.380 11.505 1.00 92.50 337 SER A N 1
ATOM 2647 C CA . SER A 1 337 ? -1.539 -3.754 11.481 1.00 92.50 337 SER A CA 1
ATOM 2648 C C . SER A 1 337 ? -0.277 -3.884 12.316 1.00 92.50 337 SER A C 1
ATOM 2650 O O . SER A 1 337 ? 0.682 -3.135 12.115 1.00 92.50 337 SER A O 1
ATOM 2652 N N . SER A 1 338 ? -0.274 -4.849 13.235 1.00 89.56 338 SER A N 1
ATOM 2653 C CA . SER A 1 338 ? 0.797 -5.079 14.205 1.00 89.56 338 SER A CA 1
ATOM 2654 C C . SER A 1 338 ? 1.289 -3.779 14.855 1.00 89.56 338 SER A C 1
ATOM 2656 O O . SER A 1 338 ? 2.489 -3.504 14.903 1.00 89.56 338 SER A O 1
ATOM 2658 N N . ALA A 1 339 ? 0.343 -2.948 15.295 1.00 91.19 339 ALA A N 1
ATOM 2659 C CA . ALA A 1 339 ? 0.615 -1.638 15.873 1.00 91.19 339 ALA A CA 1
ATOM 2660 C C . ALA A 1 339 ? 0.576 -1.674 17.408 1.00 91.19 339 ALA A C 1
ATOM 2662 O O . ALA A 1 339 ? -0.236 -2.374 18.011 1.00 91.19 339 ALA A O 1
ATOM 2663 N N . VAL A 1 340 ? 1.425 -0.879 18.054 1.00 91.69 340 VAL A N 1
ATOM 2664 C CA . VAL A 1 340 ? 1.370 -0.639 19.501 1.00 91.69 340 VAL A CA 1
ATOM 2665 C C . VAL A 1 340 ? 0.778 0.745 19.732 1.00 91.69 340 VAL A C 1
ATOM 2667 O O . VAL A 1 340 ? 1.257 1.721 19.168 1.00 91.69 340 VAL A O 1
ATOM 2670 N N . ILE A 1 341 ? -0.287 0.842 20.518 1.00 92.31 341 ILE A N 1
ATOM 2671 C CA . ILE A 1 341 ? -0.994 2.090 20.807 1.00 92.31 341 ILE A CA 1
ATOM 2672 C C . ILE A 1 341 ? -1.642 2.018 22.194 1.00 92.31 341 ILE A C 1
ATOM 2674 O O . ILE A 1 341 ? -2.110 0.972 22.639 1.00 92.31 341 ILE A O 1
ATOM 2678 N N . GLN A 1 342 ? -1.684 3.143 22.905 1.00 91.06 342 GLN A N 1
ATOM 2679 C CA . GLN A 1 342 ? -2.412 3.225 24.173 1.00 91.06 342 GLN A CA 1
ATOM 2680 C C . GLN A 1 342 ? -3.931 3.338 23.941 1.00 91.06 342 GLN A C 1
ATOM 2682 O O . GLN A 1 342 ? -4.342 4.002 22.986 1.00 91.06 342 GLN A O 1
ATOM 2687 N N . PRO A 1 343 ? -4.783 2.808 24.843 1.00 90.44 343 PRO A N 1
ATOM 2688 C CA . PRO A 1 343 ? -6.244 2.885 24.718 1.00 90.44 343 PRO A CA 1
ATOM 2689 C C . PRO A 1 343 ? -6.783 4.293 24.439 1.00 90.44 343 PRO A C 1
ATOM 2691 O O . PRO A 1 343 ? -7.569 4.483 23.517 1.00 90.44 343 PRO A O 1
ATOM 2694 N N . ALA A 1 344 ? -6.309 5.301 25.178 1.00 86.88 344 ALA A N 1
ATOM 2695 C CA . ALA A 1 344 ? -6.758 6.687 25.016 1.00 86.88 344 ALA A CA 1
ATOM 2696 C C . ALA A 1 344 ? -6.383 7.282 23.642 1.00 86.88 344 ALA A C 1
ATOM 2698 O O . ALA A 1 344 ? -7.141 8.055 23.051 1.00 86.88 344 ALA A O 1
ATOM 2699 N N . SER A 1 345 ? -5.215 6.908 23.114 1.00 88.69 345 SER A N 1
ATOM 2700 C CA . SER A 1 345 ? -4.768 7.318 21.779 1.00 88.69 345 SER A CA 1
ATOM 2701 C C . SER A 1 345 ? -5.603 6.641 20.690 1.00 88.69 345 SER A C 1
ATOM 2703 O O . SER A 1 345 ? -5.983 7.292 19.718 1.00 88.69 345 SER A O 1
ATOM 2705 N N . LEU A 1 346 ? -5.956 5.365 20.881 1.00 91.56 346 LEU A N 1
ATOM 2706 C CA . LEU A 1 346 ? -6.839 4.632 19.974 1.00 91.56 346 LEU A CA 1
ATOM 2707 C C . LEU A 1 346 ? -8.258 5.220 19.964 1.00 91.56 346 LEU A C 1
ATOM 2709 O O . LEU A 1 346 ? -8.816 5.431 18.890 1.00 91.56 346 LEU A O 1
ATOM 2713 N N . GLU A 1 347 ? -8.820 5.563 21.128 1.00 88.38 347 GLU A N 1
ATOM 2714 C CA . GLU A 1 347 ? -10.111 6.268 21.220 1.00 88.38 347 GLU A CA 1
ATOM 2715 C C . GLU A 1 347 ? -10.098 7.582 20.437 1.00 88.38 347 GLU A C 1
ATOM 2717 O O . GLU A 1 347 ? -11.036 7.879 19.696 1.00 88.38 347 GLU A O 1
ATOM 2722 N N . THR A 1 348 ? -9.016 8.352 20.572 1.00 84.19 348 THR A N 1
ATOM 2723 C CA . THR A 1 348 ? -8.852 9.634 19.877 1.00 84.19 348 THR A CA 1
ATOM 2724 C C . THR A 1 348 ? -8.810 9.446 18.362 1.00 84.19 348 THR A C 1
ATOM 2726 O O . THR A 1 348 ? -9.464 10.193 17.638 1.00 84.19 348 THR A O 1
ATOM 2729 N N . LEU A 1 349 ? -8.081 8.438 17.879 1.00 88.69 349 LEU A N 1
ATOM 2730 C CA . LEU A 1 349 ? -7.975 8.128 16.453 1.00 88.69 349 LEU A CA 1
ATOM 2731 C C . LEU A 1 349 ? -9.311 7.665 15.853 1.00 88.69 349 LEU A C 1
ATOM 2733 O O . LEU A 1 349 ? -9.621 7.992 14.709 1.00 88.69 349 LEU A O 1
ATOM 2737 N N . LEU A 1 350 ? -10.096 6.903 16.617 1.00 89.31 350 LEU A N 1
ATOM 2738 C CA . LEU A 1 350 ? -11.360 6.321 16.166 1.00 89.31 350 LEU A CA 1
ATOM 2739 C C . LEU A 1 350 ? -12.552 7.286 16.237 1.00 89.31 350 LEU A C 1
ATOM 2741 O O . LEU A 1 350 ? -13.600 6.996 15.662 1.00 89.31 350 LEU A O 1
ATOM 2745 N N . SER A 1 351 ? -12.445 8.395 16.964 1.00 86.12 351 SER A N 1
ATOM 2746 C CA . SER A 1 351 ? -13.570 9.297 17.220 1.00 86.12 351 SER A CA 1
ATOM 2747 C C . SER A 1 351 ? -13.874 10.216 16.029 1.00 86.12 351 SER A C 1
ATOM 2749 O O . SER A 1 351 ? -13.006 10.946 15.560 1.00 86.12 351 SER A O 1
ATOM 2751 N N . GLY A 1 352 ? -15.144 10.260 15.612 1.00 84.19 352 GLY A N 1
ATOM 2752 C CA . GLY A 1 352 ? -15.670 11.192 14.605 1.00 84.19 352 GLY A CA 1
ATOM 2753 C C . GLY A 1 352 ? -15.511 10.757 13.140 1.00 84.19 352 GLY A C 1
ATOM 2754 O O . GLY A 1 352 ? -15.844 11.526 12.240 1.00 84.19 352 GLY A O 1
ATOM 2755 N N . ASN A 1 353 ? -15.045 9.536 12.877 1.00 88.25 353 ASN A N 1
ATOM 2756 C CA . ASN A 1 353 ? -14.910 8.962 11.536 1.00 88.25 353 ASN A CA 1
ATOM 2757 C C . ASN A 1 353 ? -16.234 8.315 11.078 1.00 88.25 353 ASN A C 1
ATOM 2759 O O . ASN A 1 353 ? -16.370 7.093 11.014 1.00 88.25 353 ASN A O 1
ATOM 2763 N N . GLU A 1 354 ? -17.240 9.134 10.767 1.00 87.06 354 GLU A N 1
ATOM 2764 C CA . GLU A 1 354 ? -18.600 8.662 10.443 1.00 87.06 354 GLU A CA 1
ATOM 2765 C C . GLU A 1 354 ? -18.723 7.954 9.081 1.00 87.06 354 GLU A C 1
ATOM 2767 O O . GLU A 1 354 ? -19.642 7.164 8.867 1.00 87.06 354 GLU A O 1
ATOM 2772 N N . SER A 1 355 ? -17.799 8.211 8.151 1.00 92.31 355 SER A N 1
ATOM 2773 C CA . SER A 1 355 ? -17.804 7.604 6.810 1.00 92.31 355 SER A CA 1
ATOM 2774 C C . SER A 1 355 ? -17.194 6.201 6.753 1.00 92.31 355 SER A C 1
ATOM 2776 O O . SER A 1 355 ? -17.098 5.639 5.661 1.00 92.31 355 SER A O 1
ATOM 2778 N N . LEU A 1 356 ? -16.784 5.640 7.894 1.00 93.81 356 LEU A N 1
ATOM 2779 C CA . LEU A 1 356 ? -16.006 4.408 7.950 1.00 93.81 356 LEU A CA 1
ATOM 2780 C C . LEU A 1 356 ? -16.809 3.199 7.441 1.00 93.81 356 LEU A C 1
ATOM 2782 O O . LEU A 1 356 ? -17.887 2.890 7.945 1.00 93.81 356 LEU A O 1
ATOM 2786 N N . GLU A 1 357 ? -16.251 2.499 6.454 1.00 95.75 357 GLU A N 1
ATOM 2787 C CA . GLU A 1 357 ? -16.815 1.308 5.805 1.00 95.75 357 GLU A CA 1
ATOM 2788 C C . GLU A 1 357 ? -16.066 0.025 6.193 1.00 95.75 357 GLU A C 1
ATOM 2790 O O . GLU A 1 357 ? -16.678 -1.047 6.272 1.00 95.75 357 GLU A O 1
ATOM 2795 N N . SER A 1 358 ? -14.758 0.133 6.454 1.00 96.44 358 SER A N 1
ATOM 2796 C CA . SER A 1 358 ? -13.867 -0.972 6.812 1.00 96.44 358 SER A CA 1
ATOM 2797 C C . SER A 1 358 ? -12.916 -0.577 7.944 1.00 96.44 358 SER A C 1
ATOM 2799 O O . SER A 1 358 ? -12.275 0.475 7.897 1.00 96.44 358 SER A O 1
ATOM 2801 N N . LEU A 1 359 ? -12.805 -1.441 8.953 1.00 96.25 359 LEU A N 1
ATOM 2802 C CA . LEU A 1 359 ? -11.926 -1.259 10.105 1.00 96.25 359 LEU A CA 1
ATOM 2803 C C . LEU A 1 359 ? -11.075 -2.511 10.332 1.00 96.25 359 LEU A C 1
ATOM 2805 O O . LEU A 1 359 ? -11.608 -3.597 10.556 1.00 96.25 359 LEU A O 1
ATOM 2809 N N . VAL A 1 360 ? -9.754 -2.355 10.324 1.00 96.31 360 VAL A N 1
ATOM 2810 C CA . VAL A 1 360 ? -8.794 -3.425 10.619 1.00 96.31 360 VAL A CA 1
ATOM 2811 C C . VAL A 1 360 ? -7.923 -2.981 11.789 1.00 96.31 360 VAL A C 1
ATOM 2813 O O . VAL A 1 360 ? -7.167 -2.020 11.670 1.00 96.31 360 VAL A O 1
ATOM 2816 N N . LEU A 1 361 ? -8.040 -3.677 12.919 1.00 95.44 361 LEU A N 1
ATOM 2817 C CA . LEU A 1 361 ? -7.297 -3.404 14.149 1.00 95.44 361 LEU A CA 1
ATOM 2818 C C . LEU A 1 361 ? -6.539 -4.653 14.602 1.00 95.44 361 LEU A C 1
ATOM 2820 O O . LEU A 1 361 ? -7.058 -5.459 15.370 1.00 95.44 361 LEU A O 1
ATOM 2824 N N . ASP A 1 362 ? -5.299 -4.804 14.155 1.00 92.69 362 ASP A N 1
ATOM 2825 C CA . ASP A 1 362 ? -4.314 -5.710 14.750 1.00 92.69 362 ASP A CA 1
ATOM 2826 C C . ASP A 1 362 ? -3.348 -4.874 15.600 1.00 92.69 362 ASP A C 1
ATOM 2828 O O . ASP A 1 362 ? -2.341 -4.352 15.121 1.00 92.69 362 ASP A O 1
ATOM 2832 N N . VAL A 1 363 ? -3.735 -4.670 16.858 1.00 91.62 363 VAL A N 1
ATOM 2833 C CA . VAL A 1 363 ? -3.038 -3.820 17.834 1.00 91.62 363 VAL A CA 1
ATOM 2834 C C . VAL A 1 363 ? -2.579 -4.635 19.048 1.00 91.62 363 VAL A C 1
ATOM 2836 O O . VAL A 1 363 ? -2.918 -5.809 19.174 1.00 91.62 363 VAL A O 1
ATOM 2839 N N . ASN A 1 364 ? -1.831 -4.042 19.979 1.00 89.69 364 ASN A N 1
ATOM 2840 C CA . ASN A 1 364 ? -1.531 -4.668 21.272 1.00 89.69 364 ASN A CA 1
ATOM 2841 C C . ASN A 1 364 ? -2.807 -4.987 22.081 1.00 89.69 364 ASN A C 1
ATOM 2843 O O . ASN A 1 364 ? -3.811 -4.276 22.035 1.00 89.69 364 ASN A O 1
ATOM 2847 N N . GLN A 1 365 ? -2.753 -6.075 22.851 1.00 85.94 365 GLN A N 1
ATOM 2848 C CA . GLN A 1 365 ? -3.895 -6.698 23.535 1.00 85.94 365 GLN A CA 1
ATOM 2849 C C . GLN A 1 365 ? -4.643 -5.777 24.514 1.00 85.94 365 GLN A C 1
ATOM 2851 O O . GLN A 1 365 ? -5.851 -5.921 24.725 1.00 85.94 365 GLN A O 1
ATOM 2856 N N . ASP A 1 366 ? -3.923 -4.854 25.136 1.00 87.81 366 ASP A N 1
ATOM 2857 C CA . ASP A 1 366 ? -4.420 -3.890 26.111 1.00 87.81 366 ASP A CA 1
ATOM 2858 C C . ASP A 1 366 ? -4.991 -2.621 25.466 1.00 87.81 366 ASP A C 1
ATOM 2860 O O . ASP A 1 366 ? -5.719 -1.900 26.142 1.00 87.81 366 ASP A O 1
ATOM 2864 N N . ALA A 1 367 ? -4.735 -2.370 24.176 1.00 90.44 367 ALA A N 1
ATOM 2865 C CA . ALA A 1 367 ? -5.244 -1.197 23.466 1.00 90.44 367 ALA A CA 1
ATOM 2866 C C . ALA A 1 367 ? -6.761 -1.249 23.254 1.00 90.44 367 ALA A C 1
ATOM 2868 O O . ALA A 1 367 ? -7.467 -0.274 23.511 1.00 90.44 367 ALA A O 1
ATOM 2869 N N . LEU A 1 368 ? -7.268 -2.389 22.775 1.00 91.19 368 LEU A N 1
ATOM 2870 C CA . LEU A 1 368 ? -8.677 -2.566 22.438 1.00 91.19 368 LEU A CA 1
ATOM 2871 C C . LEU A 1 368 ? -9.442 -3.165 23.624 1.00 91.19 368 LEU A C 1
ATOM 2873 O O . LEU A 1 368 ? -9.442 -4.379 23.831 1.00 91.19 368 LEU A O 1
ATOM 2877 N N . THR A 1 369 ? -10.106 -2.304 24.395 1.00 90.25 369 THR A N 1
ATOM 2878 C CA . THR A 1 369 ? -10.923 -2.684 25.561 1.00 90.25 369 THR A CA 1
ATOM 2879 C C . THR A 1 369 ? -12.407 -2.388 25.334 1.00 90.25 369 THR A C 1
ATOM 2881 O O . THR A 1 369 ? -12.768 -1.628 24.432 1.00 90.25 369 THR A O 1
ATOM 2884 N N . ASP A 1 370 ? -13.277 -2.942 26.184 1.00 88.00 370 ASP A N 1
ATOM 2885 C CA . ASP A 1 370 ? -14.721 -2.657 26.171 1.00 88.00 370 ASP A CA 1
ATOM 2886 C C . ASP A 1 370 ? -15.030 -1.153 26.231 1.00 88.00 370 ASP A C 1
ATOM 2888 O O . ASP A 1 370 ? -15.955 -0.687 25.568 1.00 88.00 370 ASP A O 1
ATOM 2892 N N . THR A 1 371 ? -14.242 -0.386 26.992 1.00 89.69 371 THR A N 1
ATOM 2893 C CA . THR A 1 371 ? -14.398 1.069 27.114 1.00 89.69 371 THR A CA 1
ATOM 2894 C C . THR A 1 371 ? -14.111 1.767 25.788 1.00 89.69 371 THR A C 1
ATOM 2896 O O . THR A 1 371 ? -14.932 2.563 25.334 1.00 89.69 371 THR A O 1
ATOM 2899 N N . VAL A 1 372 ? -13.003 1.406 25.130 1.00 90.25 372 VAL A N 1
ATOM 2900 C CA . VAL A 1 372 ? -12.622 1.968 23.824 1.00 90.25 372 VAL A CA 1
ATOM 2901 C C . VAL A 1 372 ? -13.699 1.676 22.790 1.00 90.25 372 VAL A C 1
ATOM 2903 O O . VAL A 1 372 ? -14.122 2.567 22.052 1.00 90.25 372 VAL A O 1
ATOM 2906 N N . LEU A 1 373 ? -14.199 0.438 22.771 1.00 89.44 373 LEU A N 1
ATOM 2907 C CA . LEU A 1 373 ? -15.256 0.037 21.854 1.00 89.44 373 LEU A CA 1
ATOM 2908 C C . LEU A 1 373 ? -16.572 0.777 22.129 1.00 89.44 373 LEU A C 1
ATOM 2910 O O . LEU A 1 373 ? -17.221 1.242 21.194 1.00 89.44 373 LEU A O 1
ATOM 2914 N N . ALA A 1 374 ? -16.971 0.908 23.395 1.00 87.56 374 ALA A N 1
ATOM 2915 C CA . ALA A 1 374 ? -18.184 1.632 23.764 1.00 87.56 374 ALA A CA 1
ATOM 2916 C C . ALA A 1 374 ? -18.105 3.110 23.347 1.00 87.56 374 ALA A C 1
ATOM 2918 O O . ALA A 1 374 ? -19.080 3.655 22.824 1.00 87.56 374 ALA A O 1
ATOM 2919 N N . THR A 1 375 ? -16.942 3.743 23.524 1.00 86.81 375 THR A N 1
ATOM 2920 C CA . THR A 1 375 ? -16.681 5.110 23.055 1.00 86.81 375 THR A CA 1
ATOM 2921 C C . THR A 1 375 ? -16.761 5.188 21.532 1.00 86.81 375 THR A C 1
ATOM 2923 O O . THR A 1 375 ? -17.471 6.046 21.006 1.00 86.81 375 THR A O 1
ATOM 2926 N N . PHE A 1 376 ? -16.119 4.257 20.822 1.00 87.50 376 PHE A N 1
ATOM 2927 C CA . PHE A 1 376 ? -16.154 4.178 19.361 1.00 87.50 376 PHE A CA 1
ATOM 2928 C C . PHE A 1 376 ? -17.585 4.071 18.819 1.00 87.50 376 PHE A C 1
ATOM 2930 O O . PHE A 1 376 ? -17.967 4.862 17.957 1.00 87.50 376 PHE A O 1
ATOM 2937 N N . LEU A 1 377 ? -18.392 3.157 19.365 1.00 86.50 377 LEU A N 1
ATOM 2938 C CA . LEU A 1 377 ? -19.787 2.950 18.964 1.00 86.50 377 LEU A CA 1
ATOM 2939 C C . LEU A 1 377 ? -20.684 4.154 19.278 1.00 86.50 377 LEU A C 1
ATOM 2941 O O . LEU A 1 377 ? -21.646 4.412 18.561 1.00 86.50 377 LEU A O 1
ATOM 2945 N N . LYS A 1 378 ? -20.397 4.887 20.359 1.00 83.44 378 LYS A N 1
ATOM 2946 C CA . LYS A 1 378 ? -21.198 6.042 20.783 1.00 83.44 378 LYS A CA 1
ATOM 2947 C C . LYS A 1 378 ? -20.875 7.308 19.988 1.00 83.44 378 LYS A C 1
ATOM 2949 O O . LYS A 1 378 ? -21.762 8.131 19.779 1.00 83.44 378 LYS A O 1
ATOM 2954 N N . HIS A 1 379 ? -19.608 7.507 19.631 1.00 76.50 379 HIS A N 1
ATOM 2955 C CA . HIS A 1 379 ? -19.114 8.754 19.037 1.00 76.50 379 HIS A CA 1
ATOM 2956 C C . HIS A 1 379 ? -19.103 8.741 17.507 1.00 76.50 379 HIS A C 1
ATOM 2958 O O . HIS A 1 379 ? -18.792 9.760 16.898 1.00 76.50 379 HIS A O 1
ATOM 2964 N N . ASN A 1 380 ? -19.434 7.610 16.887 1.00 75.94 380 ASN A N 1
ATOM 2965 C CA . ASN A 1 380 ? -19.455 7.478 15.442 1.00 75.94 380 ASN A CA 1
ATOM 2966 C C . ASN A 1 380 ? -20.828 7.007 14.972 1.00 75.94 380 ASN A C 1
ATOM 2968 O O . ASN A 1 380 ? -21.355 5.997 15.439 1.00 75.94 380 ASN A O 1
ATOM 2972 N N . SER A 1 381 ? -21.379 7.710 13.988 1.00 79.12 381 SER A N 1
ATOM 2973 C CA . SER A 1 381 ? -22.563 7.279 13.249 1.00 79.12 381 SER A CA 1
ATOM 2974 C C . SER A 1 381 ? -22.175 6.160 12.265 1.00 79.12 381 SER A C 1
ATOM 2976 O O . SER A 1 381 ? -22.126 6.379 11.059 1.00 79.12 381 SER A O 1
ATOM 2978 N N . LEU A 1 382 ? -21.857 4.960 12.773 1.00 82.00 382 LEU A N 1
ATOM 2979 C CA . LEU A 1 382 ? -21.267 3.819 12.034 1.00 82.00 382 LEU A CA 1
ATOM 2980 C C . LEU A 1 382 ? -22.246 3.090 11.103 1.00 82.00 382 LEU A C 1
ATOM 2982 O O . LEU A 1 382 ? -22.192 1.871 10.943 1.00 82.00 382 LEU A O 1
ATOM 2986 N N . HIS A 1 383 ? -23.157 3.827 10.477 1.00 83.19 383 HIS A N 1
ATOM 2987 C CA . HIS A 1 383 ? -24.161 3.250 9.595 1.00 83.19 383 HIS A CA 1
ATOM 2988 C C . HIS A 1 383 ? -23.545 2.553 8.394 1.00 83.19 383 HIS A C 1
ATOM 2990 O O . HIS A 1 383 ? -24.162 1.635 7.902 1.00 83.19 383 HIS A O 1
ATOM 2996 N N . ARG A 1 384 ? -22.347 2.948 7.950 1.00 89.06 384 ARG A N 1
ATOM 2997 C CA . ARG A 1 384 ? -21.696 2.402 6.751 1.00 89.06 384 ARG A CA 1
ATOM 2998 C C . ARG A 1 384 ? -20.704 1.276 7.046 1.00 89.06 384 ARG A C 1
ATOM 3000 O O . ARG A 1 384 ? -20.168 0.686 6.108 1.00 89.06 384 ARG A O 1
ATOM 3007 N N . LEU A 1 385 ? -20.436 0.992 8.324 1.00 91.88 385 LEU A N 1
ATOM 3008 C CA . LEU A 1 385 ? -19.384 0.064 8.725 1.00 91.88 385 LEU A CA 1
ATOM 3009 C C . LEU A 1 385 ? -19.800 -1.372 8.397 1.00 91.88 385 LEU A C 1
ATOM 3011 O O . LEU A 1 385 ? -20.620 -1.973 9.087 1.00 91.88 385 LEU A O 1
ATOM 3015 N N . SER A 1 386 ? -19.208 -1.911 7.333 1.00 93.00 386 SER A N 1
ATOM 3016 C CA . SER A 1 386 ? -19.591 -3.194 6.739 1.00 93.00 386 SER A CA 1
ATOM 3017 C C . SER A 1 386 ? -18.607 -4.322 7.039 1.00 93.00 386 SER A C 1
ATOM 3019 O O . SER A 1 386 ? -18.998 -5.491 7.054 1.00 93.00 386 SER A O 1
ATOM 3021 N N . SER A 1 387 ? -17.344 -3.995 7.316 1.00 94.00 387 SER A N 1
ATOM 3022 C CA . SER A 1 387 ? -16.289 -4.974 7.577 1.00 94.00 387 SER A CA 1
ATOM 3023 C C . SER A 1 387 ? -15.443 -4.572 8.778 1.00 94.00 387 SER A C 1
ATOM 3025 O O . SER A 1 387 ? -14.930 -3.456 8.841 1.00 94.00 387 SER A O 1
ATOM 3027 N N . ILE A 1 388 ? -15.259 -5.502 9.713 1.00 93.56 388 ILE A N 1
ATOM 3028 C CA . ILE A 1 388 ? -14.413 -5.330 10.893 1.00 93.56 388 ILE A CA 1
ATOM 3029 C C . ILE A 1 388 ? -13.496 -6.543 11.035 1.00 93.56 388 ILE A C 1
ATOM 3031 O O . ILE A 1 388 ? -13.961 -7.685 11.054 1.00 93.56 388 ILE A O 1
ATOM 3035 N N . PHE A 1 389 ? -12.200 -6.294 11.185 1.00 93.06 389 PHE A N 1
ATOM 3036 C CA . PHE A 1 389 ? -11.211 -7.279 11.600 1.00 93.06 389 PHE A CA 1
ATOM 3037 C C . PHE A 1 389 ? -10.546 -6.827 12.899 1.00 93.06 389 PHE A C 1
ATOM 3039 O O . PHE A 1 389 ? -10.026 -5.714 12.959 1.00 93.06 389 PHE A O 1
ATOM 3046 N N . LEU A 1 390 ? -10.527 -7.695 13.910 1.00 92.25 390 LEU A N 1
ATOM 3047 C CA . LEU A 1 390 ? -9.832 -7.467 15.175 1.00 92.25 390 LEU A CA 1
ATOM 3048 C C . LEU A 1 390 ? -8.785 -8.572 15.384 1.00 92.25 390 LEU A C 1
ATOM 3050 O O . LEU A 1 390 ? -9.134 -9.740 15.559 1.00 92.25 390 LEU A O 1
ATOM 3054 N N . GLY A 1 391 ? -7.508 -8.197 15.356 1.00 87.19 391 GLY A N 1
ATOM 3055 C CA . GLY A 1 391 ? -6.368 -9.101 15.519 1.00 87.19 391 GLY A CA 1
ATOM 3056 C C . GLY A 1 391 ? -6.023 -9.395 16.979 1.00 87.19 391 GLY A C 1
ATOM 3057 O O . GLY A 1 391 ? -5.516 -10.464 17.286 1.00 87.19 391 GLY A O 1
ATOM 3058 N N . ALA A 1 392 ? -6.329 -8.484 17.904 1.00 84.75 392 ALA A N 1
ATOM 3059 C CA . ALA A 1 392 ? -6.191 -8.717 19.340 1.00 84.75 392 ALA A CA 1
ATOM 3060 C C . ALA A 1 392 ? -7.089 -7.765 20.136 1.00 84.75 392 ALA A C 1
ATOM 3062 O O . ALA A 1 392 ? -7.517 -6.724 19.633 1.00 84.75 392 ALA A O 1
ATOM 3063 N N . GLY A 1 393 ? -7.351 -8.105 21.397 1.00 83.75 393 GLY A N 1
ATOM 3064 C CA . GLY A 1 393 ? -8.061 -7.216 22.307 1.00 83.75 393 GLY A CA 1
ATOM 3065 C C . GLY A 1 393 ? -8.514 -7.891 23.593 1.00 83.75 393 GLY A C 1
ATOM 3066 O O . GLY A 1 393 ? -8.565 -9.117 23.715 1.00 83.75 393 GLY A O 1
ATOM 3067 N N . SER A 1 394 ? -8.892 -7.058 24.552 1.00 85.38 394 SER A N 1
ATOM 3068 C CA . SER A 1 394 ? -9.490 -7.451 25.827 1.00 85.38 394 SER A CA 1
ATOM 3069 C C . SER A 1 394 ? -10.981 -7.113 25.807 1.00 85.38 394 SER A C 1
ATOM 3071 O O . SER A 1 394 ? -11.444 -6.251 26.554 1.00 85.38 394 SER A O 1
ATOM 3073 N N . LEU A 1 395 ? -11.713 -7.765 24.895 1.00 83.12 395 LEU A N 1
ATOM 3074 C CA . LEU A 1 395 ? -13.147 -7.554 24.687 1.00 83.12 395 LEU A CA 1
ATOM 3075 C C . LEU A 1 395 ? -13.996 -8.629 25.370 1.00 83.12 395 LEU A C 1
ATOM 3077 O O . LEU A 1 395 ? -13.693 -9.822 25.294 1.00 83.12 395 LEU A O 1
ATOM 3081 N N . SER A 1 396 ? -15.099 -8.214 25.986 1.00 82.19 396 SER A N 1
ATOM 3082 C CA . SER A 1 396 ? -16.123 -9.117 26.508 1.00 82.19 396 SER A CA 1
ATOM 3083 C C . SER A 1 396 ? -17.074 -9.617 25.413 1.00 82.19 396 SER A C 1
ATOM 3085 O O . SER A 1 396 ? -17.206 -9.044 24.330 1.00 82.19 396 SER A O 1
ATOM 3087 N N . ALA A 1 397 ? -17.833 -10.673 25.720 1.00 75.81 397 ALA A N 1
ATOM 3088 C CA . ALA A 1 397 ? -18.893 -11.156 24.831 1.00 75.81 397 ALA A CA 1
ATOM 3089 C C . ALA A 1 397 ? -19.969 -10.084 24.553 1.00 75.81 397 ALA A C 1
ATOM 3091 O O . ALA A 1 397 ? -20.560 -10.053 23.471 1.00 75.81 397 ALA A O 1
ATOM 3092 N N . GLN A 1 398 ? -20.214 -9.179 25.507 1.00 80.56 398 GLN A N 1
ATOM 3093 C CA . GLN A 1 398 ? -21.179 -8.092 25.349 1.00 80.56 398 GLN A CA 1
ATOM 3094 C C . GLN A 1 398 ? -20.674 -7.015 24.380 1.00 80.56 398 GLN A C 1
ATOM 3096 O O . GLN A 1 398 ? -21.447 -6.525 23.553 1.00 80.56 398 GLN A O 1
ATOM 3101 N N . ALA A 1 399 ? -19.379 -6.699 24.427 1.00 83.38 399 ALA A N 1
ATOM 3102 C CA . ALA A 1 399 ? -18.723 -5.832 23.453 1.00 83.38 399 ALA A CA 1
ATOM 3103 C C . ALA A 1 399 ? -18.857 -6.388 22.024 1.00 83.38 399 ALA A C 1
ATOM 3105 O O . ALA A 1 399 ? -19.321 -5.685 21.125 1.00 83.38 399 ALA A O 1
ATOM 3106 N N . LEU A 1 400 ? -18.576 -7.680 21.825 1.00 81.56 400 LEU A N 1
ATOM 3107 C CA . LEU A 1 400 ? -18.742 -8.337 20.520 1.00 81.56 400 LEU A CA 1
ATOM 3108 C C . LEU A 1 400 ? -20.198 -8.343 20.041 1.00 81.56 400 LEU A C 1
ATOM 3110 O O . LEU A 1 400 ? -20.472 -8.074 18.875 1.00 81.56 400 LEU A O 1
ATOM 3114 N N . THR A 1 401 ? -21.145 -8.595 20.945 1.00 79.06 401 THR A N 1
ATOM 3115 C CA . THR A 1 401 ? -22.580 -8.527 20.621 1.00 79.06 401 THR A CA 1
ATOM 3116 C C . THR A 1 401 ? -22.983 -7.120 20.175 1.00 79.06 401 THR A C 1
ATOM 3118 O O . THR A 1 401 ? -23.792 -6.972 19.266 1.00 79.06 401 THR A O 1
ATOM 3121 N N . SER A 1 402 ? -22.383 -6.080 20.760 1.00 84.00 402 SER A N 1
ATOM 3122 C CA . SER A 1 402 ? -22.657 -4.688 20.386 1.00 84.00 402 SER A CA 1
ATOM 3123 C C . SER A 1 402 ? -22.178 -4.364 18.967 1.00 84.00 402 SER A C 1
ATOM 3125 O O . SER A 1 402 ? -22.866 -3.639 18.254 1.00 84.00 402 SER A O 1
ATOM 3127 N N . LEU A 1 403 ? -21.059 -4.951 18.523 1.00 85.38 403 LEU A N 1
ATOM 3128 C CA . LEU A 1 403 ? -20.611 -4.866 17.127 1.00 85.38 403 LEU A CA 1
ATOM 3129 C C . LEU A 1 403 ? -21.595 -5.548 16.174 1.00 85.38 403 LEU A C 1
ATOM 3131 O O . LEU A 1 403 ? -21.930 -4.989 15.139 1.00 85.38 403 LEU A O 1
ATOM 3135 N N . LEU A 1 404 ? -22.101 -6.728 16.535 1.00 81.94 404 LEU A N 1
ATOM 3136 C CA . LEU A 1 404 ? -23.062 -7.473 15.711 1.00 81.94 404 LEU A CA 1
ATOM 3137 C C . LEU A 1 404 ? -24.411 -6.758 15.534 1.00 81.94 404 LEU A C 1
ATOM 3139 O O . LEU A 1 404 ? -25.158 -7.084 14.616 1.00 81.94 404 LEU A O 1
ATOM 3143 N N . CYS A 1 405 ? -24.722 -5.789 16.394 1.00 81.94 405 CYS A N 1
ATOM 3144 C CA . CYS A 1 405 ? -25.909 -4.944 16.279 1.00 81.94 405 CYS A CA 1
ATOM 3145 C C . CYS A 1 405 ? -25.741 -3.777 15.289 1.00 81.94 405 CYS A C 1
ATOM 3147 O O . CYS A 1 405 ? -26.685 -3.005 15.110 1.00 81.94 405 CYS A O 1
ATOM 3149 N N . LEU A 1 406 ? -24.566 -3.612 14.672 1.00 84.88 406 LEU A N 1
ATOM 3150 C CA . LEU A 1 406 ? -24.349 -2.595 13.645 1.00 84.88 406 LEU A CA 1
ATOM 3151 C C . LEU A 1 406 ? -25.203 -2.899 12.399 1.00 84.88 406 LEU A C 1
ATOM 3153 O O . LEU A 1 406 ? -25.230 -4.042 11.943 1.00 84.88 406 LEU A O 1
ATOM 3157 N N . PRO A 1 407 ? -25.896 -1.892 11.836 1.00 82.88 407 PRO A N 1
ATOM 3158 C CA . PRO A 1 407 ? -26.957 -2.115 10.853 1.00 82.88 407 PRO A CA 1
ATOM 3159 C C . PRO A 1 407 ? -26.455 -2.670 9.515 1.00 82.88 407 PRO A C 1
ATOM 3161 O O . PRO A 1 407 ? -27.092 -3.564 8.963 1.00 82.88 407 PRO A O 1
ATOM 3164 N N . ASP A 1 408 ? -25.310 -2.183 9.029 1.00 87.62 408 ASP A N 1
ATOM 3165 C CA . ASP A 1 408 ? -24.762 -2.556 7.718 1.00 87.62 408 ASP A CA 1
ATOM 3166 C C . ASP A 1 408 ? -23.575 -3.525 7.830 1.00 87.62 408 ASP A C 1
ATOM 3168 O O . ASP A 1 408 ? -22.891 -3.785 6.838 1.00 87.62 408 ASP A O 1
ATOM 3172 N N . LEU A 1 409 ? -23.319 -4.084 9.020 1.00 87.00 409 LEU A N 1
ATOM 3173 C CA . LEU A 1 409 ? -22.209 -5.007 9.226 1.00 87.00 409 LEU A CA 1
ATOM 3174 C C . LEU A 1 409 ? -22.442 -6.301 8.440 1.00 87.00 409 LEU A C 1
ATOM 3176 O O . LEU A 1 409 ? -23.390 -7.043 8.683 1.00 87.00 409 LEU A O 1
ATOM 3180 N N . GLN A 1 410 ? -21.536 -6.592 7.513 1.00 87.44 410 GLN A N 1
ATOM 3181 C CA . GLN A 1 410 ? -21.555 -7.795 6.678 1.00 87.44 410 GLN A CA 1
ATOM 3182 C C . GLN A 1 410 ? -20.508 -8.812 7.130 1.00 87.44 410 GLN A C 1
ATOM 3184 O O . GLN A 1 410 ? -20.710 -10.018 6.979 1.00 87.44 410 GLN A O 1
ATOM 3189 N N . LYS A 1 411 ? -19.382 -8.340 7.676 1.00 87.25 411 LYS A N 1
ATOM 3190 C CA . LYS A 1 411 ? -18.254 -9.183 8.069 1.00 87.25 411 LYS A CA 1
ATOM 3191 C C . LYS A 1 411 ? -17.653 -8.726 9.395 1.00 87.25 411 LYS A C 1
ATOM 3193 O O . LYS A 1 411 ? -17.190 -7.599 9.516 1.00 87.25 411 LYS A O 1
ATOM 3198 N N . LEU A 1 412 ? -17.589 -9.648 10.352 1.00 87.62 412 LEU A N 1
ATOM 3199 C CA . LEU A 1 412 ? -16.789 -9.529 11.569 1.00 87.62 412 LEU A CA 1
ATOM 3200 C C . LEU A 1 412 ? -15.786 -10.682 11.600 1.00 87.62 412 LEU A C 1
ATOM 3202 O O . LEU A 1 412 ? -16.167 -11.844 11.471 1.00 87.62 412 LEU A O 1
ATOM 3206 N N . SER A 1 413 ? -14.506 -10.368 11.741 1.00 87.75 413 SER A N 1
ATOM 3207 C CA . SER A 1 413 ? -13.415 -11.340 11.797 1.00 87.75 413 SER A CA 1
ATOM 3208 C C . SER A 1 413 ? -12.561 -11.086 13.032 1.00 87.75 413 SER A C 1
ATOM 3210 O O . SER A 1 413 ? -12.237 -9.940 13.334 1.00 87.75 413 SER A O 1
ATOM 3212 N N . LEU A 1 414 ? -12.226 -12.154 13.752 1.00 84.75 414 LEU A N 1
ATOM 3213 C CA . LEU A 1 414 ? -11.480 -12.109 15.008 1.00 84.75 414 LEU A CA 1
ATOM 3214 C C . LEU A 1 414 ? -10.323 -13.111 14.931 1.00 84.75 414 LEU A C 1
ATOM 3216 O O . LEU A 1 414 ? -10.568 -14.274 14.605 1.00 84.75 414 LEU A O 1
ATOM 3220 N N . ASP A 1 415 ? -9.099 -12.701 15.266 1.00 83.62 415 ASP A N 1
ATOM 3221 C CA . ASP A 1 415 ? -7.991 -13.645 15.483 1.00 83.62 415 ASP A CA 1
ATOM 3222 C C . ASP A 1 415 ? -8.035 -14.197 16.914 1.00 83.62 415 ASP A C 1
ATOM 3224 O O . ASP A 1 415 ? -7.556 -13.591 17.872 1.00 83.62 415 ASP A O 1
ATOM 3228 N N . LEU A 1 416 ? -8.611 -15.390 17.059 1.00 72.56 416 LEU A N 1
ATOM 3229 C CA . LEU A 1 416 ? -8.893 -16.004 18.356 1.00 72.56 416 LEU A CA 1
ATOM 3230 C C . LEU A 1 416 ? -7.652 -16.273 19.213 1.00 72.56 416 LEU A C 1
ATOM 3232 O O . LEU A 1 416 ? -7.782 -16.333 20.436 1.00 72.56 416 LEU A O 1
ATOM 3236 N N . LYS A 1 417 ? -6.457 -16.402 18.620 1.00 72.88 417 LYS A N 1
ATOM 3237 C CA . LYS A 1 417 ? -5.227 -16.690 19.381 1.00 72.88 417 LYS A CA 1
ATOM 3238 C C . LYS A 1 417 ? -4.891 -15.589 20.383 1.00 72.88 417 LYS A C 1
ATOM 3240 O O . LYS A 1 417 ? -4.271 -15.860 21.409 1.00 72.88 417 LYS A O 1
ATOM 3245 N N . ARG A 1 418 ? -5.289 -14.353 20.083 1.00 73.81 418 ARG A N 1
ATOM 3246 C CA . ARG A 1 418 ? -4.929 -13.154 20.851 1.00 73.81 418 ARG A CA 1
ATOM 3247 C C . ARG A 1 418 ? -6.104 -12.574 21.652 1.00 73.81 418 ARG A C 1
ATOM 3249 O O . ARG A 1 418 ? -5.976 -11.485 22.210 1.00 73.81 418 ARG A O 1
ATOM 3256 N N . PHE A 1 419 ? -7.217 -13.310 21.769 1.00 71.56 419 PHE A N 1
ATOM 3257 C CA . PHE A 1 419 ? -8.342 -12.979 22.654 1.00 71.56 419 PHE A CA 1
ATOM 3258 C C . PHE A 1 419 ? -8.369 -13.921 23.875 1.00 71.56 419 PHE A C 1
ATOM 3260 O O . PHE A 1 419 ? -8.912 -15.023 23.800 1.00 71.56 419 PHE A O 1
ATOM 3267 N N . PRO A 1 420 ? -7.832 -13.501 25.035 1.00 59.12 420 PRO A N 1
ATOM 3268 C CA . PRO A 1 420 ? -7.662 -14.357 26.221 1.00 59.12 420 PRO A CA 1
ATOM 3269 C C . PRO A 1 420 ? 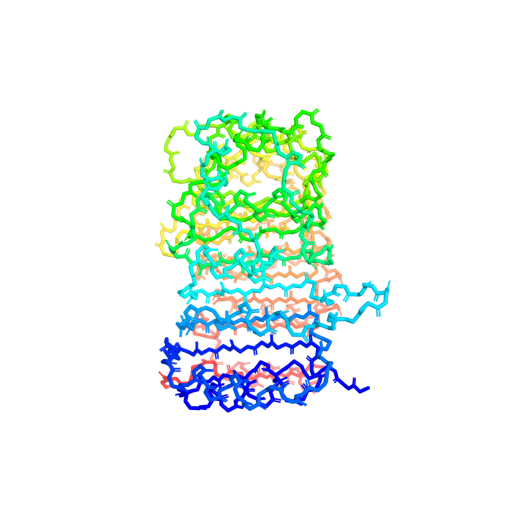-8.979 -14.767 26.910 1.00 59.12 420 PRO A C 1
ATOM 3271 O O . PRO A 1 420 ? -8.964 -15.634 27.781 1.00 59.12 420 PRO A O 1
ATOM 3274 N N . PHE A 1 421 ? -10.114 -14.143 26.562 1.00 57.94 421 PHE A N 1
ATOM 3275 C CA . PHE A 1 421 ? -11.363 -14.224 27.335 1.00 57.94 421 PHE A CA 1
ATOM 3276 C C . PHE A 1 421 ? -12.616 -14.562 26.525 1.00 57.94 421 PHE A C 1
ATOM 3278 O O . PHE A 1 421 ? -13.719 -14.333 27.020 1.00 57.94 421 PHE A O 1
ATOM 3285 N N . ILE A 1 422 ? -12.499 -15.136 25.325 1.00 54.06 422 ILE A N 1
ATOM 3286 C CA . ILE A 1 422 ? -13.669 -15.748 24.679 1.00 54.06 422 ILE A CA 1
ATOM 3287 C C . ILE A 1 422 ? -13.602 -17.256 24.931 1.00 54.06 422 ILE A C 1
ATOM 3289 O O . ILE A 1 422 ? -13.090 -17.999 24.094 1.00 54.06 422 ILE A O 1
ATOM 3293 N N . PRO A 1 423 ? -14.053 -17.749 26.101 1.00 52.44 423 PRO A N 1
ATOM 3294 C CA . PRO A 1 423 ? -14.097 -19.181 26.320 1.00 52.44 423 PRO A CA 1
ATOM 3295 C C . PRO A 1 423 ? -14.999 -19.821 25.261 1.00 52.44 423 PRO A C 1
ATOM 3297 O O . PRO A 1 423 ? -15.993 -19.234 24.843 1.00 52.44 423 PRO A O 1
ATOM 3300 N N . VAL A 1 424 ? -14.678 -21.045 24.843 1.00 52.38 424 VAL A N 1
ATOM 3301 C CA . VAL A 1 424 ? -15.399 -21.765 23.775 1.00 52.38 424 VAL A CA 1
ATOM 3302 C C . VAL A 1 424 ? -16.919 -21.828 24.025 1.00 52.38 424 VAL A C 1
ATOM 3304 O O . VAL A 1 424 ? -17.704 -21.811 23.084 1.00 52.38 424 VAL A O 1
ATOM 3307 N N . PHE A 1 425 ? -17.372 -21.802 25.285 1.00 52.00 425 PHE A N 1
ATOM 3308 C CA . PHE A 1 425 ? -18.804 -21.742 25.619 1.00 52.00 425 PHE A CA 1
ATOM 3309 C C . PHE A 1 425 ? -19.471 -20.379 25.329 1.00 52.00 425 PHE A C 1
ATOM 3311 O O . PHE A 1 425 ? -20.685 -20.302 25.145 1.00 52.00 425 PHE A O 1
ATOM 3318 N N . ALA A 1 426 ? -18.705 -19.285 25.297 1.00 52.34 426 ALA A N 1
ATOM 3319 C CA . ALA A 1 426 ? -19.195 -17.982 24.861 1.00 52.34 426 ALA A CA 1
ATOM 3320 C C . ALA A 1 426 ? -19.454 -17.983 23.349 1.00 52.34 426 ALA A C 1
ATOM 3322 O O . ALA A 1 426 ? -20.397 -17.326 22.917 1.00 52.34 426 ALA A O 1
ATOM 3323 N N . PHE A 1 427 ? -18.709 -18.784 22.570 1.00 56.75 427 PHE A N 1
ATOM 3324 C CA . PHE A 1 427 ? -19.005 -19.009 21.153 1.00 56.75 427 PHE A CA 1
ATOM 3325 C C . PHE A 1 427 ? -20.319 -19.742 20.945 1.00 56.75 427 PHE A C 1
ATOM 3327 O O . PHE A 1 427 ? -21.064 -19.323 20.079 1.00 56.75 427 PHE A O 1
ATOM 3334 N N . SER A 1 428 ? -20.678 -20.742 21.753 1.00 53.88 428 SER A N 1
ATOM 3335 C CA . SER A 1 428 ? -21.989 -21.397 21.615 1.00 53.88 428 SER A CA 1
ATOM 3336 C C . SER A 1 428 ? -23.160 -20.488 22.019 1.00 53.88 428 SER A C 1
ATOM 3338 O O . SER A 1 428 ? -24.246 -20.589 21.449 1.00 53.88 428 SER A O 1
ATOM 3340 N N . SER A 1 429 ? -22.944 -19.531 22.930 1.00 54.41 429 SER A N 1
ATOM 3341 C CA . SER A 1 429 ? -23.910 -18.453 23.213 1.00 54.41 429 SER A CA 1
ATOM 3342 C C . SER A 1 429 ? -24.004 -17.427 22.069 1.00 54.41 429 SER A C 1
ATOM 3344 O O . SER A 1 429 ? -25.104 -17.008 21.689 1.00 54.41 429 SER A O 1
ATOM 3346 N N . LEU A 1 430 ? -22.863 -17.054 21.476 1.00 57.88 430 LEU A N 1
ATOM 3347 C CA . LEU A 1 430 ? -22.798 -16.178 20.303 1.00 57.88 430 LEU A CA 1
ATOM 3348 C C . LEU A 1 430 ? -23.431 -16.852 19.084 1.00 57.88 430 LEU A C 1
ATOM 3350 O O . LEU A 1 430 ? -24.242 -16.238 18.417 1.00 57.88 430 LEU A O 1
ATOM 3354 N N . GLU A 1 431 ? -23.149 -18.126 18.839 1.00 57.97 431 GLU A N 1
ATOM 3355 C CA . GLU A 1 431 ? -23.719 -18.958 17.780 1.00 57.97 431 GLU A CA 1
ATOM 3356 C C . GLU A 1 431 ? -25.229 -19.144 17.984 1.00 57.97 431 GLU A C 1
ATOM 3358 O O . GLU A 1 431 ? -26.006 -19.011 17.042 1.00 57.97 431 GLU A O 1
ATOM 3363 N N . GLY A 1 432 ? -25.685 -19.324 19.228 1.00 56.62 432 GLY A N 1
ATOM 3364 C CA . GLY A 1 432 ? -27.107 -19.308 19.590 1.00 56.62 432 GLY A CA 1
ATOM 3365 C C . GLY A 1 432 ? -27.801 -17.955 19.362 1.00 56.62 432 GLY A C 1
ATOM 3366 O O . GLY A 1 432 ? -29.009 -17.909 19.127 1.00 56.62 432 GLY A O 1
ATOM 3367 N N . SER A 1 433 ? -27.050 -16.852 19.409 1.00 55.03 433 SER A N 1
ATOM 3368 C CA . SER A 1 433 ? -27.546 -15.497 19.122 1.00 55.03 433 SER A CA 1
ATOM 3369 C C . SER A 1 433 ? -27.481 -15.167 17.623 1.00 55.03 433 SER A C 1
ATOM 3371 O O . SER A 1 433 ? -28.414 -14.579 17.083 1.00 55.03 433 SER A O 1
ATOM 3373 N N . LEU A 1 434 ? -26.431 -15.617 16.933 1.00 58.19 434 LEU A N 1
ATOM 3374 C CA . LEU A 1 434 ? -26.204 -15.476 15.493 1.00 58.19 434 LEU A CA 1
ATOM 3375 C C . LEU A 1 434 ? -27.164 -16.351 14.681 1.00 58.19 434 LEU A C 1
ATOM 3377 O O . LEU A 1 434 ? -27.676 -15.892 13.669 1.00 58.19 434 LEU A O 1
ATOM 3381 N N . SER A 1 435 ? -27.484 -17.558 15.161 1.00 53.94 435 SER A N 1
ATOM 3382 C CA . SER A 1 435 ? -28.480 -18.463 14.558 1.00 53.94 435 SER A CA 1
ATOM 3383 C C . SER A 1 435 ? -29.916 -17.939 14.639 1.00 53.94 435 SER A C 1
ATOM 3385 O O . SER A 1 435 ? -30.784 -18.410 13.906 1.00 53.94 435 SER A O 1
ATOM 3387 N N . LYS A 1 436 ? -30.178 -16.948 15.504 1.00 55.38 436 LYS A N 1
ATOM 3388 C CA . LYS A 1 436 ? -31.434 -16.182 15.518 1.00 55.38 436 LYS A CA 1
ATOM 3389 C C . LYS A 1 436 ? -31.407 -14.972 14.573 1.00 55.38 436 LYS A C 1
ATOM 3391 O O . LYS A 1 436 ? -32.458 -14.379 14.345 1.00 55.38 436 LYS A O 1
ATOM 3396 N N . GLY A 1 437 ? -30.238 -14.603 14.048 1.00 57.09 437 GLY A N 1
ATOM 3397 C CA . GLY A 1 437 ? -30.038 -13.549 13.051 1.00 57.09 437 GLY A CA 1
ATOM 3398 C C . GLY A 1 437 ? -29.710 -14.100 11.656 1.00 57.09 437 GLY A C 1
ATOM 3399 O O . GLY A 1 437 ? -29.707 -15.305 11.428 1.00 57.09 437 GLY A O 1
ATOM 3400 N N . ASN A 1 438 ? -29.409 -13.203 10.710 1.00 61.19 438 ASN A N 1
ATOM 3401 C CA . ASN A 1 438 ? -29.014 -13.540 9.330 1.00 61.19 438 ASN A CA 1
ATOM 3402 C C . ASN A 1 438 ? -27.490 -13.738 9.163 1.00 61.19 438 ASN A C 1
ATOM 3404 O O . ASN A 1 438 ? -26.966 -13.604 8.059 1.00 61.19 438 ASN A O 1
ATOM 3408 N N . PHE A 1 439 ? -26.757 -14.008 10.245 1.00 62.88 439 PHE A N 1
ATOM 3409 C CA . PHE A 1 439 ? -25.296 -14.082 10.213 1.00 62.88 439 PHE A CA 1
ATOM 3410 C C . PHE A 1 439 ? -24.811 -15.530 10.108 1.00 62.88 439 PHE A C 1
ATOM 3412 O O . PHE A 1 439 ? -25.215 -16.392 10.887 1.00 62.88 439 PHE A O 1
ATOM 3419 N N . GLN A 1 440 ? -23.896 -15.792 9.172 1.00 63.59 440 GLN A N 1
ATOM 3420 C CA . GLN A 1 440 ? -23.199 -17.072 9.068 1.00 63.59 440 GLN A CA 1
ATOM 3421 C C . GLN A 1 440 ? -21.882 -17.001 9.849 1.00 63.59 440 GLN A C 1
ATOM 3423 O O . GLN A 1 440 ? -21.003 -16.207 9.520 1.00 63.59 440 GLN A O 1
ATOM 3428 N N . CYS A 1 441 ? -21.733 -17.840 10.875 1.00 64.62 441 CYS A N 1
ATOM 3429 C CA . CYS A 1 441 ? -20.461 -18.003 11.574 1.00 64.62 441 CYS A CA 1
ATOM 3430 C C . CYS A 1 441 ? -19.592 -19.020 10.823 1.00 64.62 441 CYS A C 1
ATOM 3432 O O . CYS A 1 441 ? -20.053 -20.119 10.510 1.00 64.62 441 CYS A O 1
ATOM 3434 N N . VAL A 1 442 ? -18.344 -18.656 10.526 1.00 64.25 442 VAL A N 1
ATOM 3435 C CA . VAL A 1 442 ? -17.347 -19.561 9.943 1.00 64.25 442 VAL A CA 1
ATOM 3436 C C . VAL A 1 442 ? -16.110 -19.516 10.826 1.00 64.25 442 VAL A C 1
ATOM 3438 O O . VAL A 1 442 ? -15.507 -18.460 10.991 1.00 64.25 442 VAL A O 1
ATOM 3441 N N . LEU A 1 443 ? -15.739 -20.664 11.390 1.00 60.72 443 LEU A N 1
ATOM 3442 C CA . LEU A 1 443 ? -14.487 -20.826 12.116 1.00 60.72 443 LEU A CA 1
ATOM 3443 C C . LEU A 1 443 ? -13.443 -21.393 11.151 1.00 60.72 443 LEU A C 1
ATOM 3445 O O . LEU A 1 443 ? -13.488 -22.571 10.797 1.00 60.72 443 LEU A O 1
ATOM 3449 N N . THR A 1 444 ? -1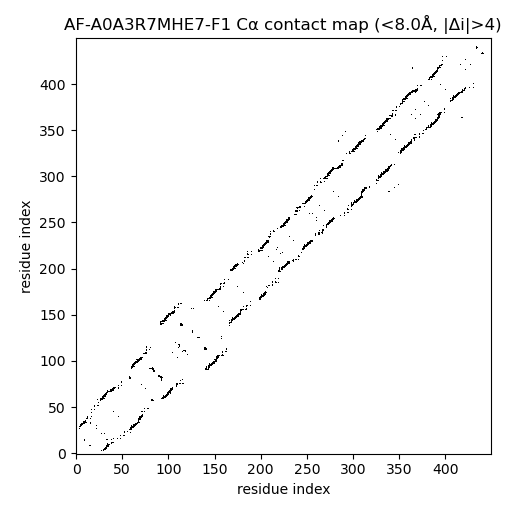2.528 -20.546 10.693 1.00 57.91 444 THR A N 1
ATOM 3450 C CA . THR A 1 444 ? -11.369 -20.960 9.898 1.00 57.91 444 THR A CA 1
ATOM 3451 C C . THR A 1 444 ? -10.170 -21.124 10.818 1.00 57.91 444 THR A C 1
ATOM 3453 O O . THR A 1 444 ? -9.725 -20.167 11.446 1.00 57.91 444 THR A O 1
ATOM 3456 N N . ASN A 1 445 ? -9.649 -22.348 10.919 1.00 51.75 445 ASN A N 1
ATOM 3457 C CA . ASN A 1 445 ? -8.340 -22.565 11.518 1.00 51.75 445 ASN A CA 1
ATOM 3458 C C . ASN A 1 445 ? -7.286 -22.336 10.428 1.00 51.75 445 ASN A C 1
ATOM 3460 O O . ASN A 1 445 ? -7.032 -23.229 9.621 1.00 51.75 445 ASN A O 1
ATOM 3464 N N . ASP A 1 446 ? -6.721 -21.129 10.375 1.00 47.56 446 ASP A N 1
ATOM 3465 C CA . ASP A 1 446 ? -5.657 -20.789 9.418 1.00 47.56 446 ASP A CA 1
ATOM 3466 C C . ASP A 1 446 ? -4.279 -21.335 9.842 1.00 47.56 446 ASP A C 1
ATOM 3468 O O . ASP A 1 446 ? -3.282 -21.131 9.153 1.00 47.56 446 ASP A O 1
ATOM 3472 N N . VAL A 1 447 ? -4.213 -22.102 10.936 1.00 40.72 447 VAL A N 1
ATOM 3473 C CA . VAL A 1 447 ? -3.043 -22.916 11.274 1.00 40.72 447 VAL A CA 1
ATOM 3474 C C . VAL A 1 447 ? -3.215 -24.286 10.635 1.00 40.72 447 VAL A C 1
ATOM 3476 O O . VAL A 1 447 ? -3.947 -25.138 11.135 1.00 40.72 447 VAL A O 1
ATOM 3479 N N . ARG A 1 448 ? -2.555 -24.494 9.495 1.00 32.78 448 ARG A N 1
ATOM 3480 C CA . ARG A 1 448 ? -2.356 -25.833 8.926 1.00 32.78 448 ARG A CA 1
ATOM 3481 C C . ARG A 1 448 ? -1.098 -26.539 9.436 1.00 32.78 448 ARG A C 1
ATOM 3483 O O . ARG A 1 448 ? -0.865 -27.653 8.992 1.00 32.78 448 ARG A O 1
ATOM 3490 N N . ASP A 1 449 ? -0.378 -25.951 10.390 1.00 28.78 449 ASP A N 1
ATOM 3491 C CA . ASP A 1 449 ? 0.860 -26.506 10.955 1.00 28.78 449 ASP A CA 1
ATOM 3492 C C . ASP A 1 449 ? 0.918 -26.412 12.494 1.00 28.78 449 ASP A C 1
ATOM 3494 O O . ASP A 1 449 ? 1.908 -25.930 13.026 1.00 28.78 449 ASP A O 1
ATOM 3498 N N . ASP A 1 450 ? -0.152 -26.810 13.197 1.00 28.28 450 ASP A N 1
ATOM 3499 C CA . ASP A 1 450 ? -0.122 -27.341 14.583 1.00 28.28 450 ASP A CA 1
ATOM 3500 C C . ASP A 1 450 ? -1.502 -27.872 15.018 1.00 28.28 450 ASP A C 1
ATOM 3502 O O . ASP A 1 450 ? -2.473 -27.075 15.079 1.00 28.28 450 ASP A O 1
#

=== Feature glossary ===
The features interleaved in this record are:

— What the protein is —

Sequence gives the chain of amino acids in standard one-letter code (A=alanine, C=cysteine, …, Y=tyrosine), read N→C. It is the only feature that is directly encoded by the gene; all structural features are derived from the folded form of this sequence.

Database cross-references. InterPro integrates a dozen domain/family signature databases into unified entries with residue-range hits. GO terms attach function/process/location labels with evidence codes. CATH codes position the fold in a four-level structural taxonomy. Organism is the NCBI-taxonomy species name.

— Where its atoms are —

Atomic coordinates in PDBx/mmCIF format — the same representation the Protein Data Bank distributes. Each line of the _atom_site loop places one backbone atom in Cartesian space (units: ångströms, origin: arbitrary).

The six renders are orthographic views along the three Cartesian axes in both directions. Representation (cartoon, sticks, or surface) and color scheme (sequence-rainbow or by-chain) vary across proteins so the training set covers all the common visualization conventions.

— Local backbone conformation —

Eight-state secondary structure (DSSP): H is the canonical α-helix, G the tighter 3₁₀-helix, I the wider π-helix; E/B are β-structure, T and S are turns and bends, and '-' is everything else. DSSP derives these from the pattern of main-chain N–H···O=C hydrogen bonds, not from the sequence.

P-SEA three-state annotation labels each residue as helix, strand, or coil based purely on the geometry of the Cα trace. It serves as a fallback when the full backbone (and thus DSSP) is unavailable.

The φ/ψ torsion pair specifies the backbone conformation at each residue. φ rotates about the N–Cα bond, ψ about the Cα–C bond. Steric clashes forbid most of the (φ, ψ) plane — the allowed regions (α-helix basin, β-sheet basin, left-handed helix) are the Ramachandran-allowed regions.

— Global shape and packing —

The geometric summary reports three shape descriptors. Rg (radius of gyration) measures how spread out the Cα atoms are about their centre of mass; compact globular proteins have small Rg, elongated or unfolded ones large. Cα contacts (<8 Å, |i−j|>4) count long-range residue pairs in spatial proximity — high for tightly packed folds, near zero for rods or random coil. The bounding-box extents give the protein's footprint along x, y, z in Å.

Solvent-accessible surface area (SASA) is the area in Å² traced out by the centre of a 1.4 Å probe sphere (a water molecule) rolled over the protein's van der Waals surface (Shrake–Rupley / Lee–Richards construction). Buried residues have near-zero SASA; fully exposed residues can exceed 200 Å². The total SASA scales roughly with the number of surface residues.

The contact map is a binary N×N matrix image: pixel (i, j) is dark where Cα_i and Cα_j are within 8 Å and |i−j|>4. Because the |i−j|>4 filter removes local helical contacts, off-diagonal stripes parallel to the main diagonal indicate parallel β-sheets; stripes perpendicular to it indicate antiparallel β-sheets. The Ramachandran plot scatters every residue's (φ, ψ) pair against the sterically allowed regions. The PAE heatmap renders the predicted-aligned-error matrix.

— Structural neighborhood —

3Di is Foldseek's structural alphabet. Each residue is assigned one of twenty discrete states based on how its Cα sit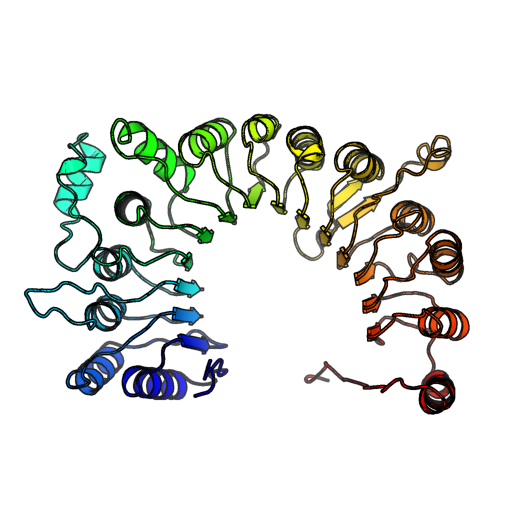s relative to its spatial (not sequential) neighbors. Aligning 3Di strings finds structural homologs roughly as well as full 3D superposition, but orders of magnitude faster.

Nearest PDB neighbors are the top structural matches found by Foldseek when searching this structure against the entire Protein Data Bank. Each hit reports a TM-score (0 to 1; >0.5 almost always implies the same fold) and an E-value. These are *structural* homologs — they may share no detectable sequence similarity.

— Confidence and disorder —

For AlphaFold models, the B-factor field carries pLDDT — the model's own estimate of local accuracy on a 0–100 scale. Regions with pLDDT<50 should be treated as essentially unmodeled; they often correspond to intrinsically disordered segments.

Crystallographic B-factors measure how much each atom's electron density is smeared out, in Å². They rise in mobile loops and surface residues and fall in the buried interior. In AlphaFold models this column is repurposed to hold pLDDT instead.

Predicted aligned error is AlphaFold's pairwise confidence. Unlike pLDDT (per-residue), PAE is per-residue-pair and captures whether two parts of the structure are correctly placed relative to each other. Units are ångströms of expected positional error.